Protein AF-A0A817MC10-F1 (afdb_monomer)

Structure (mmCIF, N/CA/C/O backbone):
data_AF-A0A817MC10-F1
#
_entry.id   AF-A0A817MC10-F1
#
loop_
_atom_site.group_PDB
_atom_site.id
_atom_site.type_symbol
_atom_site.label_atom_id
_atom_site.label_alt_id
_atom_site.label_comp_id
_atom_site.label_asym_id
_atom_site.label_entity_id
_atom_site.label_seq_id
_atom_site.pdbx_PDB_ins_code
_atom_site.Cartn_x
_atom_site.Cartn_y
_atom_site.Cartn_z
_atom_site.occupancy
_atom_site.B_iso_or_equiv
_atom_site.auth_seq_id
_atom_site.auth_comp_id
_atom_site.auth_asym_id
_atom_site.auth_atom_id
_atom_site.pdbx_PDB_model_num
ATOM 1 N N . MET A 1 1 ? -5.113 -6.492 -13.839 1.00 95.75 1 MET A N 1
ATOM 2 C CA . MET A 1 1 ? -4.955 -6.954 -12.442 1.00 95.75 1 MET A CA 1
ATOM 3 C C . MET A 1 1 ? -6.123 -6.469 -11.592 1.00 95.75 1 MET A C 1
ATOM 5 O O . MET A 1 1 ? -6.659 -5.414 -11.927 1.00 95.75 1 MET A O 1
ATOM 9 N N . PRO A 1 2 ? -6.514 -7.183 -10.527 1.00 97.50 2 PRO A N 1
ATOM 10 C CA . PRO A 1 2 ? -7.550 -6.754 -9.581 1.00 97.50 2 PRO A CA 1
ATOM 11 C C . PRO A 1 2 ? -7.272 -5.374 -8.957 1.00 97.50 2 PRO A C 1
ATOM 13 O O . PRO A 1 2 ? -6.120 -4.928 -8.883 1.00 97.50 2 PRO A O 1
ATOM 16 N N . ILE A 1 3 ? -8.305 -4.678 -8.470 1.00 96.31 3 ILE A N 1
ATOM 17 C CA . ILE A 1 3 ? -8.136 -3.427 -7.704 1.00 96.31 3 ILE A CA 1
ATOM 18 C C . ILE A 1 3 ? -7.386 -3.625 -6.381 1.00 96.31 3 ILE A C 1
ATOM 20 O O . ILE A 1 3 ? -6.732 -2.697 -5.919 1.00 96.31 3 ILE A O 1
ATOM 24 N N . THR A 1 4 ? -7.394 -4.840 -5.839 1.00 96.19 4 THR A N 1
ATOM 25 C CA . THR A 1 4 ? -6.715 -5.240 -4.597 1.00 96.19 4 THR A CA 1
ATOM 26 C C . THR A 1 4 ? -5.241 -5.598 -4.778 1.00 96.19 4 THR A C 1
ATOM 28 O O . THR A 1 4 ? -4.521 -5.705 -3.787 1.00 96.19 4 THR A O 1
ATOM 31 N N . ALA A 1 5 ? -4.761 -5.746 -6.021 1.00 97.56 5 ALA A N 1
ATOM 32 C CA . ALA A 1 5 ? -3.359 -6.063 -6.294 1.00 97.56 5 ALA A CA 1
ATOM 33 C C . ALA A 1 5 ? -2.416 -4.973 -5.750 1.00 97.56 5 ALA A C 1
ATOM 35 O O . ALA A 1 5 ? -2.721 -3.772 -5.829 1.00 97.56 5 ALA A O 1
ATOM 36 N N . HIS A 1 6 ? -1.254 -5.392 -5.245 1.00 97.62 6 HIS A N 1
ATOM 37 C CA . HIS A 1 6 ? -0.349 -4.545 -4.471 1.00 97.62 6 HIS A CA 1
ATOM 38 C C . HIS A 1 6 ? 0.071 -3.250 -5.213 1.00 97.62 6 HIS A C 1
ATOM 40 O O . HIS A 1 6 ? 0.329 -3.273 -6.423 1.00 97.62 6 HIS A O 1
ATOM 46 N N . PRO A 1 7 ? 0.219 -2.096 -4.528 1.00 93.44 7 PRO A N 1
ATOM 47 C CA . PRO A 1 7 ? 0.655 -0.843 -5.160 1.00 93.44 7 PRO A CA 1
ATOM 48 C C . PRO A 1 7 ? 2.031 -0.902 -5.847 1.00 93.44 7 PRO A C 1
ATOM 50 O O . PRO A 1 7 ? 2.345 -0.041 -6.671 1.00 93.44 7 PRO A O 1
ATOM 53 N N . ALA A 1 8 ? 2.856 -1.917 -5.566 1.00 95.62 8 ALA A N 1
ATOM 54 C CA . ALA A 1 8 ? 4.106 -2.145 -6.298 1.00 95.62 8 ALA A CA 1
ATOM 55 C C . ALA A 1 8 ? 3.883 -2.312 -7.809 1.00 95.62 8 ALA A C 1
ATOM 57 O O . ALA A 1 8 ? 4.718 -1.861 -8.589 1.00 95.62 8 ALA A O 1
ATOM 58 N N . PHE A 1 9 ? 2.738 -2.847 -8.240 1.00 96.81 9 PHE A N 1
ATOM 59 C CA . PHE A 1 9 ? 2.403 -2.909 -9.662 1.00 96.81 9 PHE A CA 1
ATOM 60 C C . PHE A 1 9 ? 2.177 -1.519 -10.273 1.00 96.81 9 PHE A C 1
ATOM 62 O O . PHE A 1 9 ? 2.571 -1.294 -11.415 1.00 96.81 9 PHE A O 1
ATOM 69 N N . ASN A 1 10 ? 1.625 -0.548 -9.528 1.00 92.06 10 ASN A N 1
ATOM 70 C CA . ASN A 1 10 ? 1.575 0.847 -9.988 1.00 92.06 10 ASN A CA 1
ATOM 71 C C . ASN A 1 10 ? 2.986 1.409 -10.164 1.00 92.06 10 ASN A C 1
ATOM 73 O O . ASN A 1 10 ? 3.268 2.046 -11.175 1.00 92.06 10 ASN A O 1
ATOM 77 N N . LYS A 1 11 ? 3.878 1.145 -9.201 1.00 91.50 11 LYS A N 1
ATOM 78 C CA . LYS A 1 11 ? 5.279 1.579 -9.268 1.00 91.50 11 LYS A CA 1
ATOM 79 C C . LYS A 1 11 ? 5.981 0.984 -10.493 1.00 91.50 11 LYS A C 1
ATOM 81 O O . LYS A 1 11 ? 6.587 1.729 -11.257 1.00 91.50 11 LYS A O 1
ATOM 86 N N . ALA A 1 12 ? 5.817 -0.318 -10.729 1.00 94.69 12 ALA A N 1
ATOM 87 C CA . ALA A 1 12 ? 6.343 -1.001 -11.907 1.00 94.69 12 ALA A CA 1
ATOM 88 C C . ALA A 1 12 ? 5.792 -0.398 -13.209 1.00 94.69 12 ALA A C 1
ATOM 90 O O . ALA A 1 12 ? 6.559 -0.093 -14.117 1.00 94.69 12 ALA A O 1
ATOM 91 N N . CYS A 1 13 ? 4.483 -0.134 -13.281 1.00 93.88 13 CYS A N 1
ATOM 92 C CA . CYS A 1 13 ? 3.871 0.524 -14.436 1.00 93.88 13 CYS A CA 1
ATOM 93 C C . CYS A 1 13 ? 4.463 1.918 -14.696 1.00 93.88 13 CYS A C 1
ATOM 95 O O . CYS A 1 13 ? 4.736 2.263 -15.844 1.00 93.88 13 CYS A O 1
ATOM 97 N N . CYS A 1 14 ? 4.724 2.703 -13.645 1.00 93.06 14 CYS A N 1
ATOM 98 C CA . CYS A 1 14 ? 5.364 4.013 -13.768 1.00 93.06 14 CYS A CA 1
ATOM 99 C C . CYS A 1 14 ? 6.827 3.931 -14.234 1.00 93.06 14 CYS A C 1
ATOM 101 O O . CYS A 1 14 ? 7.241 4.743 -15.070 1.00 93.06 14 CYS A O 1
ATOM 103 N N . TYR A 1 15 ? 7.598 2.979 -13.699 1.00 92.81 15 TYR A N 1
ATOM 104 C CA . TYR A 1 15 ? 9.012 2.785 -14.033 1.00 92.81 15 TYR A CA 1
ATOM 105 C C . TYR A 1 15 ? 9.188 2.263 -15.457 1.00 92.81 15 TYR A C 1
ATOM 107 O O . TYR A 1 15 ? 9.918 2.856 -16.244 1.00 92.81 15 TYR A O 1
ATOM 115 N N . PHE A 1 16 ? 8.452 1.214 -15.815 1.00 95.31 16 PHE A N 1
ATOM 116 C CA . PHE A 1 16 ? 8.608 0.504 -17.086 1.00 95.31 16 PHE A CA 1
ATOM 117 C C . PHE A 1 16 ? 7.627 0.967 -18.170 1.00 95.31 16 PHE A C 1
ATOM 119 O O . PHE A 1 16 ? 7.536 0.352 -19.226 1.00 95.31 16 PHE A O 1
ATOM 126 N N . LYS A 1 17 ? 6.876 2.048 -17.910 1.00 96.06 17 LYS A N 1
ATOM 127 C CA . LYS A 1 17 ? 5.894 2.645 -18.836 1.00 96.06 17 LYS A CA 1
ATOM 128 C C . LYS A 1 17 ? 4.847 1.643 -19.340 1.00 96.06 17 LYS A C 1
ATOM 130 O O . LYS A 1 17 ? 4.412 1.694 -20.487 1.00 96.06 17 LYS A O 1
ATOM 135 N N . ILE A 1 18 ? 4.399 0.757 -18.453 1.00 96.69 18 ILE A N 1
ATOM 136 C CA . ILE A 1 18 ? 3.357 -0.232 -18.748 1.00 96.69 18 ILE A CA 1
ATOM 137 C C . ILE A 1 18 ? 1.989 0.386 -18.450 1.00 96.69 18 ILE A C 1
ATOM 139 O O . ILE A 1 18 ? 1.764 0.963 -17.386 1.00 96.69 18 ILE A O 1
ATOM 143 N N . LYS A 1 19 ? 1.042 0.257 -19.385 1.00 97.44 19 LYS A N 1
ATOM 144 C CA . LYS A 1 19 ? -0.329 0.736 -19.178 1.00 97.44 19 LYS A CA 1
ATOM 145 C C . LYS A 1 19 ? -1.058 -0.153 -18.170 1.00 97.44 19 LYS A C 1
ATOM 147 O O . LYS A 1 19 ? -1.314 -1.325 -18.436 1.00 97.44 19 LYS A O 1
ATOM 152 N N . LEU A 1 20 ? -1.470 0.433 -17.049 1.00 94.75 20 LEU A N 1
ATOM 153 C CA . LEU A 1 20 ? -2.199 -0.277 -16.003 1.00 94.75 20 LEU A CA 1
ATOM 154 C C . LEU A 1 20 ? -3.707 -0.369 -16.299 1.00 94.75 20 LEU A C 1
ATOM 156 O O . LEU A 1 20 ? -4.358 0.643 -16.555 1.00 94.75 20 LEU A O 1
ATOM 160 N N . LYS A 1 21 ? -4.284 -1.573 -16.171 1.00 96.94 21 LYS A N 1
ATOM 161 C CA . LYS A 1 21 ? -5.739 -1.792 -16.080 1.00 96.94 21 LYS A CA 1
ATOM 162 C C . LYS A 1 21 ? -6.112 -2.507 -14.779 1.00 96.94 21 LYS A C 1
ATOM 164 O O . LYS A 1 21 ? -5.650 -3.623 -14.511 1.00 96.94 21 LYS A O 1
ATOM 169 N N . ARG A 1 22 ? -6.968 -1.848 -13.998 1.00 95.94 22 ARG A N 1
ATOM 170 C CA . ARG A 1 22 ? -7.513 -2.313 -12.718 1.00 95.94 22 ARG A CA 1
ATOM 171 C C . ARG A 1 22 ? -8.900 -2.922 -12.942 1.00 95.94 22 ARG A C 1
ATOM 173 O O . ARG A 1 22 ? -9.731 -2.300 -13.596 1.00 95.94 22 ARG A O 1
ATOM 180 N N . ILE A 1 23 ? -9.117 -4.130 -12.434 1.00 97.81 23 ILE A N 1
ATOM 181 C CA . ILE A 1 23 ? -10.364 -4.890 -12.586 1.00 97.81 23 ILE A CA 1
ATOM 182 C C . ILE A 1 23 ? -11.129 -4.852 -11.260 1.00 97.81 23 ILE A C 1
ATOM 184 O O . ILE A 1 23 ? -10.503 -5.095 -10.224 1.00 97.81 23 ILE A O 1
ATOM 188 N N . PRO A 1 24 ? -12.432 -4.518 -11.261 1.00 96.00 24 PRO A N 1
ATOM 189 C CA . PRO A 1 24 ? -13.231 -4.489 -10.041 1.00 96.00 24 PRO A CA 1
ATOM 190 C C . PRO A 1 24 ? -13.348 -5.880 -9.406 1.00 96.00 24 PRO A C 1
ATOM 192 O O . PRO A 1 24 ? -13.084 -6.900 -10.046 1.00 96.00 24 PRO A O 1
ATOM 195 N N . LEU A 1 25 ? -13.746 -5.900 -8.137 1.00 94.44 25 LEU A N 1
ATOM 196 C CA . LEU A 1 25 ? -14.072 -7.130 -7.423 1.00 94.44 25 LEU A CA 1
ATOM 197 C C . LEU A 1 25 ? -15.564 -7.428 -7.547 1.00 94.44 25 LEU A C 1
ATOM 199 O O . LEU A 1 25 ? -16.377 -6.509 -7.664 1.00 94.44 25 LEU A O 1
ATOM 203 N N . ASN A 1 26 ? -15.917 -8.699 -7.419 1.00 90.06 26 ASN A N 1
ATOM 204 C CA . ASN A 1 26 ? -17.272 -9.107 -7.106 1.00 90.06 26 ASN A CA 1
ATOM 205 C C . ASN A 1 26 ? -17.643 -8.591 -5.691 1.00 90.06 26 ASN A C 1
ATOM 207 O O . ASN A 1 26 ? -16.895 -8.841 -4.740 1.00 90.06 26 ASN A O 1
ATOM 211 N N . PRO A 1 27 ? -18.760 -7.860 -5.514 1.00 83.75 27 PRO A N 1
ATOM 212 C CA . PRO A 1 27 ? -19.126 -7.284 -4.217 1.00 83.75 27 PRO A CA 1
ATOM 213 C C . PRO A 1 27 ? -19.360 -8.312 -3.104 1.00 83.75 27 PRO A C 1
ATOM 215 O O . PRO A 1 27 ? -19.139 -7.988 -1.940 1.00 83.75 27 PRO A O 1
ATOM 218 N N . GLN A 1 28 ? -19.804 -9.521 -3.456 1.00 83.31 28 GLN A N 1
ATOM 219 C CA . GLN A 1 28 ? -20.137 -10.592 -2.520 1.00 83.31 28 GLN A CA 1
ATOM 220 C C . GLN A 1 28 ? -18.917 -11.450 -2.187 1.00 83.31 28 GLN A C 1
ATOM 222 O O . GLN A 1 28 ? -18.597 -11.632 -1.017 1.00 83.31 28 GLN A O 1
ATOM 227 N N . THR A 1 29 ? -18.221 -11.968 -3.202 1.00 86.50 29 THR A N 1
ATOM 228 C CA . THR A 1 29 ? -17.078 -12.867 -2.972 1.00 86.50 29 THR A CA 1
ATOM 229 C C . THR A 1 29 ? -15.796 -12.111 -2.646 1.00 86.50 29 THR A C 1
ATOM 231 O O . THR A 1 29 ? -14.889 -12.694 -2.070 1.00 86.50 29 THR A O 1
ATOM 234 N N . ARG A 1 30 ? -15.711 -10.817 -2.992 1.00 89.75 30 ARG A N 1
ATOM 235 C CA . ARG A 1 30 ? -14.497 -9.978 -2.916 1.00 89.75 30 ARG A CA 1
ATOM 236 C C . ARG A 1 30 ? -13.324 -10.464 -3.776 1.00 89.75 30 ARG A C 1
ATOM 238 O O . ARG A 1 30 ? -12.265 -9.840 -3.758 1.00 89.75 30 ARG A O 1
ATOM 245 N N . GLU A 1 31 ? -13.531 -11.502 -4.573 1.00 92.94 31 GLU A N 1
ATOM 246 C CA . GLU A 1 31 ? -12.619 -11.958 -5.617 1.00 92.94 31 GLU A CA 1
ATOM 247 C C . GLU A 1 31 ? -12.676 -11.028 -6.835 1.00 92.94 31 GLU A C 1
ATOM 249 O O . GLU A 1 31 ? -13.643 -10.285 -7.032 1.00 92.94 31 GLU A O 1
ATOM 254 N N . VAL A 1 32 ? -11.662 -11.072 -7.699 1.00 96.62 32 VAL A N 1
ATOM 255 C CA . VAL A 1 32 ? -11.699 -10.334 -8.966 1.00 96.62 32 VAL A CA 1
ATOM 256 C C . VAL A 1 32 ? -12.825 -10.799 -9.896 1.00 96.62 32 VAL A C 1
ATOM 258 O O . VAL A 1 32 ? -13.073 -11.989 -10.070 1.00 96.62 32 VAL A O 1
ATOM 261 N N . ASP A 1 33 ? -13.477 -9.847 -10.565 1.00 97.06 33 ASP A N 1
ATOM 262 C CA . ASP A 1 33 ? -14.478 -10.149 -11.587 1.00 97.06 33 ASP A CA 1
ATOM 263 C C . ASP A 1 33 ? -13.808 -10.712 -12.858 1.00 97.06 33 ASP A C 1
ATOM 265 O O . ASP A 1 33 ? -13.151 -9.994 -13.624 1.00 97.06 33 ASP A O 1
ATOM 269 N N . LEU A 1 34 ? -13.982 -12.018 -13.089 1.00 97.19 34 LEU A N 1
ATOM 270 C CA . LEU A 1 34 ? -13.393 -12.742 -14.221 1.00 97.19 34 LEU A CA 1
ATOM 271 C C . LEU A 1 34 ? -13.944 -12.291 -15.579 1.00 97.19 34 LEU A C 1
ATOM 273 O O . LEU A 1 34 ? -13.196 -12.251 -16.561 1.00 97.19 34 LEU A O 1
ATOM 277 N N . TYR A 1 35 ? -15.221 -11.910 -15.653 1.00 96.69 35 TYR A N 1
ATOM 278 C CA . TYR A 1 35 ? -15.822 -11.403 -16.886 1.00 96.69 35 TYR A CA 1
ATOM 279 C C . TYR A 1 35 ? -15.190 -10.064 -17.271 1.00 96.69 35 TYR A C 1
ATOM 281 O O . TYR A 1 35 ? -14.750 -9.865 -18.408 1.00 96.69 35 TYR A O 1
ATOM 289 N N . GLN A 1 36 ? -15.056 -9.162 -16.301 1.00 97.69 36 GLN A N 1
ATOM 290 C CA . GLN A 1 36 ? -14.417 -7.867 -16.507 1.00 97.69 36 GLN A CA 1
ATOM 291 C C . GLN A 1 36 ? -12.913 -8.007 -16.773 1.00 97.69 36 GLN A C 1
ATOM 293 O O . GLN A 1 36 ? -12.376 -7.265 -17.600 1.00 97.69 36 GLN A O 1
ATOM 298 N N . MET A 1 37 ? -12.234 -8.975 -16.145 1.00 98.19 37 MET A N 1
ATOM 299 C CA . MET A 1 37 ? -10.833 -9.283 -16.445 1.00 98.19 37 MET A CA 1
ATOM 300 C C . MET A 1 37 ? -10.664 -9.693 -17.907 1.00 98.19 37 MET A C 1
ATOM 302 O O . MET A 1 37 ? -9.847 -9.100 -18.614 1.00 98.19 37 MET A O 1
ATOM 306 N N . ARG A 1 38 ? -11.472 -10.649 -18.373 1.00 97.88 38 ARG A N 1
ATOM 307 C CA . ARG A 1 38 ? -11.468 -11.132 -19.756 1.00 97.88 38 ARG A CA 1
ATOM 308 C C . ARG A 1 38 ? -11.738 -10.003 -20.751 1.00 97.88 38 ARG A C 1
ATOM 310 O O . ARG A 1 38 ? -10.986 -9.831 -21.705 1.00 97.88 38 ARG A O 1
ATOM 317 N N . ARG A 1 39 ? -12.743 -9.160 -20.492 1.00 98.00 39 ARG A N 1
ATOM 318 C CA . ARG A 1 39 ? -13.069 -7.994 -21.340 1.00 98.00 39 ARG A CA 1
ATOM 319 C C . ARG A 1 39 ? -11.978 -6.932 -21.396 1.00 98.00 39 ARG A C 1
ATOM 321 O O . ARG A 1 39 ? -11.910 -6.168 -22.355 1.00 98.00 39 ARG A O 1
ATOM 328 N N . ALA A 1 40 ? -11.150 -6.829 -20.361 1.00 97.94 40 ALA A N 1
ATOM 329 C CA . ALA A 1 40 ? -10.089 -5.835 -20.317 1.00 97.94 40 ALA A CA 1
ATOM 330 C C . ALA A 1 40 ? -8.872 -6.210 -21.177 1.00 97.94 40 ALA A C 1
ATOM 332 O O . ALA A 1 40 ? -8.066 -5.312 -21.470 1.00 97.94 40 ALA A O 1
ATOM 333 N N . ILE A 1 41 ? -8.745 -7.487 -21.563 1.00 98.56 41 ILE A N 1
ATOM 334 C CA . ILE A 1 41 ? -7.660 -8.007 -22.397 1.00 98.56 41 ILE A CA 1
ATOM 335 C C . ILE A 1 41 ? -7.696 -7.347 -23.776 1.00 98.56 41 ILE A C 1
ATOM 337 O O . ILE A 1 41 ? -8.742 -7.102 -24.369 1.00 98.56 41 ILE A O 1
ATOM 341 N N . THR A 1 42 ? -6.511 -7.017 -24.274 1.00 98.19 42 THR A N 1
ATOM 342 C CA . THR A 1 42 ? -6.293 -6.461 -25.606 1.00 98.19 42 THR A CA 1
ATOM 343 C C . THR A 1 42 ? -5.087 -7.154 -26.221 1.00 98.19 42 THR A C 1
ATOM 345 O O . THR A 1 42 ? -4.304 -7.775 -25.506 1.00 98.19 42 THR A O 1
ATOM 348 N N . LYS A 1 43 ? -4.851 -6.941 -27.517 1.00 97.69 43 LYS A N 1
ATOM 349 C CA . LYS A 1 43 ? -3.622 -7.393 -28.190 1.00 97.69 43 LYS A CA 1
ATOM 350 C C . LYS A 1 43 ? -2.312 -6.881 -27.561 1.00 97.69 43 LYS A C 1
ATOM 352 O O . LYS A 1 43 ? -1.259 -7.428 -27.844 1.00 97.69 43 LYS A O 1
ATOM 357 N N . ASN A 1 44 ? -2.373 -5.834 -26.729 1.00 98.12 44 ASN A N 1
ATOM 358 C CA . ASN A 1 44 ? -1.212 -5.242 -26.054 1.00 98.12 44 ASN A CA 1
ATOM 359 C C . ASN A 1 44 ? -1.051 -5.726 -24.601 1.00 98.12 44 ASN A C 1
ATOM 361 O O . ASN A 1 44 ? -0.207 -5.204 -23.873 1.00 98.12 44 ASN A O 1
ATOM 365 N N . THR A 1 45 ? -1.898 -6.640 -24.123 1.00 98.56 45 THR A N 1
ATOM 366 C CA . THR A 1 45 ? -1.813 -7.121 -22.742 1.00 98.56 45 THR A CA 1
ATOM 367 C C . THR A 1 45 ? -0.595 -8.028 -22.588 1.00 98.56 45 THR A C 1
ATOM 369 O O . THR A 1 45 ? -0.547 -9.095 -23.185 1.00 98.56 45 THR A O 1
ATOM 372 N N . CYS A 1 46 ? 0.375 -7.618 -21.767 1.00 97.19 46 CYS A N 1
ATOM 373 C CA . CYS A 1 46 ? 1.625 -8.357 -21.569 1.00 97.19 46 CYS A CA 1
ATOM 374 C C . CYS A 1 46 ? 1.639 -9.276 -20.340 1.00 97.19 46 CYS A C 1
ATOM 376 O O . CYS A 1 46 ? 2.518 -10.123 -20.245 1.00 97.19 46 CYS A O 1
ATOM 378 N N . MET A 1 47 ? 0.713 -9.107 -19.388 1.00 98.06 47 MET A N 1
ATOM 379 C CA . MET A 1 47 ? 0.675 -9.890 -18.150 1.00 98.06 47 MET A CA 1
ATOM 380 C C . MET A 1 47 ? -0.702 -9.815 -17.476 1.00 98.06 47 MET A C 1
ATOM 382 O O . MET A 1 47 ? -1.330 -8.751 -17.433 1.00 98.06 47 MET A O 1
ATOM 386 N N . LEU A 1 48 ? -1.148 -10.934 -16.906 1.00 98.81 48 LEU A N 1
ATOM 387 C CA . LEU A 1 48 ? -2.223 -10.999 -15.914 1.00 98.81 48 LEU A CA 1
ATOM 388 C C . LEU A 1 48 ? -1.620 -11.120 -14.511 1.00 98.81 48 LEU A C 1
ATOM 390 O O . LEU A 1 48 ? -0.518 -11.631 -14.343 1.00 98.81 48 LEU A O 1
ATOM 394 N N . VAL A 1 49 ? -2.341 -10.647 -13.498 1.00 98.75 49 VAL A N 1
ATOM 395 C CA . VAL A 1 49 ? -1.890 -10.677 -12.099 1.00 98.75 49 VAL A CA 1
ATOM 396 C C . VAL A 1 49 ? -3.046 -11.138 -11.226 1.00 98.75 49 VAL A C 1
ATOM 398 O O . VAL A 1 49 ? -4.163 -10.651 -11.421 1.00 98.75 49 VAL A O 1
ATOM 401 N N . ALA A 1 50 ? -2.746 -12.011 -10.272 1.00 98.44 50 ALA A N 1
ATOM 402 C CA . ALA A 1 50 ? -3.631 -12.479 -9.209 1.00 98.44 50 ALA A CA 1
ATOM 403 C C . ALA A 1 50 ? -2.878 -12.451 -7.869 1.00 98.44 50 ALA A C 1
ATOM 405 O O . ALA A 1 50 ? -1.654 -12.557 -7.871 1.00 98.44 50 ALA A O 1
ATOM 406 N N . SER A 1 51 ? -3.574 -12.314 -6.743 1.00 98.25 51 SER A N 1
ATOM 407 C CA . SER A 1 51 ? -2.975 -12.282 -5.402 1.00 98.25 51 SER A CA 1
ATOM 408 C C . SER A 1 51 ? -3.347 -13.513 -4.564 1.00 98.25 51 SER A C 1
ATOM 410 O O . SER A 1 51 ? -4.481 -13.984 -4.616 1.00 98.25 51 SER A O 1
ATOM 412 N N . ALA A 1 52 ? -2.400 -14.006 -3.757 1.00 97.44 52 ALA A N 1
ATOM 413 C CA . ALA A 1 52 ? -2.545 -15.191 -2.908 1.00 97.44 52 ALA A CA 1
ATOM 414 C C . ALA A 1 52 ? -1.975 -14.973 -1.481 1.00 97.44 52 ALA A C 1
ATOM 416 O O . ALA A 1 52 ? -0.831 -15.347 -1.201 1.00 97.44 52 ALA A O 1
ATOM 417 N N . PRO A 1 53 ? -2.744 -14.382 -0.547 1.00 97.00 53 PRO A N 1
ATOM 418 C CA . PRO A 1 53 ? -3.950 -13.588 -0.764 1.00 97.00 53 PRO A CA 1
ATOM 419 C C . PRO A 1 53 ? -3.609 -12.122 -1.081 1.00 97.00 53 PRO A C 1
ATOM 421 O O . PRO A 1 53 ? -2.453 -11.695 -1.020 1.00 97.00 53 PRO A O 1
ATOM 424 N N . ASN A 1 54 ? -4.628 -11.316 -1.378 1.00 95.75 54 ASN A N 1
ATOM 425 C CA . ASN A 1 54 ? -4.468 -9.867 -1.433 1.00 95.75 54 ASN A CA 1
ATOM 426 C C . ASN A 1 54 ? -4.297 -9.252 -0.034 1.00 95.75 54 ASN A C 1
ATOM 428 O O . ASN A 1 54 ? -4.886 -9.709 0.943 1.00 95.75 54 ASN A O 1
ATOM 432 N N . PHE A 1 55 ? -3.504 -8.180 0.044 1.00 96.06 55 PHE A N 1
ATOM 433 C CA . PHE A 1 55 ? -3.242 -7.470 1.296 1.00 96.06 55 PHE A CA 1
ATOM 434 C C . PHE A 1 55 ? -4.499 -6.845 1.926 1.00 96.06 55 PHE A C 1
ATOM 436 O O . PHE A 1 55 ? -4.680 -7.040 3.121 1.00 96.06 55 PHE A O 1
ATOM 443 N N . PRO A 1 56 ? -5.378 -6.124 1.194 1.00 94.31 56 PRO A N 1
ATOM 444 C CA . PRO A 1 56 ? -6.480 -5.400 1.830 1.00 94.31 56 PRO A CA 1
ATOM 445 C C . PRO A 1 56 ? -7.467 -6.293 2.585 1.00 94.31 56 PRO A C 1
ATOM 447 O O . PRO A 1 56 ? -7.786 -6.003 3.731 1.00 94.31 56 PRO A O 1
ATOM 450 N N . HIS A 1 57 ? -7.955 -7.362 1.957 1.00 93.75 57 HIS A N 1
ATOM 451 C CA . HIS A 1 57 ? -9.088 -8.139 2.471 1.00 93.75 57 HIS A CA 1
ATOM 452 C C . HIS A 1 57 ? -8.725 -9.584 2.831 1.00 93.75 57 HIS A C 1
ATOM 454 O O . HIS A 1 57 ? -9.586 -10.306 3.319 1.00 93.75 57 HIS A O 1
ATOM 460 N N . GLY A 1 58 ? -7.494 -10.031 2.559 1.00 93.94 58 GLY A N 1
ATOM 461 C CA . GLY A 1 58 ? -7.073 -11.399 2.868 1.00 93.94 58 GLY A CA 1
ATOM 462 C C . GLY A 1 58 ? -7.648 -12.483 1.959 1.00 93.94 58 GLY A C 1
ATOM 463 O O . GLY A 1 58 ? -7.539 -13.655 2.302 1.00 93.94 58 GLY A O 1
ATOM 464 N N . VAL A 1 59 ? -8.214 -12.106 0.807 1.00 94.69 59 VAL A N 1
ATOM 465 C CA . VAL A 1 59 ? -8.852 -13.037 -0.144 1.00 94.69 59 VAL A CA 1
ATOM 466 C C . VAL A 1 59 ? -7.851 -13.537 -1.182 1.00 94.69 59 VAL A C 1
ATOM 468 O O . VAL A 1 59 ? -7.082 -12.742 -1.740 1.00 94.69 59 VAL A O 1
ATOM 471 N N . ILE A 1 60 ? -7.860 -14.835 -1.463 1.00 96.88 60 ILE A N 1
ATOM 472 C CA . ILE A 1 60 ? -7.138 -15.438 -2.585 1.00 96.88 60 ILE A CA 1
ATOM 473 C C . ILE A 1 60 ? -7.971 -15.241 -3.854 1.00 96.88 60 ILE A C 1
ATOM 475 O O . ILE A 1 60 ? -9.135 -15.619 -3.916 1.00 96.88 60 ILE A O 1
ATOM 479 N N . ASP A 1 61 ? -7.381 -14.644 -4.891 1.00 97.44 61 ASP A N 1
ATOM 480 C CA . ASP A 1 61 ? -8.059 -14.556 -6.187 1.00 97.44 61 ASP A CA 1
ATOM 481 C C . ASP A 1 61 ? -8.318 -15.964 -6.776 1.00 97.44 61 ASP A C 1
ATOM 483 O O . ASP A 1 61 ? -7.577 -16.904 -6.483 1.00 97.44 61 ASP A O 1
ATOM 487 N N . PRO A 1 62 ? -9.302 -16.139 -7.676 1.00 97.06 62 PRO A N 1
ATOM 488 C CA . PRO A 1 62 ? -9.585 -17.407 -8.355 1.00 97.06 62 PRO A CA 1
ATOM 489 C C . PRO A 1 62 ? -8.490 -17.762 -9.382 1.00 97.06 62 PRO A C 1
ATOM 491 O O . PRO A 1 62 ? -8.686 -17.703 -10.597 1.00 97.06 62 PRO A O 1
ATOM 494 N N . ILE A 1 63 ? -7.295 -18.116 -8.899 1.00 98.44 63 ILE A N 1
ATOM 495 C CA . ILE A 1 63 ? -6.072 -18.280 -9.702 1.00 98.44 63 ILE A CA 1
ATOM 496 C C . ILE A 1 63 ? -6.218 -19.395 -10.736 1.00 98.44 63 ILE A C 1
ATOM 498 O O . ILE A 1 63 ? -5.714 -19.252 -11.848 1.00 98.44 63 ILE A O 1
ATOM 502 N N . GLU A 1 64 ? -6.932 -20.476 -10.418 1.00 98.50 64 GLU A N 1
ATOM 503 C CA . GLU A 1 64 ? -7.219 -21.541 -11.381 1.00 98.50 64 GLU A CA 1
ATOM 504 C C . GLU A 1 64 ? -7.972 -21.009 -12.611 1.00 98.50 64 GLU A C 1
ATOM 506 O O . GLU A 1 64 ? -7.595 -21.298 -13.748 1.00 98.50 64 GLU A O 1
ATOM 511 N N . ASP A 1 65 ? -8.989 -20.175 -12.412 1.00 98.38 65 ASP A N 1
ATOM 512 C CA . ASP A 1 65 ? -9.787 -19.636 -13.513 1.00 98.38 65 ASP A CA 1
ATOM 513 C C . ASP A 1 65 ? -9.053 -18.523 -14.264 1.00 98.38 65 ASP A C 1
ATOM 515 O O . ASP A 1 65 ? -9.111 -18.453 -15.494 1.00 98.38 65 ASP A O 1
ATOM 519 N N . ILE A 1 66 ? -8.263 -17.708 -13.560 1.00 98.62 66 ILE A N 1
ATOM 520 C CA . ILE A 1 66 ? -7.367 -16.735 -14.197 1.00 98.62 66 ILE A CA 1
ATOM 521 C C . ILE A 1 66 ? -6.291 -17.459 -15.019 1.00 98.62 66 ILE A C 1
ATOM 523 O O . ILE A 1 66 ? -5.926 -16.993 -16.095 1.00 98.62 66 ILE A O 1
ATOM 527 N N . SER A 1 67 ? -5.815 -18.620 -14.564 1.00 98.75 67 SER A N 1
ATOM 528 C CA . SER A 1 67 ? -4.870 -19.468 -15.296 1.00 98.75 67 SER A CA 1
ATOM 529 C C . SER A 1 67 ? -5.482 -20.012 -16.589 1.00 98.75 67 SER A C 1
ATOM 531 O O . SER A 1 67 ? -4.825 -19.995 -17.629 1.00 98.75 67 SER A O 1
ATOM 533 N N . LYS A 1 68 ? -6.766 -20.401 -16.579 1.00 98.69 68 LYS A N 1
ATOM 534 C CA . LYS A 1 68 ? -7.498 -20.780 -17.804 1.00 98.69 68 LYS A CA 1
ATOM 535 C C . LYS A 1 68 ? -7.569 -19.610 -18.794 1.00 98.69 68 LYS A C 1
ATOM 537 O O . LYS A 1 68 ? -7.269 -19.797 -19.969 1.00 98.69 68 LYS A O 1
ATOM 542 N N . ILE A 1 69 ? -7.878 -18.397 -18.320 1.00 98.62 69 ILE A N 1
ATOM 543 C CA . ILE A 1 69 ? -7.869 -17.175 -19.150 1.00 98.62 69 ILE A CA 1
ATOM 544 C C . ILE A 1 69 ? -6.461 -16.907 -19.708 1.00 98.62 69 ILE A C 1
ATOM 546 O O . ILE A 1 69 ? -6.305 -16.625 -20.893 1.00 98.62 69 ILE A O 1
ATOM 550 N N . ALA A 1 70 ? -5.428 -17.011 -18.871 1.00 98.62 70 ALA A N 1
ATOM 551 C CA . ALA A 1 70 ? -4.035 -16.815 -19.263 1.00 98.62 70 ALA A CA 1
ATOM 552 C C . ALA A 1 70 ? -3.630 -17.752 -20.412 1.00 98.62 70 ALA A C 1
ATOM 554 O O . ALA A 1 70 ? -3.044 -17.303 -21.396 1.00 98.62 70 ALA A O 1
ATOM 555 N N . MET A 1 71 ? -4.010 -19.029 -20.317 1.00 98.50 71 MET A N 1
ATOM 556 C CA . MET A 1 71 ? -3.765 -20.028 -21.359 1.00 98.50 71 MET A CA 1
ATOM 557 C C . MET A 1 71 ? -4.543 -19.737 -22.643 1.00 98.50 71 MET A C 1
ATOM 559 O O . MET A 1 71 ? -3.974 -19.811 -23.727 1.00 98.50 71 MET A O 1
ATOM 563 N N . GLU A 1 72 ? -5.820 -19.371 -22.533 1.00 98.38 72 GLU A N 1
ATOM 564 C CA . GLU A 1 72 ? -6.679 -19.086 -23.687 1.00 98.38 72 GLU A CA 1
ATOM 565 C C . GLU A 1 72 ? -6.155 -17.927 -24.544 1.00 98.38 72 GLU A C 1
ATOM 567 O O . GLU A 1 72 ? -6.171 -18.002 -25.771 1.00 98.38 72 GLU A O 1
ATOM 572 N N . TYR A 1 73 ? -5.661 -16.864 -23.905 1.00 98.25 73 TYR A N 1
ATOM 573 C CA . TYR A 1 73 ? -5.132 -15.689 -24.603 1.00 98.25 73 TYR A CA 1
ATOM 574 C C . TYR A 1 73 ? -3.613 -15.723 -24.802 1.00 98.25 73 TYR A C 1
ATOM 576 O O . TYR A 1 73 ? -3.067 -14.783 -25.379 1.00 98.25 73 TYR A O 1
ATOM 584 N N . ASN A 1 74 ? -2.933 -16.776 -24.338 1.00 97.75 74 ASN A N 1
ATOM 585 C CA . ASN A 1 74 ? -1.474 -16.897 -24.337 1.00 97.75 74 ASN A CA 1
ATOM 586 C C . ASN A 1 74 ? -0.769 -15.681 -23.691 1.00 97.75 74 ASN A C 1
ATOM 588 O O . ASN A 1 74 ? 0.129 -15.070 -24.271 1.00 97.75 74 ASN A O 1
ATOM 592 N N . ILE A 1 75 ? -1.211 -15.299 -22.489 1.00 98.19 75 ILE A N 1
ATOM 593 C CA . ILE A 1 75 ? -0.673 -14.173 -21.707 1.00 98.19 75 ILE A CA 1
ATOM 594 C C . ILE A 1 75 ? -0.128 -14.720 -20.384 1.00 98.19 75 ILE A C 1
ATOM 596 O O . ILE A 1 75 ? -0.851 -15.444 -19.702 1.00 98.19 75 ILE A O 1
ATOM 600 N N . PRO A 1 76 ? 1.094 -14.360 -19.952 1.00 98.00 76 PRO A N 1
ATOM 601 C CA . PRO A 1 76 ? 1.644 -14.873 -18.703 1.00 98.00 76 PRO A CA 1
ATOM 602 C C . PRO A 1 76 ? 0.842 -14.388 -17.487 1.00 98.00 76 PRO A C 1
ATOM 604 O O . PRO A 1 76 ? 0.564 -13.194 -17.350 1.00 98.00 76 PRO A O 1
ATOM 607 N N . LEU A 1 77 ? 0.519 -15.306 -16.571 1.00 98.81 77 LEU A N 1
ATOM 608 C CA . LEU A 1 77 ? -0.036 -14.979 -15.256 1.00 98.81 77 LEU A CA 1
ATOM 609 C C . LEU A 1 77 ? 1.075 -14.904 -14.206 1.00 98.81 77 LEU A C 1
ATOM 611 O O . LEU A 1 77 ? 1.836 -15.853 -14.016 1.00 98.81 77 LEU A O 1
ATOM 615 N N . HIS A 1 78 ? 1.140 -13.783 -13.501 1.00 98.88 78 HIS A N 1
ATOM 616 C CA . HIS A 1 78 ? 1.921 -13.628 -12.284 1.00 98.88 78 HIS A CA 1
ATOM 617 C C . HIS A 1 78 ? 1.025 -13.808 -11.053 1.00 98.88 78 HIS A C 1
ATOM 619 O O . HIS A 1 78 ? -0.018 -13.159 -10.946 1.00 98.88 78 HIS A O 1
ATOM 625 N N . VAL A 1 79 ? 1.439 -14.662 -10.118 1.00 98.81 79 VAL A N 1
ATOM 626 C CA . VAL A 1 79 ? 0.773 -14.822 -8.819 1.00 98.81 79 VAL A CA 1
ATOM 627 C C . VAL A 1 79 ? 1.585 -14.096 -7.753 1.00 98.81 79 VAL A C 1
ATOM 629 O O . VAL A 1 79 ? 2.701 -14.491 -7.417 1.00 98.81 79 VAL A O 1
ATOM 632 N N . ASP A 1 80 ? 1.009 -13.030 -7.214 1.00 98.75 80 ASP A N 1
ATOM 633 C CA . ASP A 1 80 ? 1.551 -12.297 -6.080 1.00 98.75 80 ASP A CA 1
ATOM 634 C C . ASP A 1 80 ? 1.230 -13.053 -4.786 1.00 98.75 80 ASP A C 1
ATOM 636 O O . ASP A 1 80 ? 0.172 -12.867 -4.180 1.00 98.75 80 ASP A O 1
ATOM 640 N N . ALA A 1 81 ? 2.152 -13.921 -4.375 1.00 98.19 81 ALA A N 1
ATOM 641 C CA . ALA A 1 81 ? 2.129 -14.606 -3.088 1.00 98.19 81 ALA A CA 1
ATOM 642 C C . ALA A 1 81 ? 3.106 -13.950 -2.095 1.00 98.19 81 ALA A C 1
ATOM 644 O O . ALA A 1 81 ? 3.580 -14.599 -1.163 1.00 98.19 81 ALA A O 1
ATOM 645 N N . CYS A 1 82 ? 3.427 -12.658 -2.264 1.00 97.75 82 CYS A N 1
ATOM 646 C CA . CYS A 1 82 ? 4.355 -11.961 -1.377 1.00 97.75 82 CYS A CA 1
ATOM 647 C C . CYS A 1 82 ? 3.882 -12.035 0.072 1.00 97.75 82 CYS A C 1
ATOM 649 O O . CYS A 1 82 ? 4.672 -12.353 0.950 1.00 97.75 82 CYS A O 1
ATOM 651 N N . LEU A 1 83 ? 2.597 -11.755 0.327 1.00 91.69 83 LEU A N 1
ATOM 652 C CA . LEU A 1 83 ? 2.026 -11.865 1.665 1.00 91.69 83 LEU A CA 1
ATOM 653 C C . LEU A 1 83 ? 1.893 -13.320 2.108 1.00 91.69 83 LEU A C 1
ATOM 655 O O . LEU A 1 83 ? 2.461 -13.657 3.130 1.00 91.69 83 LEU A O 1
ATOM 659 N N . GLY A 1 84 ? 1.160 -14.160 1.376 1.00 83.81 84 GLY A N 1
ATOM 660 C CA . GLY A 1 84 ? 0.755 -15.484 1.856 1.00 83.81 84 GLY A CA 1
ATOM 661 C C . GLY A 1 84 ? 1.713 -16.629 1.558 1.00 83.81 84 GLY A C 1
ATOM 662 O O . GLY A 1 84 ? 1.477 -17.715 2.065 1.00 83.81 84 GLY A O 1
ATOM 663 N N . GLY A 1 85 ? 2.765 -16.439 0.759 1.00 87.62 85 GLY A N 1
ATOM 664 C CA . GLY A 1 85 ? 3.528 -17.528 0.137 1.00 87.62 85 GLY A CA 1
ATOM 665 C C . GLY A 1 85 ? 4.050 -18.594 1.105 1.00 87.62 85 GLY A C 1
ATOM 666 O O . GLY A 1 85 ? 3.847 -19.782 0.870 1.00 87.62 85 GLY A O 1
ATOM 667 N N . PHE A 1 86 ? 4.636 -18.175 2.229 1.00 96.69 86 PHE A N 1
ATOM 668 C CA . PHE A 1 86 ? 5.122 -19.071 3.290 1.00 96.69 86 PHE A CA 1
ATOM 669 C C . PHE A 1 86 ? 4.031 -19.603 4.235 1.00 96.69 86 PHE A C 1
ATOM 671 O O . PHE A 1 86 ? 4.352 -20.344 5.151 1.00 96.69 86 PHE A O 1
ATOM 678 N N . LEU A 1 87 ? 2.761 -19.251 4.027 1.00 97.94 87 LEU A N 1
ATOM 679 C CA . LEU A 1 87 ? 1.614 -19.887 4.683 1.00 97.94 87 LEU A CA 1
ATOM 680 C C . LEU A 1 87 ? 0.916 -20.834 3.709 1.00 97.94 87 LEU A C 1
ATOM 682 O O . LEU A 1 87 ? 0.808 -22.027 3.970 1.00 97.94 87 LEU A O 1
ATOM 686 N N . ILE A 1 88 ? 0.501 -20.325 2.544 1.00 97.06 88 ILE A N 1
ATOM 687 C CA . ILE A 1 88 ? -0.280 -21.075 1.549 1.00 97.06 88 ILE A CA 1
ATOM 688 C C . ILE A 1 88 ? 0.432 -22.348 1.079 1.00 97.06 88 ILE A C 1
ATOM 690 O O . ILE A 1 88 ? -0.234 -23.337 0.789 1.00 97.06 88 ILE A O 1
ATOM 694 N N . ALA A 1 89 ? 1.771 -22.361 1.076 1.00 96.62 89 ALA A N 1
ATOM 695 C CA . ALA A 1 89 ? 2.574 -23.540 0.755 1.00 96.62 89 ALA A CA 1
ATOM 696 C C . ALA A 1 89 ? 2.391 -24.711 1.744 1.00 96.62 89 ALA A C 1
ATOM 698 O O . ALA A 1 89 ? 2.575 -25.864 1.356 1.00 96.62 89 ALA A O 1
ATOM 699 N N . PHE A 1 90 ? 2.014 -24.433 2.995 1.00 98.00 90 PHE A N 1
ATOM 700 C CA . PHE A 1 90 ? 1.885 -25.429 4.067 1.00 98.00 90 PHE A CA 1
ATOM 701 C C . PHE A 1 90 ? 0.447 -25.601 4.569 1.00 98.00 90 PHE A C 1
ATOM 703 O O . PHE A 1 90 ? 0.190 -26.493 5.370 1.00 98.00 90 PHE A O 1
ATOM 710 N N . MET A 1 91 ? -0.495 -24.792 4.076 1.00 97.56 91 MET A N 1
ATOM 711 C CA . MET A 1 91 ? -1.910 -24.793 4.469 1.00 97.56 91 MET A CA 1
ATOM 712 C C . MET A 1 91 ? -2.566 -26.182 4.424 1.00 97.56 91 MET A C 1
ATOM 714 O O . MET A 1 91 ? -3.227 -26.570 5.384 1.00 97.56 91 MET A O 1
ATOM 718 N N . ASP A 1 92 ? -2.337 -26.962 3.363 1.00 96.88 92 ASP A N 1
ATOM 719 C CA . ASP A 1 92 ? -2.892 -28.319 3.223 1.00 96.88 92 ASP A CA 1
ATOM 720 C C . ASP A 1 92 ? -2.407 -29.253 4.349 1.00 96.88 92 ASP A C 1
ATOM 722 O O . ASP A 1 92 ? -3.201 -29.830 5.089 1.00 96.88 92 ASP A O 1
ATOM 726 N N . GLN A 1 93 ? -1.091 -29.283 4.586 1.00 98.00 93 GLN A N 1
ATOM 727 C CA . GLN A 1 93 ? -0.464 -30.061 5.666 1.00 98.00 93 GLN A CA 1
ATOM 728 C C . GLN A 1 93 ? -0.823 -29.531 7.068 1.00 98.00 93 GLN A C 1
ATOM 730 O O . GLN A 1 93 ? -0.852 -30.282 8.044 1.00 98.00 93 GLN A O 1
ATOM 735 N N . ALA A 1 94 ? -1.137 -28.239 7.182 1.00 98.00 94 ALA A N 1
ATOM 736 C CA . ALA A 1 94 ? -1.613 -27.619 8.414 1.00 98.00 94 ALA A CA 1
ATOM 737 C C . ALA A 1 94 ? -3.084 -27.961 8.739 1.00 98.00 94 ALA A C 1
ATOM 739 O O . ALA A 1 94 ? -3.521 -27.693 9.860 1.00 98.00 94 ALA A O 1
ATOM 740 N N . GLY A 1 95 ? -3.823 -28.594 7.814 1.00 97.81 95 GLY A N 1
ATOM 741 C CA . GLY A 1 95 ? -5.233 -28.977 7.974 1.00 97.81 95 GLY A CA 1
ATOM 742 C C . GLY A 1 95 ? -6.233 -27.979 7.378 1.00 97.81 95 GLY A C 1
ATOM 743 O O . GLY A 1 95 ? -7.418 -28.014 7.708 1.00 97.81 95 GLY A O 1
ATOM 744 N N . PHE A 1 96 ? -5.770 -27.078 6.511 1.00 97.12 96 PHE A N 1
ATOM 745 C CA . PHE A 1 96 ? -6.550 -25.994 5.916 1.00 97.12 96 PHE A CA 1
ATOM 746 C C . PHE A 1 96 ? -6.414 -25.999 4.382 1.00 97.12 96 PHE A C 1
ATOM 748 O O . PHE A 1 96 ? -5.805 -25.091 3.822 1.00 97.12 96 PHE A O 1
ATOM 755 N N . PRO A 1 97 ? -6.944 -27.012 3.674 1.00 96.62 97 PRO A N 1
ATOM 756 C CA . PRO A 1 97 ? -6.723 -27.171 2.238 1.00 96.62 97 PRO A CA 1
ATOM 757 C C . PRO A 1 97 ? -7.214 -25.960 1.431 1.00 96.62 97 PRO A C 1
ATOM 759 O O . PRO A 1 97 ? -8.282 -25.406 1.696 1.00 96.62 97 PRO A O 1
ATOM 762 N N . LEU A 1 98 ? -6.438 -25.582 0.411 1.00 95.81 98 LEU A N 1
ATOM 763 C CA . LEU A 1 98 ? -6.730 -24.484 -0.513 1.00 95.81 98 LEU A CA 1
ATOM 764 C C . LEU A 1 98 ? -6.861 -24.998 -1.951 1.00 95.81 98 LEU A C 1
ATOM 766 O O . LEU A 1 98 ? -6.278 -26.020 -2.321 1.00 95.81 98 LEU A O 1
ATOM 770 N N . LYS A 1 99 ? -7.579 -24.244 -2.792 1.00 95.50 99 LYS A N 1
ATOM 771 C CA . LYS A 1 99 ? -7.556 -24.456 -4.248 1.00 95.50 99 LYS A CA 1
ATOM 772 C C . LYS A 1 99 ? -6.132 -24.251 -4.796 1.00 95.50 99 LYS A C 1
ATOM 774 O O . LYS A 1 99 ? -5.362 -23.497 -4.200 1.00 95.50 99 LYS A O 1
ATOM 779 N N . PRO A 1 100 ? -5.766 -24.867 -5.935 1.00 97.00 100 PRO A N 1
ATOM 780 C CA . PRO A 1 100 ? -4.454 -24.655 -6.539 1.00 97.00 100 PRO A CA 1
ATOM 781 C C . PRO A 1 100 ? -4.185 -23.172 -6.840 1.00 97.00 100 PRO A C 1
ATOM 783 O O . PRO A 1 100 ? -5.054 -22.462 -7.341 1.00 97.00 100 PRO A O 1
ATOM 786 N N . PHE A 1 101 ? -2.959 -22.721 -6.572 1.00 96.50 101 PHE A N 1
ATOM 787 C CA . PHE A 1 101 ? -2.547 -21.318 -6.732 1.00 96.50 101 PHE A CA 1
ATOM 788 C C . PHE A 1 101 ? -1.144 -21.149 -7.345 1.00 96.50 101 PHE A C 1
ATOM 790 O O . PHE A 1 101 ? -0.702 -20.026 -7.570 1.00 96.50 101 PHE A O 1
ATOM 797 N N . ASP A 1 102 ? -0.417 -22.241 -7.598 1.00 97.75 102 ASP A N 1
ATOM 798 C CA . ASP A 1 102 ? 1.011 -22.227 -7.947 1.00 97.75 102 ASP A CA 1
ATOM 799 C C . ASP A 1 102 ? 1.296 -22.798 -9.351 1.00 97.75 102 ASP A C 1
ATOM 801 O O . ASP A 1 102 ? 0.411 -22.902 -10.202 1.00 97.75 102 ASP A O 1
ATOM 805 N N . PHE A 1 103 ? 2.552 -23.181 -9.613 1.00 98.56 103 PHE A N 1
ATOM 806 C CA . PHE A 1 103 ? 3.002 -23.708 -10.903 1.00 98.56 103 PHE A CA 1
ATOM 807 C C . PHE A 1 103 ? 2.311 -25.004 -11.361 1.00 98.56 103 PHE A C 1
ATOM 809 O O . PHE A 1 103 ? 2.426 -25.333 -12.548 1.00 98.56 103 PHE A O 1
ATOM 816 N N . ARG A 1 104 ? 1.561 -25.702 -10.491 1.00 98.12 104 ARG A N 1
ATOM 817 C CA . ARG A 1 104 ? 0.651 -26.792 -10.896 1.00 98.12 104 ARG A CA 1
ATOM 818 C C . ARG A 1 104 ? -0.376 -26.320 -11.929 1.00 98.12 104 ARG A C 1
ATOM 820 O O . ARG A 1 104 ? -0.816 -27.105 -12.761 1.00 98.12 104 ARG A O 1
ATOM 827 N N . LEU A 1 105 ? -0.723 -25.033 -11.914 1.00 98.62 105 LEU A N 1
ATOM 828 C CA . LEU A 1 105 ? -1.617 -24.414 -12.882 1.00 98.62 105 LEU A CA 1
ATOM 829 C C . LEU A 1 105 ? -0.837 -23.919 -14.108 1.00 98.62 105 LEU A C 1
ATOM 831 O O . LEU A 1 105 ? 0.009 -23.041 -13.952 1.00 98.62 105 LEU A O 1
ATOM 835 N N . PRO A 1 106 ? -1.129 -24.389 -15.334 1.00 98.19 106 PRO A N 1
ATOM 836 C CA . PRO A 1 106 ? -0.261 -24.182 -16.498 1.00 98.19 106 PRO A CA 1
ATOM 837 C C . PRO A 1 106 ? -0.087 -22.714 -16.908 1.00 98.19 106 PRO A C 1
ATOM 839 O O . PRO A 1 106 ? 0.998 -22.346 -17.345 1.00 98.19 106 PRO A O 1
ATOM 842 N N . GLY A 1 107 ? -1.096 -21.862 -16.708 1.00 98.12 107 GLY A N 1
ATOM 843 C CA . GLY A 1 107 ? -1.029 -20.433 -17.024 1.00 98.12 107 GLY A CA 1
ATOM 844 C C . GLY A 1 107 ? -0.143 -19.611 -16.083 1.00 98.12 107 GLY A C 1
ATOM 845 O O . GLY A 1 107 ? 0.280 -18.519 -16.459 1.00 98.12 107 GLY A O 1
ATOM 846 N N . VAL A 1 108 ? 0.181 -20.114 -14.882 1.00 98.75 108 VAL A N 1
ATOM 847 C CA . VAL A 1 108 ? 1.033 -19.409 -13.905 1.00 98.75 108 VAL A CA 1
ATOM 848 C C . VAL A 1 108 ? 2.478 -19.406 -14.395 1.00 98.75 108 VAL A C 1
ATOM 850 O O . VAL A 1 108 ? 3.126 -20.445 -14.428 1.00 98.75 108 VAL A O 1
ATOM 853 N N . MET A 1 109 ? 3.009 -18.250 -14.774 1.00 98.62 109 MET A N 1
ATOM 854 C CA . MET A 1 109 ? 4.354 -18.115 -15.346 1.00 98.62 109 MET A CA 1
ATOM 855 C C . MET A 1 109 ? 5.380 -17.575 -14.353 1.00 98.62 109 MET A C 1
ATOM 857 O O . MET A 1 109 ? 6.579 -17.791 -14.533 1.00 98.62 109 MET A O 1
ATOM 861 N N . SER A 1 110 ? 4.931 -16.907 -13.291 1.00 98.81 110 SER A N 1
ATOM 862 C CA . SER A 1 110 ? 5.804 -16.447 -12.210 1.00 98.81 110 SER A CA 1
ATOM 863 C C . SER A 1 110 ? 5.060 -16.319 -10.883 1.00 98.81 110 SER A C 1
ATOM 865 O O . SER A 1 110 ? 3.843 -16.131 -10.874 1.00 98.81 110 SER A O 1
ATOM 867 N N . ILE A 1 111 ? 5.799 -16.424 -9.777 1.00 98.81 111 ILE A N 1
ATOM 868 C CA . ILE A 1 111 ? 5.285 -16.289 -8.407 1.00 98.81 111 ILE A CA 1
ATOM 869 C C . ILE A 1 111 ? 6.271 -15.450 -7.594 1.00 98.81 111 ILE A C 1
ATOM 871 O O . ILE A 1 111 ? 7.462 -15.766 -7.577 1.00 98.81 111 ILE A O 1
ATOM 875 N N . SER A 1 112 ? 5.802 -14.405 -6.916 1.00 98.69 112 SER A N 1
ATOM 876 C CA . SER A 1 112 ? 6.587 -13.698 -5.894 1.00 98.69 112 SER A CA 1
ATOM 877 C C . SER A 1 112 ? 6.246 -14.210 -4.495 1.00 98.69 112 SER A C 1
ATOM 879 O O . SER A 1 112 ? 5.091 -14.514 -4.218 1.00 98.69 112 SER A O 1
ATOM 881 N N . CYS A 1 113 ? 7.236 -14.326 -3.609 1.00 97.44 113 CYS A N 1
ATOM 882 C CA . CYS A 1 113 ? 7.065 -14.848 -2.252 1.00 97.44 113 CYS A CA 1
ATOM 883 C C . CYS A 1 113 ? 8.067 -14.190 -1.293 1.00 97.44 113 CYS A C 1
ATOM 885 O O . CYS A 1 113 ? 9.280 -14.297 -1.495 1.00 97.44 113 CYS A O 1
ATOM 887 N N . ASP A 1 114 ? 7.584 -13.514 -0.244 1.00 98.31 114 ASP A N 1
ATOM 888 C CA . ASP A 1 114 ? 8.464 -12.792 0.678 1.00 98.31 114 ASP A CA 1
ATOM 889 C C . ASP A 1 114 ? 8.925 -13.689 1.828 1.00 98.31 114 ASP A C 1
ATOM 891 O O . ASP A 1 114 ? 8.167 -14.022 2.742 1.00 98.31 114 ASP A O 1
ATOM 895 N N . THR A 1 115 ? 10.220 -13.992 1.846 1.00 97.62 115 THR A N 1
ATOM 896 C CA . THR A 1 115 ? 10.879 -14.673 2.967 1.00 97.62 115 THR A CA 1
ATOM 897 C C . THR A 1 115 ? 10.840 -13.827 4.243 1.00 97.62 115 THR A C 1
ATOM 899 O O . THR A 1 115 ? 10.634 -14.355 5.330 1.00 97.62 115 THR A O 1
ATOM 902 N N . HIS A 1 116 ? 10.918 -12.496 4.133 1.00 97.00 116 HIS A N 1
ATOM 903 C CA . HIS A 1 116 ? 10.914 -11.598 5.296 1.00 97.00 116 HIS A CA 1
ATOM 904 C C . HIS A 1 116 ? 9.528 -11.325 5.924 1.00 97.00 116 HIS A C 1
ATOM 906 O O . HIS A 1 116 ? 9.365 -10.385 6.720 1.00 97.00 116 HIS A O 1
ATOM 912 N N . LYS A 1 117 ? 8.496 -12.049 5.467 1.00 96.94 117 LYS A N 1
ATOM 913 C CA . LYS A 1 117 ? 7.146 -12.070 6.052 1.00 96.94 117 LYS A CA 1
ATOM 914 C C . LYS A 1 117 ? 6.971 -13.370 6.835 1.00 96.94 117 LYS A C 1
ATOM 916 O O . LYS A 1 117 ? 7.619 -13.531 7.862 1.00 96.94 117 LYS A O 1
ATOM 921 N N . TYR A 1 118 ? 6.166 -14.310 6.342 1.00 97.94 118 TYR A N 1
ATOM 922 C CA . TYR A 1 118 ? 5.946 -15.601 7.008 1.00 97.94 118 TYR A CA 1
ATOM 923 C C . TYR A 1 118 ? 7.064 -16.620 6.775 1.00 97.94 118 TYR A C 1
ATOM 925 O O . TYR A 1 118 ? 7.016 -17.706 7.329 1.00 97.94 118 TYR A O 1
ATOM 933 N N . GLY A 1 119 ? 8.102 -16.276 6.003 1.00 97.12 119 GLY A N 1
ATOM 934 C CA . GLY A 1 119 ? 9.369 -17.008 6.070 1.00 97.12 119 GLY A CA 1
ATOM 935 C C . GLY A 1 119 ? 10.164 -16.690 7.344 1.00 97.12 119 GLY A C 1
ATOM 936 O O . GLY A 1 119 ? 11.167 -17.348 7.605 1.00 97.12 119 GLY A O 1
ATOM 937 N N . PHE A 1 120 ? 9.715 -15.702 8.133 1.00 96.69 120 PHE A N 1
ATOM 938 C CA . PHE A 1 120 ? 10.279 -15.265 9.415 1.00 96.69 120 PHE A CA 1
ATOM 939 C C . PHE A 1 120 ? 11.728 -14.770 9.346 1.00 96.69 120 PHE A C 1
ATOM 941 O O . PHE A 1 120 ? 12.400 -14.641 10.367 1.00 96.69 120 PHE A O 1
ATOM 948 N N . THR A 1 121 ? 12.222 -14.466 8.145 1.00 95.75 121 THR A N 1
ATOM 949 C CA . THR A 1 121 ? 13.597 -14.000 7.957 1.00 95.75 121 THR A CA 1
ATOM 950 C C . THR A 1 121 ? 13.725 -12.511 8.293 1.00 95.75 121 THR A C 1
ATOM 952 O O . THR A 1 121 ? 12.735 -11.774 8.216 1.00 95.75 121 THR A O 1
ATOM 955 N N . PRO A 1 122 ? 14.943 -12.006 8.572 1.00 94.69 122 PRO A N 1
ATOM 956 C CA . PRO A 1 122 ? 15.173 -10.569 8.694 1.00 94.69 122 PRO A CA 1
ATOM 957 C C . PRO A 1 122 ? 14.692 -9.789 7.463 1.00 94.69 122 PRO A C 1
ATOM 959 O O . PRO A 1 122 ? 14.638 -10.319 6.346 1.00 94.69 122 PRO A O 1
ATOM 962 N N . LYS A 1 123 ? 14.348 -8.511 7.660 1.00 93.50 123 LYS A N 1
ATOM 963 C CA . LYS A 1 123 ? 13.897 -7.628 6.574 1.00 93.50 123 LYS A CA 1
ATOM 964 C C . LYS A 1 123 ? 14.963 -7.495 5.485 1.00 93.50 123 LYS A C 1
ATOM 966 O O . LYS A 1 123 ? 16.154 -7.439 5.765 1.00 93.50 123 LYS A O 1
ATOM 971 N N . GLY A 1 124 ? 14.503 -7.415 4.234 1.00 91.06 124 GLY A N 1
ATOM 972 C CA . GLY A 1 124 ? 15.359 -7.187 3.063 1.00 91.06 124 GLY A CA 1
ATOM 973 C C . GLY A 1 124 ? 15.519 -8.366 2.095 1.00 91.06 124 GLY A C 1
ATOM 974 O O . GLY A 1 124 ? 16.236 -8.221 1.109 1.00 91.06 124 GLY A O 1
ATOM 975 N N . THR A 1 125 ? 14.832 -9.496 2.306 1.00 96.69 125 THR A N 1
ATOM 976 C CA . THR A 1 125 ? 14.836 -10.633 1.360 1.00 96.69 125 THR A CA 1
ATOM 977 C C . THR A 1 125 ? 13.438 -11.016 0.865 1.00 96.69 125 THR A C 1
ATOM 979 O O . THR A 1 125 ? 12.454 -10.926 1.595 1.00 96.69 125 THR A O 1
ATOM 982 N N . SER A 1 126 ? 13.356 -11.420 -0.402 1.00 98.12 126 SER A N 1
ATOM 983 C CA . SER A 1 126 ? 12.169 -11.965 -1.070 1.00 98.12 126 SER A CA 1
ATOM 984 C C . SER A 1 126 ? 12.631 -12.820 -2.256 1.00 98.12 126 SER A C 1
ATOM 986 O O . SER A 1 126 ? 13.811 -12.788 -2.626 1.00 98.12 126 SER A O 1
ATOM 988 N N . VAL A 1 127 ? 11.723 -13.590 -2.849 1.00 97.81 127 VAL A N 1
ATOM 989 C CA . VAL A 1 127 ? 11.997 -14.480 -3.975 1.00 97.81 127 VAL A CA 1
ATOM 990 C C . VAL A 1 127 ? 11.012 -14.209 -5.108 1.00 97.81 127 VAL A C 1
ATOM 992 O O . VAL A 1 127 ? 9.804 -14.136 -4.901 1.00 97.81 127 VAL A O 1
ATOM 995 N N . ILE A 1 128 ? 11.541 -14.110 -6.328 1.00 98.44 128 ILE A N 1
ATOM 996 C CA . ILE A 1 128 ? 10.768 -14.194 -7.568 1.00 98.44 128 ILE A CA 1
ATOM 997 C C . ILE A 1 128 ? 11.103 -15.517 -8.259 1.00 98.44 128 ILE A C 1
ATOM 999 O O . ILE A 1 128 ? 12.269 -15.830 -8.510 1.00 98.44 128 ILE A O 1
ATOM 1003 N N . LEU A 1 129 ? 10.074 -16.306 -8.543 1.00 98.44 129 LEU A N 1
ATOM 1004 C CA . LEU A 1 129 ? 10.166 -17.591 -9.222 1.00 98.44 129 LEU A CA 1
ATOM 1005 C C . LEU A 1 129 ? 9.550 -17.469 -10.612 1.00 98.44 129 LEU A C 1
ATOM 1007 O O . LEU A 1 129 ? 8.526 -16.810 -10.786 1.00 98.44 129 LEU A O 1
ATOM 1011 N N . TYR A 1 130 ? 10.140 -18.156 -11.584 1.00 98.69 130 TYR A N 1
ATOM 1012 C CA . TYR A 1 130 ? 9.634 -18.249 -12.952 1.00 98.69 130 TYR A CA 1
ATOM 1013 C C . TYR A 1 130 ? 9.424 -19.711 -13.313 1.00 98.69 130 TYR A C 1
ATOM 1015 O O . TYR A 1 130 ? 10.190 -20.568 -12.875 1.00 98.69 130 TYR A O 1
ATOM 1023 N N . ARG A 1 131 ? 8.425 -19.984 -14.158 1.00 97.94 131 ARG A N 1
ATOM 1024 C CA . ARG A 1 131 ? 8.133 -21.342 -14.635 1.00 97.94 131 ARG A CA 1
ATOM 1025 C C . ARG A 1 131 ? 9.328 -21.981 -15.345 1.00 97.94 131 ARG A C 1
ATOM 1027 O O . ARG A 1 131 ? 9.519 -23.188 -15.241 1.00 97.94 131 ARG A O 1
ATOM 1034 N N . ASN A 1 132 ? 10.112 -21.197 -16.085 1.00 97.38 132 ASN A N 1
ATOM 1035 C CA . ASN A 1 132 ? 11.271 -21.685 -16.825 1.00 97.38 132 ASN A CA 1
ATOM 1036 C C . ASN A 1 132 ? 12.389 -20.628 -16.912 1.00 97.38 132 ASN A C 1
ATOM 1038 O O . ASN A 1 132 ? 12.209 -19.455 -16.571 1.00 97.38 132 ASN A O 1
ATOM 1042 N N . ALA A 1 133 ? 13.571 -21.071 -17.348 1.00 97.38 133 ALA A N 1
ATOM 1043 C CA . ALA A 1 133 ? 14.752 -20.221 -17.477 1.00 97.38 133 ALA A CA 1
ATOM 1044 C C . ALA A 1 133 ? 14.622 -19.178 -18.599 1.00 97.38 133 ALA A C 1
ATOM 1046 O O . ALA A 1 133 ? 15.179 -18.091 -18.463 1.00 97.38 133 ALA A O 1
ATOM 1047 N N . GLU A 1 134 ? 13.865 -19.487 -19.655 1.00 96.12 134 GLU A N 1
ATOM 1048 C CA . GLU A 1 134 ? 13.616 -18.585 -20.784 1.00 96.12 134 GLU A CA 1
ATOM 1049 C C . GLU A 1 134 ? 12.901 -17.311 -20.324 1.00 96.12 134 GLU A C 1
ATOM 1051 O O . GLU A 1 134 ? 13.356 -16.212 -20.605 1.00 96.12 134 GLU A O 1
ATOM 1056 N N . LEU A 1 135 ? 11.853 -17.425 -19.506 1.00 95.25 135 LEU A N 1
ATOM 1057 C CA . LEU A 1 135 ? 11.198 -16.257 -18.912 1.00 95.25 135 LEU A CA 1
ATOM 1058 C C . LEU A 1 135 ? 12.150 -15.474 -18.002 1.00 95.25 135 LEU A C 1
ATOM 1060 O O . LEU A 1 135 ? 12.199 -14.245 -18.052 1.00 95.25 135 LEU A O 1
ATOM 1064 N N . ARG A 1 136 ? 12.935 -16.187 -17.185 1.00 97.38 136 ARG A N 1
ATOM 1065 C CA . ARG A 1 136 ? 13.866 -15.572 -16.231 1.00 97.38 136 ARG A CA 1
ATOM 1066 C C . ARG A 1 136 ? 14.978 -14.781 -16.924 1.00 97.38 136 ARG A C 1
ATOM 1068 O O . ARG A 1 136 ? 15.433 -13.790 -16.362 1.00 97.38 136 ARG A O 1
ATOM 1075 N N . GLN A 1 137 ? 15.408 -15.179 -18.122 1.00 96.81 137 GLN A N 1
ATOM 1076 C CA . GLN A 1 137 ? 16.497 -14.501 -18.835 1.00 96.81 137 GLN A CA 1
ATOM 1077 C C . GLN A 1 137 ? 16.163 -13.035 -19.152 1.00 96.81 137 GLN A C 1
ATOM 1079 O O . GLN A 1 137 ? 17.051 -12.190 -19.142 1.00 96.81 137 GLN A O 1
ATOM 1084 N N . HIS A 1 138 ? 14.878 -12.716 -19.349 1.00 96.00 138 HIS A N 1
ATOM 1085 C CA . HIS A 1 138 ? 14.412 -11.357 -19.631 1.00 96.00 138 HIS A CA 1
ATOM 1086 C C . HIS A 1 138 ? 14.523 -10.411 -18.426 1.00 96.00 138 HIS A C 1
ATOM 1088 O O . HIS A 1 138 ? 14.408 -9.200 -18.594 1.00 96.00 138 HIS A O 1
ATOM 1094 N N . GLN A 1 139 ? 14.737 -10.938 -17.215 1.00 97.19 139 GLN A N 1
ATOM 1095 C CA . GLN A 1 139 ? 14.990 -10.131 -16.020 1.00 97.19 139 GLN A CA 1
ATOM 1096 C C . GLN A 1 139 ? 16.445 -9.648 -15.940 1.00 97.19 139 GLN A C 1
ATOM 1098 O O . GLN A 1 139 ? 16.722 -8.655 -15.267 1.00 97.19 139 GLN A O 1
ATOM 1103 N N . PHE A 1 140 ? 17.382 -10.372 -16.552 1.00 97.69 140 PHE A N 1
ATOM 1104 C CA . PHE A 1 140 ? 18.801 -10.079 -16.404 1.00 97.69 140 PHE A CA 1
ATOM 1105 C C . PHE A 1 140 ? 19.177 -8.790 -17.131 1.00 97.69 140 PHE A C 1
ATOM 1107 O O . PHE A 1 140 ? 18.703 -8.508 -18.229 1.00 97.69 140 PHE A O 1
ATOM 1114 N N . PHE A 1 141 ? 20.076 -8.031 -16.518 1.00 97.31 141 PHE A N 1
ATOM 1115 C CA . PHE A 1 141 ? 20.753 -6.912 -17.154 1.00 97.31 141 PHE A CA 1
ATOM 1116 C C . PHE A 1 141 ? 22.187 -7.328 -17.477 1.00 97.31 141 PHE A C 1
ATOM 1118 O O . PHE A 1 141 ? 22.846 -7.941 -16.635 1.00 97.31 141 PHE A O 1
ATOM 1125 N N . ALA A 1 142 ? 22.669 -7.004 -18.676 1.00 96.31 142 ALA A N 1
ATOM 1126 C CA . ALA A 1 142 ? 24.039 -7.279 -19.092 1.00 96.31 142 ALA A CA 1
ATOM 1127 C C . ALA A 1 142 ? 24.569 -6.175 -20.016 1.00 96.31 142 ALA A C 1
ATOM 1129 O O . ALA A 1 142 ? 23.845 -5.691 -20.885 1.00 96.31 142 ALA A O 1
ATOM 1130 N N . VAL A 1 143 ? 25.838 -5.806 -19.836 1.00 96.69 143 VAL A N 1
ATOM 1131 C CA . VAL A 1 143 ? 26.586 -4.856 -20.672 1.00 96.69 143 VAL A CA 1
ATOM 1132 C C . VAL A 1 143 ? 27.963 -5.455 -20.942 1.00 96.69 143 VAL A C 1
ATOM 1134 O O . VAL A 1 143 ? 28.685 -5.800 -20.007 1.00 96.69 143 VAL A O 1
ATOM 1137 N N . ALA A 1 144 ? 28.315 -5.615 -22.217 1.00 97.31 144 ALA A N 1
ATOM 1138 C CA . ALA A 1 144 ? 29.547 -6.293 -22.630 1.00 97.31 144 ALA A CA 1
ATOM 1139 C C . ALA A 1 144 ? 30.698 -5.329 -22.961 1.00 97.31 144 ALA A C 1
ATOM 1141 O O . ALA A 1 144 ? 31.858 -5.727 -22.928 1.00 97.31 144 ALA A O 1
ATOM 1142 N N . ASP A 1 145 ? 30.380 -4.077 -23.276 1.00 96.00 145 ASP A N 1
ATOM 1143 C CA . ASP A 1 145 ? 31.287 -3.042 -23.779 1.00 96.00 145 ASP A CA 1
ATOM 1144 C C . ASP A 1 145 ? 31.656 -1.988 -22.720 1.00 96.00 145 ASP A C 1
ATOM 1146 O O . ASP A 1 145 ? 32.287 -0.975 -23.025 1.00 96.00 145 ASP A O 1
ATOM 1150 N N . TRP A 1 146 ? 31.299 -2.223 -21.455 1.00 97.00 146 TRP A N 1
ATOM 1151 C CA . TRP A 1 146 ? 31.684 -1.338 -20.363 1.00 97.00 146 TRP A CA 1
ATOM 1152 C C . TRP A 1 146 ? 33.201 -1.430 -20.098 1.00 97.00 146 TRP A C 1
ATOM 1154 O O . TRP A 1 146 ? 33.717 -2.536 -19.922 1.00 97.00 146 TRP A O 1
ATOM 1164 N N . PRO A 1 147 ? 33.941 -0.304 -19.993 1.00 95.12 147 PRO A N 1
ATOM 1165 C CA . PRO A 1 147 ? 35.391 -0.327 -19.759 1.00 95.12 147 PRO A CA 1
ATOM 1166 C C . PRO A 1 147 ? 35.841 -1.043 -18.474 1.00 95.12 147 PRO A C 1
ATOM 1168 O O . PRO A 1 147 ? 36.999 -1.436 -18.374 1.00 95.12 147 PRO A O 1
ATOM 1171 N N . GLY A 1 148 ? 34.944 -1.228 -17.497 1.00 93.88 148 GLY A N 1
ATOM 1172 C CA . GLY A 1 148 ? 35.200 -2.002 -16.274 1.00 93.88 148 GLY A CA 1
ATOM 1173 C C . GLY A 1 148 ? 35.120 -3.526 -16.450 1.00 93.88 148 GLY A C 1
ATOM 1174 O O . GLY A 1 148 ? 35.271 -4.255 -15.472 1.00 93.88 148 GLY A O 1
ATOM 1175 N N . GLY A 1 149 ? 34.887 -4.006 -17.675 1.00 95.00 149 GLY A N 1
ATOM 1176 C CA . GLY A 1 149 ? 34.701 -5.415 -18.015 1.00 95.00 149 GLY A CA 1
ATOM 1177 C C . GLY A 1 149 ? 33.235 -5.778 -18.249 1.00 95.00 149 GLY A C 1
ATOM 1178 O O . GLY A 1 149 ? 32.328 -4.972 -18.046 1.00 95.00 149 GLY A O 1
ATOM 1179 N N . ILE A 1 150 ? 32.996 -7.020 -18.677 1.00 96.69 150 ILE A N 1
ATOM 1180 C CA . ILE A 1 150 ? 31.637 -7.539 -18.877 1.00 96.69 150 ILE A CA 1
ATOM 1181 C C . ILE A 1 150 ? 30.895 -7.501 -17.539 1.00 96.69 150 ILE A C 1
ATOM 1183 O O . ILE A 1 150 ? 31.318 -8.125 -16.564 1.00 96.69 150 ILE A O 1
ATOM 1187 N N . TYR A 1 151 ? 29.770 -6.792 -17.507 1.00 97.44 151 TYR A N 1
ATOM 1188 C CA . TYR A 1 151 ? 28.940 -6.639 -16.321 1.00 97.44 151 TYR A CA 1
ATOM 1189 C C . TYR A 1 151 ? 27.585 -7.309 -16.520 1.00 97.44 151 TYR A C 1
ATOM 1191 O O . TYR A 1 151 ? 26.957 -7.157 -17.567 1.00 97.44 151 TYR A O 1
ATOM 1199 N N . GLY A 1 152 ? 27.097 -8.001 -15.491 1.00 96.62 152 GLY A N 1
ATOM 1200 C CA . GLY A 1 152 ? 25.743 -8.538 -15.474 1.00 96.62 152 GLY A CA 1
ATOM 1201 C C . GLY A 1 152 ? 25.153 -8.578 -14.071 1.00 96.62 152 GLY A C 1
ATOM 1202 O O . GLY A 1 152 ? 25.853 -8.884 -13.104 1.00 96.62 152 GLY A O 1
ATOM 1203 N N . SER A 1 153 ? 23.857 -8.293 -13.955 1.00 97.38 153 SER A N 1
ATOM 1204 C CA . SER A 1 153 ? 23.117 -8.388 -12.696 1.00 97.38 153 SER A CA 1
ATOM 1205 C C . SER A 1 153 ? 21.828 -9.202 -12.869 1.00 97.38 153 SER A C 1
ATOM 1207 O O . SER A 1 153 ? 21.071 -8.996 -13.822 1.00 97.38 153 SER A O 1
ATOM 1209 N N . PRO A 1 154 ? 21.536 -10.144 -11.947 1.00 96.06 154 PRO A N 1
ATOM 1210 C CA . PRO A 1 154 ? 20.323 -10.949 -12.026 1.00 96.06 154 PRO A CA 1
ATOM 1211 C C . PRO A 1 154 ? 19.084 -10.210 -11.502 1.00 96.06 154 PRO A C 1
ATOM 1213 O O . PRO A 1 154 ? 17.970 -10.682 -11.696 1.00 96.06 154 PRO A O 1
ATOM 1216 N N . THR A 1 155 ? 19.261 -9.095 -10.788 1.00 96.69 155 THR A N 1
ATOM 1217 C CA . THR A 1 155 ? 18.197 -8.235 -10.252 1.00 96.69 155 THR A CA 1
ATOM 1218 C C . THR A 1 155 ? 18.589 -6.761 -10.424 1.00 96.69 155 THR A C 1
ATOM 1220 O O . THR A 1 155 ? 19.619 -6.453 -11.024 1.00 96.69 155 THR A O 1
ATOM 1223 N N . VAL A 1 156 ? 17.773 -5.844 -9.888 1.00 95.75 156 VAL A N 1
ATOM 1224 C CA . VAL A 1 156 ? 17.994 -4.388 -9.975 1.00 95.75 156 VAL A CA 1
ATOM 1225 C C . VAL A 1 156 ? 19.319 -3.943 -9.339 1.00 95.75 156 VAL A C 1
ATOM 1227 O O . VAL A 1 156 ? 19.937 -3.000 -9.818 1.00 95.75 156 VAL A O 1
ATOM 1230 N N . ALA A 1 157 ? 19.757 -4.588 -8.256 1.00 94.94 157 ALA A N 1
ATOM 1231 C CA . ALA A 1 157 ? 20.951 -4.176 -7.521 1.00 94.94 157 ALA A CA 1
ATOM 1232 C C . ALA A 1 157 ? 22.232 -4.818 -8.079 1.00 94.94 157 ALA A C 1
ATOM 1234 O O . ALA A 1 157 ? 22.234 -5.995 -8.441 1.00 94.94 157 ALA A O 1
ATOM 1235 N N . GLY A 1 158 ? 23.333 -4.059 -8.044 1.00 95.38 158 GLY A N 1
ATOM 1236 C CA . GLY A 1 158 ? 24.692 -4.583 -8.189 1.00 95.38 158 GLY A CA 1
ATOM 1237 C C . GLY A 1 158 ? 25.190 -5.190 -6.875 1.00 95.38 158 GLY A C 1
ATOM 1238 O O . GLY A 1 158 ? 24.947 -6.366 -6.587 1.00 95.38 158 GLY A O 1
ATOM 1239 N N . SER A 1 159 ? 25.852 -4.374 -6.048 1.00 95.56 159 SER A N 1
ATOM 1240 C CA . SER A 1 159 ? 26.243 -4.750 -4.682 1.00 95.56 159 SER A CA 1
ATOM 1241 C C . SER A 1 159 ? 25.015 -5.055 -3.821 1.00 95.56 159 SER A C 1
ATOM 1243 O O . SER A 1 159 ? 24.024 -4.325 -3.846 1.00 95.56 159 SER A O 1
ATOM 1245 N N . ARG A 1 160 ? 25.070 -6.152 -3.060 1.00 95.12 160 ARG A N 1
ATOM 1246 C CA . ARG A 1 160 ? 23.959 -6.659 -2.239 1.00 95.12 160 ARG A CA 1
ATOM 1247 C C . ARG A 1 160 ? 24.478 -7.161 -0.895 1.00 95.12 160 ARG A C 1
ATOM 1249 O O . ARG A 1 160 ? 25.599 -7.655 -0.812 1.00 95.12 160 ARG A O 1
ATOM 1256 N N . SER A 1 161 ? 23.644 -7.083 0.141 1.00 95.06 161 SER A N 1
ATOM 1257 C CA . SER A 1 161 ? 23.984 -7.614 1.465 1.00 95.06 161 SER A CA 1
ATOM 1258 C C . SER A 1 161 ? 23.938 -9.145 1.467 1.00 95.06 161 SER A C 1
ATOM 1260 O O . SER A 1 161 ? 22.867 -9.746 1.559 1.00 95.06 161 SER A O 1
ATOM 1262 N N . GLY A 1 162 ? 25.108 -9.785 1.373 1.00 95.62 162 GLY A N 1
ATOM 1263 C CA . GLY A 1 162 ? 25.240 -11.242 1.500 1.00 95.62 162 GLY A CA 1
ATOM 1264 C C . GLY A 1 162 ? 24.839 -11.763 2.885 1.00 95.62 162 GLY A C 1
ATOM 1265 O O . GLY A 1 162 ? 24.332 -12.875 3.000 1.00 95.62 162 GLY A O 1
ATOM 1266 N N . TYR A 1 163 ? 24.974 -10.927 3.920 1.00 96.75 163 TYR A N 1
ATOM 1267 C CA . TYR A 1 163 ? 24.540 -11.231 5.284 1.00 96.75 163 TYR A CA 1
ATOM 1268 C C . TYR A 1 163 ? 23.043 -11.562 5.354 1.00 96.75 163 TYR A C 1
ATOM 1270 O O . TYR A 1 163 ? 22.664 -12.594 5.900 1.00 96.75 163 TYR A O 1
ATOM 1278 N N . LEU A 1 164 ? 22.189 -10.748 4.722 1.00 96.88 164 LEU A N 1
ATOM 1279 C CA . LEU A 1 164 ? 20.741 -10.988 4.722 1.00 96.88 164 LEU A CA 1
ATOM 1280 C C . LEU A 1 164 ? 20.369 -12.298 4.014 1.00 96.88 164 LEU A C 1
ATOM 1282 O O . LEU A 1 164 ? 19.434 -12.980 4.430 1.00 96.88 164 LEU A O 1
ATOM 1286 N N . ILE A 1 165 ? 21.122 -12.680 2.977 1.00 96.31 165 ILE A N 1
ATOM 1287 C CA . ILE A 1 165 ? 20.940 -13.959 2.277 1.00 96.31 165 ILE A CA 1
ATOM 1288 C C . ILE A 1 165 ? 21.315 -15.126 3.200 1.00 96.31 165 ILE A C 1
ATOM 1290 O O . ILE A 1 165 ? 20.564 -16.096 3.287 1.00 96.31 165 ILE A O 1
ATOM 1294 N N . ALA A 1 166 ? 22.429 -15.017 3.930 1.00 97.81 166 ALA A N 1
ATOM 1295 C CA . ALA A 1 166 ? 22.847 -16.030 4.896 1.00 97.81 166 ALA A CA 1
ATOM 1296 C C . ALA A 1 166 ? 21.828 -16.188 6.039 1.00 97.81 166 ALA A C 1
ATOM 1298 O O . ALA A 1 166 ? 21.445 -17.310 6.361 1.00 97.81 166 ALA A O 1
ATOM 1299 N N . CYS A 1 167 ? 21.318 -15.085 6.599 1.00 98.06 167 CYS A N 1
ATOM 1300 C CA . CYS A 1 167 ? 20.274 -15.129 7.627 1.00 98.06 167 CYS A CA 1
ATOM 1301 C C . CYS A 1 167 ? 18.962 -15.719 7.103 1.00 98.06 167 CYS A C 1
ATOM 1303 O O . CYS A 1 167 ? 18.309 -16.489 7.807 1.00 98.06 167 CYS A O 1
ATOM 1305 N N . CYS A 1 168 ? 18.579 -15.383 5.868 1.00 98.06 168 CYS A N 1
ATOM 1306 C CA . CYS A 1 168 ? 17.424 -15.978 5.207 1.00 98.06 168 CYS A CA 1
ATOM 1307 C C . CYS A 1 168 ? 17.574 -17.499 5.122 1.00 98.06 168 CYS A C 1
ATOM 1309 O O . CYS A 1 168 ? 16.677 -18.225 5.539 1.00 98.06 168 CYS A O 1
ATOM 1311 N N . TRP A 1 169 ? 18.721 -17.981 4.640 1.00 98.31 169 TRP A N 1
ATOM 1312 C CA . TRP A 1 169 ? 19.003 -19.411 4.557 1.00 98.31 169 TRP A CA 1
ATOM 1313 C C . TRP A 1 169 ? 18.993 -20.081 5.936 1.00 98.31 169 TRP A C 1
ATOM 1315 O O . TRP A 1 169 ? 18.312 -21.086 6.118 1.00 98.31 169 TRP A O 1
ATOM 1325 N N . ALA A 1 170 ? 19.668 -19.493 6.927 1.00 98.50 170 ALA A N 1
ATOM 1326 C CA . ALA A 1 170 ? 19.721 -20.032 8.284 1.00 98.50 170 ALA A CA 1
ATOM 1327 C C . ALA A 1 170 ? 18.327 -20.143 8.920 1.00 98.50 170 ALA A C 1
ATOM 1329 O O . ALA A 1 170 ? 18.016 -21.154 9.540 1.00 98.50 170 ALA A O 1
ATOM 1330 N N . THR A 1 171 ? 17.465 -19.143 8.712 1.00 98.19 171 THR A N 1
ATOM 1331 C CA . THR A 1 171 ? 16.082 -19.151 9.214 1.00 98.19 171 THR A CA 1
ATOM 1332 C C . THR A 1 171 ? 15.259 -20.265 8.566 1.00 98.19 171 THR A C 1
ATOM 1334 O O . THR A 1 171 ? 14.583 -21.012 9.268 1.00 98.19 171 THR A O 1
ATOM 1337 N N . LEU A 1 172 ? 15.356 -20.422 7.239 1.00 98.00 172 LEU A N 1
ATOM 1338 C CA . LEU A 1 172 ? 14.657 -21.485 6.509 1.00 98.00 172 LEU A CA 1
ATOM 1339 C C . LEU A 1 172 ? 15.070 -22.876 7.007 1.00 98.00 172 LEU A C 1
ATOM 1341 O O . LEU A 1 172 ? 14.220 -23.748 7.172 1.00 98.00 172 LEU A O 1
ATOM 1345 N N . MET A 1 173 ? 16.367 -23.077 7.260 1.00 98.25 173 MET A N 1
ATOM 1346 C CA . MET A 1 173 ? 16.892 -24.338 7.793 1.00 98.25 173 MET A CA 1
ATOM 1347 C C . MET A 1 173 ? 16.503 -24.567 9.254 1.00 98.25 173 MET A C 1
ATOM 1349 O O . MET A 1 173 ? 16.272 -25.708 9.637 1.00 98.25 173 MET A O 1
ATOM 1353 N N . TYR A 1 174 ? 16.417 -23.502 10.056 1.00 98.25 174 TYR A N 1
ATOM 1354 C CA . TYR A 1 174 ? 16.017 -23.577 11.460 1.00 98.25 174 TYR A CA 1
ATOM 1355 C C . TYR A 1 174 ? 14.561 -24.022 11.624 1.00 98.25 174 TYR A C 1
ATOM 1357 O O . TYR A 1 174 ? 14.293 -24.942 12.391 1.00 98.25 174 TYR A O 1
ATOM 1365 N N . TYR A 1 175 ? 13.628 -23.395 10.897 1.00 98.00 175 TYR A N 1
ATOM 1366 C CA . TYR A 1 175 ? 12.217 -23.787 10.949 1.00 98.00 175 TYR A CA 1
ATOM 1367 C C . TYR A 1 175 ? 11.993 -25.153 10.295 1.00 98.00 175 TYR A C 1
ATOM 1369 O O . TYR A 1 175 ? 11.278 -25.995 10.840 1.00 98.00 175 TYR A O 1
ATOM 1377 N N . GLY A 1 176 ? 12.605 -25.384 9.128 1.00 98.06 176 GLY A N 1
ATOM 1378 C CA . GLY A 1 176 ? 12.362 -26.589 8.344 1.00 98.06 176 GLY A CA 1
ATOM 1379 C C . GLY A 1 176 ? 10.886 -26.760 7.962 1.00 98.06 176 GLY A C 1
ATOM 1380 O O . GLY A 1 176 ? 10.051 -25.882 8.177 1.00 98.06 176 GLY A O 1
ATOM 1381 N N . LEU A 1 177 ? 10.552 -27.906 7.368 1.00 98.00 177 LEU A N 1
ATOM 1382 C CA . LEU A 1 177 ? 9.184 -28.185 6.918 1.00 98.00 177 LEU A CA 1
ATOM 1383 C C . LEU A 1 177 ? 8.185 -28.194 8.089 1.00 98.00 177 LEU A C 1
ATOM 1385 O O . LEU A 1 177 ? 7.188 -27.478 8.048 1.00 98.00 177 LEU A O 1
ATOM 1389 N N . GLU A 1 178 ? 8.484 -28.958 9.141 1.00 98.38 178 GLU A N 1
ATOM 1390 C CA . GLU A 1 178 ? 7.593 -29.123 10.298 1.00 98.38 178 GLU A CA 1
ATOM 1391 C C . GLU A 1 178 ? 7.342 -27.808 11.040 1.00 98.38 178 GLU A C 1
ATOM 1393 O O . GLU A 1 178 ? 6.204 -27.514 11.404 1.00 98.38 178 GLU A O 1
ATOM 1398 N N . GLY A 1 179 ? 8.376 -26.976 11.211 1.00 98.38 179 GLY A N 1
ATOM 1399 C CA . GLY A 1 179 ? 8.225 -25.672 11.849 1.00 98.38 179 GLY A CA 1
ATOM 1400 C C . GLY A 1 179 ? 7.292 -24.759 11.059 1.00 98.38 179 GLY A C 1
ATOM 1401 O O . GLY A 1 179 ? 6.405 -24.144 11.643 1.00 98.38 179 GLY A O 1
ATOM 1402 N N . TYR A 1 180 ? 7.415 -24.713 9.729 1.00 98.56 180 TYR A N 1
ATOM 1403 C CA . TYR A 1 180 ? 6.499 -23.911 8.916 1.00 98.56 180 TYR A CA 1
ATOM 1404 C C . TYR A 1 180 ? 5.063 -24.451 8.907 1.00 98.56 180 TYR A C 1
ATOM 1406 O O . TYR A 1 180 ? 4.124 -23.651 8.909 1.00 98.56 180 TYR A O 1
ATOM 1414 N N . ILE A 1 181 ? 4.865 -25.773 8.939 1.00 98.69 181 ILE A N 1
ATOM 1415 C CA . ILE A 1 181 ? 3.527 -26.376 9.063 1.00 98.69 181 ILE A CA 1
ATOM 1416 C C . ILE A 1 181 ? 2.884 -25.974 10.395 1.00 98.69 181 ILE A C 1
ATOM 1418 O O . ILE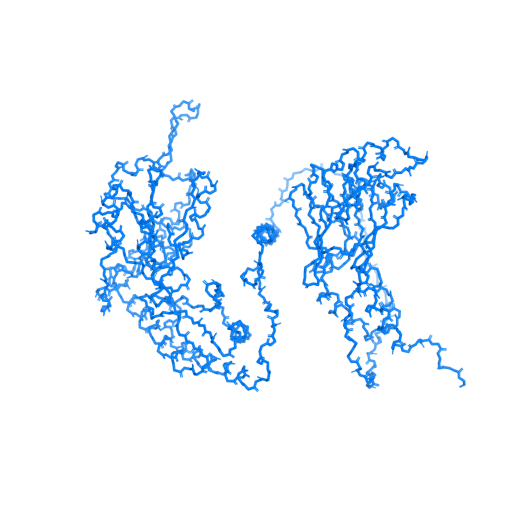 A 1 181 ? 1.729 -25.545 10.416 1.00 98.69 181 ILE A O 1
ATOM 1422 N N . GLU A 1 182 ? 3.625 -26.083 11.497 1.00 98.44 182 GLU A N 1
ATOM 1423 C CA . GLU A 1 182 ? 3.119 -25.765 12.832 1.00 98.44 182 GLU A CA 1
ATOM 1424 C C . GLU A 1 182 ? 2.825 -24.270 13.003 1.00 98.44 182 GLU A C 1
ATOM 1426 O O . GLU A 1 182 ? 1.755 -23.899 13.486 1.00 98.44 182 GLU A O 1
ATOM 1431 N N . GLU A 1 183 ? 3.712 -23.390 12.539 1.00 98.12 183 GLU A N 1
ATOM 1432 C CA . GLU A 1 183 ? 3.466 -21.946 12.593 1.00 98.12 183 GLU A CA 1
ATOM 1433 C C . GLU A 1 183 ? 2.298 -21.529 11.695 1.00 98.12 183 GLU A C 1
ATOM 1435 O O . GLU A 1 183 ? 1.472 -20.705 12.095 1.00 98.12 183 GLU A O 1
ATOM 1440 N N . THR A 1 184 ? 2.159 -22.150 10.519 1.00 98.62 184 THR A N 1
ATOM 1441 C CA . THR A 1 184 ? 0.976 -21.960 9.671 1.00 98.62 184 THR A CA 1
ATOM 1442 C C . THR A 1 184 ? -0.285 -22.371 10.422 1.00 98.62 184 THR A C 1
ATOM 1444 O O . THR A 1 184 ? -1.251 -21.610 10.453 1.00 98.62 184 THR A O 1
ATOM 1447 N N . ARG A 1 185 ? -0.281 -23.529 11.091 1.00 98.44 185 ARG A N 1
ATOM 1448 C CA . ARG A 1 185 ? -1.436 -24.007 11.856 1.00 98.44 185 ARG A CA 1
ATOM 1449 C C . ARG A 1 185 ? -1.871 -23.000 12.918 1.00 98.44 185 ARG A C 1
ATOM 1451 O O . ARG A 1 185 ? -3.040 -22.616 12.932 1.00 98.44 185 ARG A O 1
ATOM 1458 N N . LYS A 1 186 ? -0.935 -22.530 13.748 1.00 98.31 186 LYS A N 1
ATOM 1459 C CA . LYS A 1 186 ? -1.212 -21.549 14.810 1.00 98.31 186 LYS A CA 1
ATOM 1460 C C . LYS A 1 186 ? -1.757 -20.239 14.248 1.00 98.31 186 LYS A C 1
ATOM 1462 O O . LYS A 1 186 ? -2.795 -19.762 14.698 1.00 98.31 186 LYS A O 1
ATOM 1467 N N . ILE A 1 187 ? -1.091 -19.668 13.242 1.00 98.50 187 ILE A N 1
ATOM 1468 C CA . ILE A 1 187 ? -1.484 -18.379 12.649 1.00 98.50 187 ILE A CA 1
ATOM 1469 C C . ILE A 1 187 ? -2.901 -18.454 12.073 1.00 98.50 187 ILE A C 1
ATOM 1471 O O . ILE A 1 187 ? -3.695 -17.536 12.267 1.00 98.50 187 ILE A O 1
ATOM 1475 N N . ILE A 1 188 ? -3.239 -19.549 11.395 1.00 98.25 188 ILE A N 1
ATOM 1476 C CA . ILE A 1 188 ? -4.543 -19.707 10.743 1.00 98.25 188 ILE A CA 1
ATOM 1477 C C . ILE A 1 188 ? -5.650 -19.986 11.759 1.00 98.25 188 ILE A C 1
ATOM 1479 O O . ILE A 1 188 ? -6.748 -19.449 11.621 1.00 98.25 188 ILE A O 1
ATOM 1483 N N . GLN A 1 189 ? -5.372 -20.766 12.807 1.00 98.00 189 GLN A N 1
ATOM 1484 C CA . GLN A 1 189 ? -6.307 -20.942 13.922 1.00 98.00 189 GLN A CA 1
ATOM 1485 C C . GLN A 1 189 ? -6.633 -19.603 14.585 1.00 98.00 189 GLN A C 1
ATOM 1487 O O . GLN A 1 189 ? -7.806 -19.298 14.783 1.00 98.00 189 GLN A O 1
ATOM 1492 N N . ILE A 1 190 ? -5.619 -18.775 14.845 1.00 98.31 190 ILE A N 1
ATOM 1493 C CA . ILE A 1 190 ? -5.815 -17.444 15.423 1.00 98.31 190 ILE A CA 1
ATOM 1494 C C . ILE A 1 190 ? -6.570 -16.511 14.473 1.00 98.31 190 ILE A C 1
ATOM 1496 O O . ILE A 1 190 ? -7.497 -15.835 14.907 1.00 98.31 190 ILE A O 1
ATOM 1500 N N . ALA A 1 191 ? -6.245 -16.494 13.177 1.00 98.25 191 ALA A N 1
ATOM 1501 C CA . ALA A 1 191 ? -6.984 -15.685 12.205 1.00 98.25 191 ALA A CA 1
ATOM 1502 C C . ALA A 1 191 ? -8.474 -16.057 12.162 1.00 98.25 191 ALA A C 1
ATOM 1504 O O . ALA A 1 191 ? -9.339 -15.182 12.171 1.00 98.25 191 ALA A O 1
ATOM 1505 N N . ARG A 1 192 ? -8.790 -17.355 12.194 1.00 97.81 192 ARG A N 1
ATOM 1506 C CA . ARG A 1 192 ? -10.177 -17.838 12.252 1.00 97.81 192 ARG A CA 1
ATOM 1507 C C . ARG A 1 192 ? -10.851 -17.528 13.586 1.00 97.81 192 ARG A C 1
ATOM 1509 O O . ARG A 1 192 ? -12.028 -17.191 13.585 1.00 97.81 192 ARG A O 1
ATOM 1516 N N . TYR A 1 193 ? -10.119 -17.598 14.696 1.00 98.19 193 TYR A N 1
ATOM 1517 C CA . TYR A 1 193 ? -10.631 -17.244 16.020 1.00 98.19 193 TYR A CA 1
ATOM 1518 C C . TYR A 1 193 ? -10.969 -15.749 16.122 1.00 98.19 193 TYR A C 1
ATOM 1520 O O . TYR A 1 193 ? -12.048 -15.399 16.591 1.00 98.19 193 TYR A O 1
ATOM 1528 N N . ILE A 1 194 ? -10.109 -14.869 15.592 1.00 98.50 194 ILE A N 1
ATOM 1529 C CA . ILE A 1 194 ? -10.393 -13.429 15.476 1.00 98.50 194 ILE A CA 1
ATOM 1530 C C . ILE A 1 194 ? -11.628 -13.198 14.607 1.00 98.50 194 ILE A C 1
ATOM 1532 O O . ILE A 1 194 ? -12.513 -12.439 14.992 1.00 98.50 194 ILE A O 1
ATOM 1536 N N . ALA A 1 195 ? -11.706 -13.853 13.445 1.00 98.25 195 ALA A N 1
ATOM 1537 C CA . ALA A 1 195 ? -12.843 -13.700 12.545 1.00 98.25 195 ALA A CA 1
ATOM 1538 C C . ALA A 1 195 ? -14.162 -14.134 13.202 1.00 98.25 195 ALA A C 1
ATOM 1540 O O . ALA A 1 195 ? -15.142 -13.395 13.142 1.00 98.25 195 ALA A O 1
ATOM 1541 N N . ASP A 1 196 ? -14.180 -15.288 13.871 1.00 98.25 196 ASP A N 1
ATOM 1542 C CA . ASP A 1 196 ? -15.341 -15.770 14.621 1.00 98.25 196 ASP A CA 1
ATOM 1543 C C . ASP A 1 196 ? -15.725 -14.800 15.750 1.00 98.25 196 ASP A C 1
ATOM 1545 O O . ASP A 1 196 ? -16.887 -14.405 15.847 1.00 98.25 196 ASP A O 1
ATOM 1549 N N . GLY A 1 197 ? -14.751 -14.337 16.540 1.00 98.25 197 GLY A N 1
ATOM 1550 C CA . GLY A 1 197 ? -14.959 -13.353 17.602 1.00 98.25 197 GLY A CA 1
ATOM 1551 C C . GLY A 1 197 ? -15.565 -12.047 17.088 1.00 98.25 197 GLY A C 1
ATOM 1552 O O . GLY A 1 197 ? -16.631 -11.642 17.544 1.00 98.25 197 GLY A O 1
ATOM 1553 N N . TRP A 1 198 ? -14.951 -11.423 16.081 1.00 98.31 198 TRP A N 1
ATOM 1554 C CA . TRP A 1 198 ? -15.465 -10.190 15.477 1.00 98.31 198 TRP A CA 1
ATOM 1555 C C . TRP A 1 198 ? -16.812 -10.369 14.776 1.00 98.31 198 TRP A C 1
ATOM 1557 O O . TRP A 1 198 ? -17.615 -9.441 14.777 1.00 98.31 198 TRP A O 1
ATOM 1567 N N . SER A 1 199 ? -17.107 -11.546 14.214 1.00 97.50 199 SER A N 1
ATOM 1568 C CA . SER A 1 199 ? -18.408 -11.810 13.582 1.00 97.50 199 SER A CA 1
ATOM 1569 C C . SER A 1 199 ? -19.584 -11.809 14.566 1.00 97.50 199 SER A C 1
ATOM 1571 O O . SER A 1 199 ? -20.729 -11.645 14.147 1.00 97.50 199 SER A O 1
ATOM 1573 N N . LYS A 1 200 ? -19.306 -11.980 15.865 1.00 97.81 200 LYS A N 1
ATOM 1574 C CA . LYS A 1 200 ? -20.300 -11.998 16.947 1.00 97.81 200 LYS A CA 1
ATOM 1575 C C . LYS A 1 200 ? -20.564 -10.615 17.549 1.00 97.81 200 LYS A C 1
ATOM 1577 O O . LYS A 1 200 ? -21.528 -10.469 18.296 1.00 97.81 200 LYS A O 1
ATOM 1582 N N . ILE A 1 201 ? -19.735 -9.617 17.236 1.00 98.06 201 ILE A N 1
ATOM 1583 C CA . ILE A 1 201 ? -19.860 -8.254 17.763 1.00 98.06 201 ILE A CA 1
ATOM 1584 C C . ILE A 1 201 ? -20.900 -7.487 16.939 1.00 98.06 201 ILE A C 1
ATOM 1586 O O . ILE A 1 201 ? -20.687 -7.190 15.760 1.00 98.06 201 ILE A O 1
ATOM 1590 N N . ASP A 1 202 ? -22.028 -7.133 17.559 1.00 95.94 202 ASP A N 1
ATOM 1591 C CA . ASP A 1 202 ? -23.057 -6.335 16.891 1.00 95.94 202 ASP A CA 1
ATOM 1592 C C . ASP A 1 202 ? -22.542 -4.921 16.584 1.00 95.94 202 ASP A C 1
ATOM 1594 O O . ASP A 1 202 ? -22.100 -4.195 17.466 1.00 95.94 202 ASP A O 1
ATOM 1598 N N . GLY A 1 203 ? -22.622 -4.512 15.317 1.00 94.00 203 GLY A N 1
ATOM 1599 C CA . GLY A 1 203 ? -22.145 -3.206 14.852 1.00 94.00 203 GLY A CA 1
ATOM 1600 C C . GLY A 1 203 ? -20.979 -3.270 13.875 1.00 94.00 203 GLY A C 1
ATOM 1601 O O . GLY A 1 203 ? -20.774 -2.302 13.145 1.00 94.00 203 GLY A O 1
ATOM 1602 N N . ILE A 1 204 ? -20.291 -4.404 13.767 1.00 97.88 204 ILE A N 1
ATOM 1603 C CA . ILE A 1 204 ? -19.270 -4.655 12.743 1.00 97.88 204 ILE A CA 1
ATOM 1604 C C . ILE A 1 204 ? -19.607 -5.906 11.928 1.00 97.88 204 ILE A C 1
ATOM 1606 O O . ILE A 1 204 ? -20.475 -6.695 12.290 1.00 97.88 204 ILE A O 1
ATOM 1610 N N . TYR A 1 205 ? -18.953 -6.068 10.782 1.00 96.88 205 TYR A N 1
ATOM 1611 C CA . TYR A 1 205 ? -19.059 -7.260 9.948 1.00 96.88 205 TYR A CA 1
ATOM 1612 C C . TYR A 1 205 ? -17.730 -7.552 9.249 1.00 96.88 205 TYR A C 1
ATOM 1614 O O . TYR A 1 205 ? -16.963 -6.640 8.937 1.00 96.88 205 TYR A O 1
ATOM 1622 N N . LEU A 1 206 ? -17.469 -8.829 8.966 1.00 96.69 206 LEU A N 1
ATOM 1623 C CA . LEU A 1 206 ? -16.311 -9.252 8.177 1.00 96.69 206 LEU A CA 1
ATOM 1624 C C . LEU A 1 206 ? -16.485 -8.855 6.709 1.00 96.69 206 LEU A C 1
ATOM 1626 O O . LEU A 1 206 ? -17.517 -9.138 6.101 1.00 96.69 206 LEU A O 1
ATOM 1630 N N . LEU A 1 207 ? -15.454 -8.259 6.105 1.00 93.31 207 LEU A N 1
ATOM 1631 C CA . LEU A 1 207 ? -15.447 -7.978 4.665 1.00 93.31 207 LEU A CA 1
ATOM 1632 C C . LEU A 1 207 ? -15.422 -9.265 3.830 1.00 93.31 207 LEU A C 1
ATOM 1634 O O . LEU A 1 207 ? -15.986 -9.282 2.733 1.00 93.31 207 LEU A O 1
ATOM 1638 N N . HIS A 1 208 ? -14.758 -10.302 4.344 1.00 91.38 208 HIS A N 1
ATOM 1639 C CA . HIS A 1 208 ? -14.690 -11.656 3.802 1.00 91.38 208 HIS A CA 1
ATOM 1640 C C . HIS A 1 208 ? -14.269 -12.636 4.914 1.00 91.38 208 HIS A C 1
ATOM 1642 O O . HIS A 1 208 ? -13.654 -12.222 5.897 1.00 91.38 208 HIS A O 1
ATOM 1648 N N . GLN A 1 209 ? -14.585 -13.925 4.762 1.00 90.75 209 GLN A N 1
ATOM 1649 C CA . GLN A 1 209 ? -14.051 -14.967 5.646 1.00 90.75 209 GLN A CA 1
ATOM 1650 C C . GLN A 1 209 ? -12.572 -15.197 5.317 1.00 90.75 209 GLN A C 1
ATOM 1652 O O . GLN A 1 209 ? -12.269 -15.462 4.163 1.00 90.75 209 GLN A O 1
ATOM 1657 N N . PRO A 1 210 ? -11.631 -15.085 6.265 1.00 87.00 210 PRO A N 1
ATOM 1658 C CA . PRO A 1 210 ? -10.211 -15.086 5.928 1.00 87.00 210 PRO A CA 1
ATOM 1659 C C . PRO A 1 210 ? -9.769 -16.426 5.321 1.00 87.00 210 PRO A C 1
ATOM 1661 O O . PRO A 1 210 ? -9.841 -17.467 5.977 1.00 87.00 210 PRO A O 1
ATOM 1664 N N . ASP A 1 211 ? -9.243 -16.391 4.093 1.00 90.00 211 ASP A N 1
ATOM 1665 C CA . ASP A 1 211 ? -8.634 -17.572 3.465 1.00 90.00 211 ASP A CA 1
ATOM 1666 C C . ASP A 1 211 ? -7.316 -17.951 4.154 1.00 90.00 211 ASP A C 1
ATOM 1668 O O . ASP A 1 211 ? -6.947 -19.125 4.225 1.00 90.00 211 ASP A O 1
ATOM 1672 N N . VAL A 1 212 ? -6.585 -16.937 4.635 1.00 95.19 212 VAL A N 1
ATOM 1673 C CA . VAL A 1 212 ? -5.238 -17.072 5.202 1.00 95.19 212 VAL A CA 1
ATOM 1674 C C . VAL A 1 212 ? -5.124 -16.255 6.503 1.00 95.19 212 VAL A C 1
ATOM 1676 O O . VAL A 1 212 ? -5.895 -16.467 7.431 1.00 95.19 212 VAL A O 1
ATOM 1679 N N . SER A 1 213 ? -4.163 -15.334 6.615 1.00 97.06 213 SER A N 1
ATOM 1680 C CA . SER A 1 213 ? -3.795 -14.670 7.872 1.00 97.06 213 SER A CA 1
ATOM 1681 C C . SER A 1 213 ? -4.380 -13.272 8.065 1.00 97.06 213 SER A C 1
ATOM 1683 O O . SER A 1 213 ? -4.224 -12.702 9.141 1.00 97.06 213 SER A O 1
ATOM 1685 N N . VAL A 1 214 ? -4.999 -12.681 7.042 1.00 97.94 214 VAL A N 1
ATOM 1686 C CA . VAL A 1 214 ? -5.554 -11.322 7.130 1.00 97.94 214 VAL A CA 1
ATOM 1687 C C . VAL A 1 214 ? -7.045 -11.389 7.395 1.00 97.94 214 VAL A C 1
ATOM 1689 O O . VAL A 1 214 ? -7.774 -12.007 6.625 1.00 97.94 214 VAL A O 1
ATOM 1692 N N . VAL A 1 215 ? -7.486 -10.702 8.447 1.00 98.19 215 VAL A N 1
ATOM 1693 C CA . VAL A 1 215 ? -8.897 -10.571 8.820 1.00 98.19 215 VAL A CA 1
ATOM 1694 C C . VAL A 1 215 ? -9.284 -9.106 8.714 1.00 98.19 215 VAL A C 1
ATOM 1696 O O . VAL A 1 215 ? -8.670 -8.260 9.363 1.00 98.19 215 VAL A O 1
ATOM 1699 N N . ALA A 1 216 ? -10.288 -8.804 7.894 1.00 97.31 216 ALA A N 1
ATOM 1700 C CA . ALA A 1 216 ? -10.730 -7.440 7.637 1.00 97.31 216 ALA A CA 1
ATOM 1701 C C . ALA A 1 216 ? -12.206 -7.257 8.003 1.00 97.31 216 ALA A C 1
ATOM 1703 O O . ALA A 1 216 ? -13.048 -8.077 7.633 1.00 97.31 216 ALA A O 1
ATOM 1704 N N . ILE A 1 217 ? -12.517 -6.159 8.690 1.00 97.75 217 ILE A N 1
ATOM 1705 C CA . ILE A 1 217 ? -13.866 -5.802 9.141 1.00 97.75 217 ILE A CA 1
ATOM 1706 C C . ILE A 1 217 ? -14.261 -4.400 8.675 1.00 97.75 217 ILE A C 1
ATOM 1708 O O . ILE A 1 217 ? -13.423 -3.559 8.344 1.00 97.75 217 ILE A O 1
ATOM 1712 N N . SER A 1 218 ? -15.566 -4.158 8.646 1.00 96.12 218 SER A N 1
ATOM 1713 C CA . SER A 1 218 ? -16.180 -2.859 8.383 1.00 96.12 218 SER A CA 1
ATOM 1714 C C . SER A 1 218 ? -17.451 -2.695 9.227 1.00 96.12 218 SER A C 1
ATOM 1716 O O . SER A 1 218 ? -17.824 -3.595 9.978 1.00 96.12 218 SER A O 1
ATOM 1718 N N . SER A 1 219 ? -18.109 -1.541 9.136 1.00 94.81 219 SER A N 1
ATOM 1719 C CA . SER A 1 219 ? -19.361 -1.250 9.837 1.00 94.81 219 SER A CA 1
ATOM 1720 C C . SER A 1 219 ? -20.349 -0.553 8.909 1.00 94.81 219 SER A C 1
ATOM 1722 O O . SER A 1 219 ? -19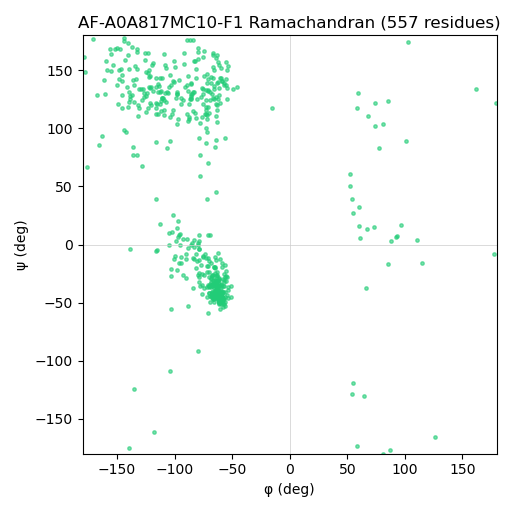.971 0.290 8.099 1.00 94.81 219 SER A O 1
ATOM 1724 N N . ASN A 1 220 ? -21.628 -0.911 9.049 1.00 91.75 220 ASN A N 1
ATOM 1725 C CA . ASN A 1 220 ? -22.751 -0.186 8.448 1.00 91.75 220 ASN A CA 1
ATOM 1726 C C . ASN A 1 220 ? -23.522 0.645 9.493 1.00 91.75 220 ASN A C 1
ATOM 1728 O O . ASN A 1 220 ? -24.520 1.270 9.146 1.00 91.75 220 ASN A O 1
ATOM 1732 N N . LYS A 1 221 ? -23.112 0.609 10.771 1.00 90.75 221 LYS A N 1
ATOM 1733 C CA . LYS A 1 221 ? -23.788 1.309 11.878 1.00 90.75 221 LYS A CA 1
ATOM 1734 C C . LYS A 1 221 ? -23.063 2.587 12.301 1.00 90.75 221 LYS A C 1
ATOM 1736 O O . LYS A 1 221 ? -23.709 3.501 12.800 1.00 90.75 221 LYS A O 1
ATOM 1741 N N . PHE A 1 222 ? -21.750 2.652 12.099 1.00 87.62 222 PHE A N 1
ATOM 1742 C CA . PHE A 1 222 ? -20.913 3.802 12.430 1.00 87.62 222 PHE A CA 1
ATOM 1743 C C . PHE A 1 222 ? -19.721 3.897 11.465 1.00 87.62 222 PHE A C 1
ATOM 1745 O O . PHE A 1 222 ? -19.450 2.972 10.697 1.00 87.62 222 PHE A O 1
ATOM 1752 N N . ASN A 1 223 ? -18.995 5.018 11.491 1.00 86.25 223 ASN A N 1
ATOM 1753 C CA . ASN A 1 223 ? -17.753 5.153 10.733 1.00 86.25 223 ASN A CA 1
ATOM 1754 C C . ASN A 1 223 ? -16.665 4.259 11.352 1.00 86.25 223 ASN A C 1
ATOM 1756 O O . ASN A 1 223 ? -16.216 4.516 12.465 1.00 86.25 223 ASN A O 1
ATOM 1760 N N . ILE A 1 224 ? -16.228 3.221 10.633 1.00 93.38 224 ILE A N 1
ATOM 1761 C CA . ILE A 1 224 ? -15.284 2.207 11.137 1.00 93.38 224 ILE A CA 1
ATOM 1762 C C . ILE A 1 224 ? -13.968 2.791 11.674 1.00 93.38 224 ILE A C 1
ATOM 1764 O O . ILE A 1 224 ? -13.318 2.162 12.504 1.00 93.38 224 ILE A O 1
ATOM 1768 N N . TYR A 1 225 ? -13.582 3.996 11.254 1.00 90.12 225 TYR A N 1
ATOM 1769 C CA . TYR A 1 225 ? -12.376 4.642 11.764 1.00 90.12 225 TYR A CA 1
ATOM 1770 C C . TYR A 1 225 ? -12.496 5.117 13.219 1.00 90.12 225 TYR A C 1
ATOM 1772 O O . TYR A 1 225 ? -11.485 5.227 13.892 1.00 90.12 225 TYR A O 1
ATOM 1780 N N . TYR A 1 226 ? -13.706 5.265 13.764 1.00 88.44 226 TYR A N 1
ATOM 1781 C CA . TYR A 1 226 ? -13.876 5.417 15.212 1.00 88.44 226 TYR A CA 1
ATOM 1782 C C . TYR A 1 226 ? -13.351 4.213 15.985 1.00 88.44 226 TYR A C 1
ATOM 1784 O O . TYR A 1 226 ? -12.706 4.354 17.019 1.00 88.44 226 TYR A O 1
ATOM 1792 N N . LEU A 1 227 ? -13.614 3.013 15.463 1.00 94.19 227 LEU A N 1
ATOM 1793 C CA . LEU A 1 227 ? -13.089 1.787 16.047 1.00 94.19 227 LEU A CA 1
ATOM 1794 C C . LEU A 1 227 ? -11.575 1.688 15.838 1.00 94.19 227 LEU A C 1
ATOM 1796 O O . LEU A 1 227 ? -10.879 1.207 16.725 1.00 94.19 227 LEU A O 1
ATOM 1800 N N . PHE A 1 228 ? -11.067 2.155 14.691 1.00 92.44 228 PHE A N 1
ATOM 1801 C CA . PHE A 1 228 ? -9.628 2.262 14.442 1.00 92.44 228 PHE A CA 1
ATOM 1802 C C . PHE A 1 228 ? -8.934 3.119 15.510 1.00 92.44 228 PHE A C 1
ATOM 1804 O O . PHE A 1 228 ? -7.997 2.638 16.142 1.00 92.44 228 PHE A O 1
ATOM 1811 N N . ASP A 1 229 ? -9.434 4.334 15.746 1.00 85.94 229 ASP A N 1
ATOM 1812 C CA . ASP A 1 229 ? -8.869 5.283 16.709 1.00 85.94 229 ASP A CA 1
ATOM 1813 C C . ASP A 1 229 ? -9.005 4.765 18.149 1.00 85.94 229 ASP A C 1
ATOM 1815 O O . ASP A 1 229 ? -8.023 4.726 18.886 1.00 85.94 229 ASP A O 1
ATOM 1819 N N . GLY A 1 230 ? -10.179 4.252 18.536 1.00 91.50 230 GLY A N 1
ATOM 1820 C CA . GLY A 1 230 ? -10.388 3.706 19.882 1.00 91.50 230 GLY A CA 1
ATOM 1821 C C . GLY A 1 230 ? -9.506 2.488 20.188 1.00 91.50 230 GLY A C 1
ATOM 1822 O O . GLY A 1 230 ? -9.003 2.334 21.301 1.00 91.50 230 GLY A O 1
ATOM 1823 N N . LEU A 1 231 ? -9.259 1.622 19.199 1.00 94.81 231 LEU A N 1
ATOM 1824 C CA . LEU A 1 231 ? -8.292 0.529 19.344 1.00 94.81 231 LEU A CA 1
ATOM 1825 C C . LEU A 1 231 ? -6.849 1.054 19.387 1.00 94.81 231 LEU A C 1
ATOM 1827 O O . LEU A 1 231 ? -6.039 0.526 20.151 1.00 94.81 231 LEU A O 1
ATOM 1831 N N . HIS A 1 232 ? -6.533 2.106 18.628 1.00 91.50 232 HIS A N 1
ATOM 1832 C CA . HIS A 1 232 ? -5.224 2.755 18.661 1.00 91.50 232 HIS A CA 1
ATOM 1833 C C . HIS A 1 232 ? -4.897 3.359 20.029 1.00 91.50 232 HIS A C 1
ATOM 1835 O O . HIS A 1 232 ? -3.807 3.127 20.550 1.00 91.50 232 HIS A O 1
ATOM 1841 N N . GLU A 1 233 ? -5.852 4.040 20.660 1.00 91.50 233 GLU A N 1
ATOM 1842 C CA . GLU A 1 233 ? -5.716 4.573 22.022 1.00 91.50 233 GLU A CA 1
ATOM 1843 C C . GLU A 1 233 ? -5.485 3.471 23.068 1.00 91.50 233 GLU A C 1
ATOM 1845 O O . GLU A 1 233 ? -4.802 3.686 24.070 1.00 91.50 233 GLU A O 1
ATOM 1850 N N . LYS A 1 234 ? -5.989 2.259 22.810 1.00 93.69 234 LYS A N 1
ATOM 1851 C CA . LYS A 1 234 ? -5.732 1.058 23.623 1.00 93.69 234 LYS A CA 1
ATOM 1852 C C . LYS A 1 234 ? -4.410 0.353 23.278 1.00 93.69 234 LYS A C 1
ATOM 1854 O O . LYS A 1 234 ? -4.105 -0.686 23.860 1.00 93.69 234 LYS A O 1
ATOM 1859 N N . GLY A 1 235 ? -3.607 0.911 22.369 1.00 93.81 235 GLY A N 1
ATOM 1860 C CA . GLY A 1 235 ? -2.279 0.415 21.993 1.00 93.81 235 GLY A CA 1
ATOM 1861 C C . GLY A 1 235 ? -2.256 -0.538 20.794 1.00 93.81 235 GLY A C 1
ATOM 1862 O O . GLY A 1 235 ? -1.208 -1.108 20.485 1.00 93.81 235 GLY A O 1
ATOM 1863 N N . TRP A 1 236 ? -3.379 -0.727 20.097 1.00 95.94 236 TRP A N 1
ATOM 1864 C CA . TRP A 1 236 ? -3.437 -1.585 18.916 1.00 95.94 236 TRP A CA 1
ATOM 1865 C C . TRP A 1 236 ? -3.030 -0.828 17.650 1.00 95.94 236 TRP A C 1
ATOM 1867 O O . TRP A 1 236 ? -3.566 0.224 17.315 1.00 95.94 236 TRP A O 1
ATOM 1877 N N . HIS A 1 237 ? -2.113 -1.403 16.876 1.00 91.94 237 HIS A N 1
ATOM 1878 C CA . HIS A 1 237 ? -1.699 -0.851 15.585 1.00 91.94 237 HIS A CA 1
ATOM 1879 C C . HIS A 1 237 ? -2.277 -1.687 14.443 1.00 91.94 237 HIS A C 1
ATOM 1881 O O . HIS A 1 237 ? -1.628 -2.591 13.913 1.00 91.94 237 HIS A O 1
ATOM 1887 N N . LEU A 1 238 ? -3.527 -1.394 14.090 1.00 94.06 238 LEU A N 1
ATOM 1888 C CA . LEU A 1 238 ? -4.214 -2.005 12.952 1.00 94.06 238 LEU A CA 1
ATOM 1889 C C . LEU A 1 238 ? -3.930 -1.235 11.656 1.00 94.06 238 LEU A C 1
ATOM 1891 O O . LEU A 1 238 ? -3.268 -0.198 11.659 1.00 94.06 238 LEU A O 1
ATOM 1895 N N . ILE A 1 239 ? -4.438 -1.735 10.529 1.00 92.94 239 ILE A N 1
ATOM 1896 C CA . ILE A 1 239 ? -4.326 -1.049 9.236 1.00 92.94 239 ILE A CA 1
ATOM 1897 C C . ILE A 1 239 ? -5.696 -0.532 8.807 1.00 92.94 239 ILE A C 1
ATOM 1899 O O . ILE A 1 239 ? -6.641 -1.312 8.685 1.00 92.94 239 ILE A O 1
ATOM 1903 N N . GLY A 1 240 ? -5.777 0.767 8.518 1.00 89.31 240 GLY A N 1
ATOM 1904 C CA . GLY A 1 240 ? -6.936 1.391 7.884 1.00 89.31 240 GLY A CA 1
ATOM 1905 C C . GLY A 1 240 ? -7.042 1.028 6.400 1.00 89.31 240 GLY A C 1
ATOM 1906 O O . GLY A 1 240 ? -6.072 1.098 5.644 1.00 89.31 240 GLY A O 1
ATOM 1907 N N . LEU A 1 241 ? -8.239 0.640 5.972 1.00 90.12 241 LEU A N 1
ATOM 1908 C CA . LEU A 1 241 ? -8.585 0.283 4.596 1.00 90.12 241 LEU A CA 1
ATOM 1909 C C . LEU A 1 241 ? -9.480 1.334 3.958 1.00 90.12 241 LEU A C 1
ATOM 1911 O O . LEU A 1 241 ? -10.083 2.155 4.643 1.00 90.12 241 LEU A O 1
ATOM 1915 N N . GLN A 1 242 ? -9.589 1.285 2.630 1.00 83.62 242 GLN A N 1
ATOM 1916 C CA . GLN A 1 242 ? -10.391 2.225 1.856 1.00 83.62 242 GLN A CA 1
ATOM 1917 C C . GLN A 1 242 ? -10.978 1.585 0.608 1.00 83.62 242 GLN A C 1
ATOM 1919 O O . GLN A 1 242 ? -10.342 0.731 -0.010 1.00 83.62 242 GLN A O 1
ATOM 1924 N N . ASN A 1 243 ? -12.144 2.078 0.186 1.00 79.88 243 ASN A N 1
ATOM 1925 C CA . ASN A 1 243 ? -12.886 1.572 -0.970 1.00 79.88 243 ASN A CA 1
ATOM 1926 C C . ASN A 1 243 ? -13.127 0.044 -0.912 1.00 79.88 243 ASN A C 1
ATOM 1928 O O . ASN A 1 243 ? -12.701 -0.674 -1.823 1.00 79.88 243 ASN A O 1
ATOM 1932 N N . PRO A 1 244 ? -13.832 -0.464 0.120 1.00 87.31 244 PRO A N 1
ATOM 1933 C CA . PRO A 1 244 ? -14.641 0.271 1.108 1.00 87.31 244 PRO A CA 1
ATOM 1934 C C . PRO A 1 24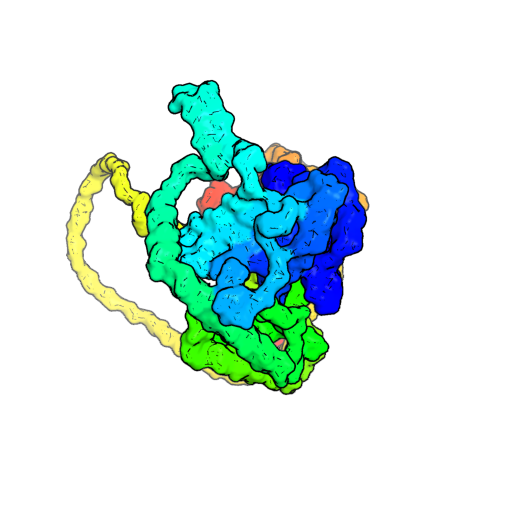4 ? -13.867 0.672 2.383 1.00 87.31 244 PRO A C 1
ATOM 1936 O O . PRO A 1 244 ? -12.783 0.139 2.620 1.00 87.31 244 PRO A O 1
ATOM 1939 N N . PRO A 1 245 ? -14.397 1.596 3.212 1.00 88.06 245 PRO A N 1
ATOM 1940 C CA . PRO A 1 245 ? -13.864 1.836 4.550 1.00 88.06 245 PRO A CA 1
ATOM 1941 C C . PRO A 1 245 ? -13.809 0.537 5.352 1.00 88.06 245 PRO A C 1
ATOM 1943 O O . PRO A 1 245 ? -14.766 -0.242 5.358 1.00 88.06 245 PRO A O 1
ATOM 1946 N N . GLY A 1 246 ? -12.697 0.299 6.032 1.00 93.00 246 GLY A N 1
ATOM 1947 C CA . GLY A 1 246 ? -12.516 -0.885 6.858 1.00 93.00 246 GLY A CA 1
ATOM 1948 C C . GLY A 1 246 ? -11.246 -0.793 7.679 1.00 93.00 246 GLY A C 1
ATOM 1949 O O . GLY A 1 246 ? -10.464 0.144 7.521 1.00 93.00 246 GLY A O 1
ATOM 1950 N N . ILE A 1 247 ? -11.027 -1.795 8.514 1.00 97.19 247 ILE A N 1
ATOM 1951 C CA . ILE A 1 247 ? -9.751 -2.030 9.184 1.00 97.19 247 ILE A CA 1
ATOM 1952 C C . ILE A 1 247 ? -9.388 -3.502 9.043 1.00 97.19 247 ILE A C 1
ATOM 1954 O O . ILE A 1 247 ? -10.276 -4.351 8.939 1.00 97.19 247 ILE A O 1
ATOM 1958 N N . HIS A 1 248 ? -8.098 -3.821 9.028 1.00 97.56 248 HIS A N 1
ATOM 1959 C CA . HIS A 1 248 ? -7.661 -5.209 9.117 1.00 97.56 248 HIS A CA 1
ATOM 1960 C C . HIS A 1 248 ? -6.555 -5.423 10.135 1.00 97.56 248 HIS A C 1
ATOM 1962 O O . HIS A 1 248 ? -5.851 -4.494 10.542 1.00 97.56 248 HIS A O 1
ATOM 1968 N N . ILE A 1 249 ? -6.361 -6.698 10.449 1.00 97.81 249 ILE A N 1
ATOM 1969 C CA . ILE A 1 249 ? -5.181 -7.231 11.110 1.00 97.81 249 ILE A CA 1
ATOM 1970 C C . ILE A 1 249 ? -4.563 -8.317 10.229 1.00 97.81 249 ILE A C 1
ATOM 1972 O O . ILE A 1 249 ? -5.266 -9.173 9.691 1.00 97.81 249 ILE A O 1
ATOM 1976 N N . ALA A 1 250 ? -3.239 -8.284 10.082 1.00 97.38 250 ALA A N 1
ATOM 1977 C CA . ALA A 1 250 ? -2.475 -9.398 9.538 1.00 97.38 250 ALA A CA 1
ATOM 1978 C C . ALA A 1 250 ? -1.917 -10.210 10.708 1.00 97.38 250 ALA A C 1
ATOM 1980 O O . ALA A 1 250 ? -1.008 -9.762 11.406 1.00 97.38 250 ALA A O 1
ATOM 1981 N N . VAL A 1 251 ? -2.465 -11.402 10.927 1.00 97.94 251 VAL A N 1
ATOM 1982 C CA . VAL A 1 251 ? -2.048 -12.290 12.012 1.00 97.94 251 VAL A CA 1
ATOM 1983 C C . VAL A 1 251 ? -0.643 -12.811 11.730 1.00 97.94 251 VAL A C 1
ATOM 1985 O O . VAL A 1 251 ? -0.291 -13.145 10.599 1.00 97.94 251 VAL A O 1
ATOM 1988 N N . THR A 1 252 ? 0.179 -12.863 12.770 1.00 97.38 252 THR A N 1
ATOM 1989 C CA . THR A 1 252 ? 1.591 -13.280 12.750 1.00 97.38 252 THR A CA 1
ATOM 1990 C C . THR A 1 252 ? 1.872 -14.117 13.995 1.00 97.38 252 THR A C 1
ATOM 1992 O O . THR A 1 252 ? 1.031 -14.175 14.889 1.00 97.38 252 THR A O 1
ATOM 1995 N N . GLN A 1 253 ? 3.067 -14.701 14.095 1.00 95.12 253 GLN A N 1
ATOM 1996 C CA . GLN A 1 253 ? 3.507 -15.465 15.270 1.00 95.12 253 GLN A CA 1
ATOM 1997 C C . GLN A 1 253 ? 3.411 -14.678 16.594 1.00 95.12 253 GLN A C 1
ATOM 1999 O O . GLN A 1 253 ? 3.201 -15.260 17.652 1.00 95.12 253 GLN A O 1
ATOM 2004 N N . VAL A 1 254 ? 3.515 -13.344 16.560 1.00 94.81 254 VAL A N 1
ATOM 2005 C CA . VAL A 1 254 ? 3.352 -12.519 17.771 1.00 94.81 254 VAL A CA 1
ATOM 2006 C C . VAL A 1 254 ? 1.935 -12.646 18.327 1.00 94.81 254 VAL A C 1
ATOM 2008 O O . VAL A 1 254 ? 1.753 -12.759 19.529 1.00 94.81 254 VAL A O 1
ATOM 2011 N N . HIS A 1 255 ? 0.934 -12.706 17.454 1.00 97.31 255 HIS A N 1
ATOM 2012 C CA . HIS A 1 255 ? -0.472 -12.788 17.840 1.00 97.31 255 HIS A CA 1
ATOM 2013 C C . HIS A 1 255 ? -0.877 -14.178 18.345 1.00 97.31 255 HIS A C 1
ATOM 2015 O O . HIS A 1 255 ? -1.970 -14.333 18.871 1.00 97.31 255 HIS A O 1
ATOM 2021 N N . THR A 1 256 ? -0.026 -15.198 18.192 1.00 96.25 256 THR A N 1
ATOM 2022 C CA . THR A 1 256 ? -0.317 -16.552 18.688 1.00 96.25 256 THR A CA 1
ATOM 2023 C C . THR A 1 256 ? 0.066 -16.739 20.155 1.00 96.25 256 THR A C 1
ATOM 2025 O O . THR A 1 256 ? -0.048 -17.849 20.670 1.00 96.25 256 THR A O 1
ATOM 2028 N N . GLN A 1 257 ? 0.572 -15.696 20.822 1.00 96.19 257 GLN A N 1
ATOM 2029 C CA . GLN A 1 257 ? 0.880 -15.754 22.248 1.00 96.19 257 GLN A CA 1
ATOM 2030 C C . GLN A 1 257 ? -0.410 -15.706 23.088 1.00 96.19 257 GLN A C 1
ATOM 2032 O O . GLN A 1 257 ? -1.349 -14.997 22.714 1.00 96.19 257 GLN A O 1
ATOM 2037 N N . PRO A 1 258 ? -0.467 -16.421 24.228 1.00 95.50 258 PRO A N 1
ATOM 2038 C CA . PRO A 1 258 ? -1.664 -16.472 25.067 1.00 95.50 258 PRO A CA 1
ATOM 2039 C C . PRO A 1 258 ? -2.134 -15.088 25.536 1.00 95.50 258 PRO A C 1
ATOM 2041 O O . PRO A 1 258 ? -1.321 -14.272 25.971 1.00 95.50 258 PRO A O 1
ATOM 2044 N N . GLY A 1 259 ? -3.445 -14.839 25.494 1.00 95.25 259 GLY A N 1
ATOM 2045 C CA . GLY A 1 259 ? -4.080 -13.642 26.053 1.00 95.25 259 GLY A CA 1
ATOM 2046 C C . GLY A 1 259 ? -4.106 -12.425 25.126 1.00 95.25 259 GLY A C 1
ATOM 2047 O O . GLY A 1 259 ? -4.885 -11.505 25.366 1.00 95.25 259 GLY A O 1
ATOM 2048 N N . ILE A 1 260 ? -3.294 -12.394 24.062 1.00 96.50 260 ILE A N 1
ATOM 2049 C CA . ILE A 1 260 ? -3.259 -11.249 23.136 1.00 96.50 260 ILE A CA 1
ATOM 2050 C C . ILE A 1 260 ? -4.578 -11.137 22.373 1.00 96.50 260 ILE A C 1
ATOM 2052 O O . ILE A 1 260 ? -5.146 -10.055 22.251 1.00 96.50 260 ILE A O 1
ATOM 2056 N N . VAL A 1 261 ? -5.076 -12.250 21.843 1.00 96.94 261 VAL A N 1
ATOM 2057 C CA . VAL A 1 261 ? -6.237 -12.228 20.947 1.00 96.94 261 VAL A CA 1
ATOM 2058 C C . VAL A 1 261 ? -7.533 -12.078 21.728 1.00 96.94 261 VAL A C 1
ATOM 2060 O O . VAL A 1 261 ? -8.430 -11.366 21.290 1.00 96.94 261 VAL A O 1
ATOM 2063 N N . GLU A 1 262 ? -7.615 -12.682 22.909 1.00 97.88 262 GLU A N 1
ATOM 2064 C CA . GLU A 1 262 ? -8.715 -12.467 23.844 1.00 97.88 262 GLU A CA 1
ATOM 2065 C C . GLU A 1 262 ? -8.813 -10.984 24.206 1.00 97.88 262 GLU A C 1
ATOM 2067 O O . GLU A 1 262 ? -9.885 -10.393 24.082 1.00 97.88 262 GLU A O 1
ATOM 2072 N N . LYS A 1 263 ? -7.675 -10.352 24.523 1.00 98.19 263 LYS A N 1
ATOM 2073 C CA . LYS A 1 263 ? -7.622 -8.920 24.817 1.00 98.19 263 LYS A CA 1
ATOM 2074 C C . LYS A 1 263 ? -8.044 -8.059 23.624 1.00 98.19 263 LYS A C 1
ATOM 2076 O O . LYS A 1 263 ? -8.792 -7.103 23.808 1.00 98.19 263 LYS A O 1
ATOM 2081 N N . LEU A 1 264 ? -7.627 -8.413 22.404 1.00 98.38 264 LEU A N 1
ATOM 2082 C CA . LEU A 1 264 ? -8.064 -7.727 21.181 1.00 98.38 264 LEU A CA 1
ATOM 2083 C C . LEU A 1 264 ? -9.587 -7.777 21.021 1.00 98.38 264 LEU A C 1
ATOM 2085 O O . LEU A 1 264 ? -10.205 -6.766 20.688 1.00 98.38 264 LEU A O 1
ATOM 2089 N N . LEU A 1 265 ? -10.195 -8.946 21.233 1.00 98.56 265 LEU A N 1
ATOM 2090 C CA . LEU A 1 265 ? -11.640 -9.126 21.100 1.00 98.56 265 LEU A CA 1
ATOM 2091 C C . LEU A 1 265 ? -12.407 -8.350 22.179 1.00 98.56 265 LEU A C 1
ATOM 2093 O O . LEU A 1 265 ? -13.384 -7.676 21.852 1.00 98.56 265 LEU A O 1
ATOM 2097 N N . GLU A 1 266 ? -11.938 -8.385 23.429 1.00 98.50 266 GLU A N 1
ATOM 2098 C CA . GLU A 1 266 ? -12.499 -7.603 24.538 1.00 98.50 266 GLU A CA 1
ATOM 2099 C C . GLU A 1 266 ? -12.437 -6.095 24.266 1.00 98.50 266 GLU A C 1
ATOM 2101 O O . GLU A 1 266 ? -13.451 -5.404 24.367 1.00 98.50 266 GLU A O 1
ATOM 2106 N N . ASP A 1 267 ? -11.268 -5.587 23.866 1.00 98.50 267 ASP A N 1
ATOM 2107 C CA . ASP A 1 267 ? -11.079 -4.169 23.555 1.00 98.50 267 ASP A CA 1
ATOM 2108 C C . ASP A 1 267 ? -11.921 -3.743 22.349 1.00 98.50 267 ASP A C 1
ATOM 2110 O O . ASP A 1 267 ? -12.499 -2.656 22.355 1.00 98.50 267 ASP A O 1
ATOM 2114 N N . THR A 1 268 ? -12.052 -4.613 21.340 1.00 98.56 268 THR A N 1
ATOM 2115 C CA . THR A 1 268 ? -12.931 -4.359 20.189 1.00 98.56 268 THR A CA 1
ATOM 2116 C C . THR A 1 268 ? -14.379 -4.219 20.642 1.00 98.56 268 THR A C 1
ATOM 2118 O O . THR A 1 268 ? -15.037 -3.251 20.265 1.00 98.56 268 THR A O 1
ATOM 2121 N N . GLN A 1 269 ? -14.880 -5.155 21.454 1.00 98.44 269 GLN A N 1
ATOM 2122 C CA . GLN A 1 269 ? -16.255 -5.113 21.954 1.00 98.44 269 GLN A CA 1
ATOM 2123 C C . GLN A 1 269 ? -16.503 -3.846 22.775 1.00 98.44 269 GLN A C 1
ATOM 2125 O O . GLN A 1 269 ? -17.494 -3.158 22.543 1.00 98.44 269 GLN A O 1
ATOM 2130 N N . GLN A 1 270 ? -15.581 -3.500 23.679 1.00 97.94 270 GLN A N 1
ATOM 2131 C CA . GLN A 1 270 ? -15.689 -2.293 24.490 1.00 97.94 270 GLN A CA 1
ATOM 2132 C C . GLN A 1 270 ? -15.773 -1.031 23.617 1.00 97.94 270 GLN A C 1
ATOM 2134 O O . GLN A 1 270 ? -16.674 -0.216 23.813 1.00 97.94 270 GLN A O 1
ATOM 2139 N N . CYS A 1 271 ? -14.876 -0.885 22.636 1.00 97.12 271 CYS A N 1
ATOM 2140 C CA . CYS A 1 271 ? -14.892 0.261 21.726 1.00 97.12 271 CYS A CA 1
ATOM 2141 C C . CYS A 1 271 ? -16.203 0.334 20.933 1.00 97.12 271 CYS A C 1
ATOM 2143 O O . CYS A 1 271 ? -16.787 1.406 20.803 1.00 97.12 271 CYS A O 1
ATOM 2145 N N . VAL A 1 272 ? -16.696 -0.796 20.414 1.00 96.62 272 VAL A N 1
ATOM 2146 C CA . VAL A 1 272 ? -17.966 -0.826 19.671 1.00 96.62 272 VAL A CA 1
ATOM 2147 C C . VAL A 1 272 ? -19.141 -0.419 20.563 1.00 96.62 272 VAL A C 1
ATOM 2149 O O . VAL A 1 272 ? -19.961 0.398 20.144 1.00 96.62 272 VAL A O 1
ATOM 2152 N N . ASP A 1 273 ? -19.204 -0.917 21.798 1.00 95.81 273 ASP A N 1
ATOM 2153 C CA . ASP A 1 273 ? -20.259 -0.565 22.752 1.00 95.81 273 ASP A CA 1
ATOM 2154 C C . ASP A 1 273 ? -20.245 0.929 23.106 1.00 95.81 273 ASP A C 1
ATOM 2156 O O . ASP A 1 273 ? -21.302 1.549 23.233 1.00 95.81 273 ASP A O 1
ATOM 2160 N N . GLU A 1 274 ? -19.059 1.518 23.275 1.00 94.38 274 GLU A N 1
ATOM 2161 C CA . GLU A 1 274 ? -18.880 2.950 23.537 1.00 94.38 274 GLU A CA 1
ATOM 2162 C C . GLU A 1 274 ? -19.330 3.798 22.338 1.00 94.38 274 GLU A C 1
ATOM 2164 O O . GLU A 1 274 ? -20.114 4.737 22.503 1.00 94.38 274 GLU A O 1
ATOM 2169 N N . ILE A 1 275 ? -18.929 3.413 21.122 1.00 92.00 275 ILE A N 1
ATOM 2170 C CA . ILE A 1 275 ? -19.323 4.097 19.883 1.00 92.00 275 ILE A CA 1
ATOM 2171 C C . ILE A 1 275 ? -20.844 4.052 19.699 1.00 92.00 275 ILE A C 1
ATOM 2173 O O . ILE A 1 275 ? -21.458 5.077 19.407 1.00 92.00 275 ILE A O 1
ATOM 2177 N N . LEU A 1 276 ? -21.474 2.892 19.910 1.00 89.50 276 LEU A N 1
ATOM 2178 C CA . LEU A 1 276 ? -22.920 2.725 19.733 1.00 89.50 276 LEU A CA 1
ATOM 2179 C C . LEU A 1 276 ? -23.762 3.453 20.795 1.00 89.50 276 LEU A C 1
ATOM 2181 O O . LEU A 1 276 ? -24.929 3.752 20.528 1.00 89.50 276 LEU A O 1
ATOM 2185 N N . LYS A 1 277 ? -23.200 3.734 21.980 1.00 87.94 277 LYS A N 1
ATOM 2186 C CA . LYS A 1 277 ? -23.844 4.540 23.035 1.00 87.94 277 LYS A CA 1
ATOM 2187 C C . LYS A 1 277 ? -23.761 6.041 22.772 1.00 87.94 277 LYS A C 1
ATOM 2189 O O . LYS A 1 277 ? -24.621 6.774 23.252 1.00 87.94 277 LYS A O 1
ATOM 2194 N N . SER A 1 278 ? -22.735 6.500 22.060 1.00 75.88 278 SER A N 1
ATOM 2195 C CA . SER A 1 278 ? -22.600 7.911 21.703 1.00 75.88 278 SER A CA 1
ATOM 2196 C C . SER A 1 278 ? -23.629 8.309 20.632 1.00 75.88 278 SER A C 1
ATOM 2198 O O . SER A 1 278 ? -23.854 7.572 19.672 1.00 75.88 278 SER A O 1
ATOM 2200 N N . ASP A 1 279 ? -24.241 9.492 20.762 1.00 56.84 279 ASP A N 1
ATOM 2201 C CA . ASP A 1 279 ? -25.169 10.053 19.759 1.00 56.84 279 ASP A CA 1
ATOM 2202 C C . ASP A 1 279 ? -24.460 10.505 18.463 1.00 56.84 279 ASP A C 1
ATOM 2204 O O . ASP A 1 279 ? -25.101 11.052 17.568 1.00 56.84 279 ASP A O 1
ATOM 2208 N N . ASN A 1 280 ? -23.165 10.194 18.304 1.00 53.12 280 ASN A N 1
ATOM 2209 C CA . ASN A 1 280 ? -22.330 10.470 17.127 1.00 53.12 280 ASN A CA 1
ATOM 2210 C C . ASN A 1 280 ? -22.697 9.577 15.922 1.00 53.12 280 ASN A C 1
ATOM 2212 O O . ASN A 1 280 ? -21.847 9.085 15.171 1.00 53.12 280 ASN A O 1
ATOM 2216 N N . LYS A 1 281 ? -23.994 9.339 15.718 1.00 48.81 281 LYS A N 1
ATOM 2217 C CA . LYS A 1 281 ? -24.536 8.716 14.519 1.00 48.81 281 LYS A CA 1
ATOM 2218 C C . LYS A 1 281 ? -24.418 9.736 13.399 1.00 48.81 281 LYS A C 1
ATOM 2220 O O . LYS A 1 281 ? -25.302 10.562 13.228 1.00 48.81 281 LYS A O 1
ATOM 2225 N N . THR A 1 282 ? -23.353 9.612 12.612 1.00 42.41 282 THR A N 1
ATOM 2226 C CA . THR A 1 282 ? -23.088 10.300 11.329 1.00 42.41 282 THR A CA 1
ATOM 2227 C C . THR A 1 282 ? -22.313 11.615 11.340 1.00 42.41 282 THR A C 1
ATOM 2229 O O . THR A 1 282 ? -22.088 12.154 10.257 1.00 42.41 282 THR A O 1
ATOM 2232 N N . ASP A 1 283 ? -21.770 12.064 12.473 1.00 37.12 283 ASP A N 1
ATOM 2233 C CA . ASP A 1 283 ? -20.791 13.152 12.417 1.00 37.12 283 ASP A CA 1
ATOM 2234 C C . ASP A 1 283 ? -19.524 12.665 11.706 1.00 37.12 283 ASP A C 1
ATOM 2236 O O . ASP A 1 283 ? -18.961 11.606 12.007 1.00 37.12 283 ASP A O 1
ATOM 2240 N N . THR A 1 284 ? -19.113 13.406 10.681 1.00 34.00 284 THR A N 1
ATOM 2241 C CA . THR A 1 284 ? -17.839 13.230 9.987 1.00 34.00 284 THR A CA 1
ATOM 2242 C C . THR A 1 284 ? -16.717 13.526 10.965 1.00 34.00 284 THR A C 1
ATOM 2244 O O . THR A 1 284 ? -16.272 14.667 11.068 1.00 34.00 284 THR A O 1
ATOM 2247 N N . VAL A 1 285 ? -16.240 12.512 11.683 1.00 31.11 285 VAL A N 1
ATOM 2248 C CA . VAL A 1 285 ? -14.959 12.650 12.361 1.00 31.11 285 VAL A CA 1
ATOM 2249 C C . VAL A 1 285 ? -13.846 12.601 11.345 1.00 31.11 285 VAL A C 1
ATOM 2251 O O . VAL A 1 285 ? -13.654 11.632 10.604 1.00 31.11 285 VAL A O 1
ATOM 2254 N N . THR A 1 286 ? -13.138 13.722 11.327 1.00 31.14 286 THR A N 1
ATOM 2255 C CA . THR A 1 286 ? -11.763 13.855 10.890 1.00 31.14 286 THR A CA 1
ATOM 2256 C C . THR A 1 286 ? -10.940 12.891 11.722 1.00 31.14 286 THR A C 1
ATOM 2258 O O . THR A 1 286 ? -10.515 13.193 12.833 1.00 31.14 286 THR A O 1
ATOM 2261 N N . VAL A 1 287 ? -10.792 11.689 11.191 1.00 29.62 287 VAL A N 1
ATOM 2262 C CA . VAL A 1 287 ? -9.888 10.684 11.720 1.00 29.62 287 VAL A CA 1
ATOM 2263 C C . VAL A 1 287 ? -8.497 11.325 11.800 1.00 29.62 287 VAL A C 1
ATOM 2265 O O . VAL A 1 287 ? -8.002 11.851 10.796 1.00 29.62 287 VAL A O 1
ATOM 2268 N N . ILE A 1 288 ? -7.863 11.315 12.976 1.00 30.25 288 ILE A N 1
ATOM 2269 C CA . ILE A 1 288 ? -6.443 11.669 13.102 1.00 30.25 288 ILE A CA 1
ATOM 2270 C C . ILE A 1 288 ? -5.659 10.443 12.639 1.00 30.25 288 ILE A C 1
ATOM 2272 O O . ILE A 1 288 ? -5.154 9.644 13.419 1.00 30.25 288 ILE A O 1
ATOM 2276 N N . ILE A 1 289 ? -5.602 10.272 11.323 1.00 31.84 289 ILE A N 1
ATOM 2277 C CA . ILE A 1 289 ? -4.789 9.24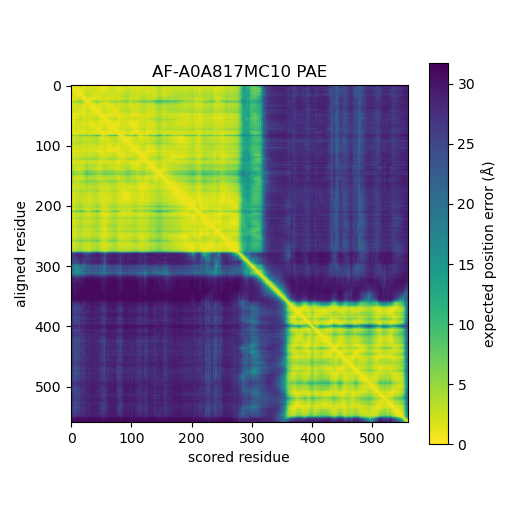2 10.683 1.00 31.84 289 ILE A CA 1
ATOM 2278 C C . ILE A 1 289 ? -3.394 9.844 10.534 1.00 31.84 289 ILE A C 1
ATOM 2280 O O . ILE A 1 289 ? -3.270 10.909 9.917 1.00 31.84 289 ILE A O 1
ATOM 2284 N N . PRO A 1 290 ? -2.325 9.192 11.026 1.00 30.09 290 PRO A N 1
ATOM 2285 C CA . PRO A 1 290 ? -0.978 9.450 10.513 1.00 30.09 290 PRO A CA 1
ATOM 2286 C C . PRO A 1 290 ? -1.067 9.467 8.977 1.00 30.09 290 PRO A C 1
ATOM 2288 O O . PRO A 1 290 ? -1.745 8.587 8.471 1.00 30.09 290 PRO A O 1
ATOM 2291 N N . PRO A 1 291 ? -0.453 10.409 8.234 1.00 29.50 291 PRO A N 1
ATOM 2292 C CA . PRO A 1 291 ? -0.909 10.978 6.941 1.00 29.50 291 PRO A CA 1
ATOM 2293 C C . PRO A 1 291 ? -0.997 10.028 5.720 1.00 29.50 291 PRO A C 1
ATOM 2295 O O . PRO A 1 291 ? -0.609 10.345 4.594 1.00 29.50 291 PRO A O 1
ATOM 2298 N N . VAL A 1 292 ? -1.555 8.844 5.900 1.00 36.16 292 VAL A N 1
ATOM 2299 C CA . VAL A 1 292 ? -1.726 7.790 4.929 1.00 36.16 292 VAL A CA 1
ATOM 2300 C C . VAL A 1 292 ? -3.050 7.122 5.283 1.00 36.16 292 VAL A C 1
ATOM 2302 O O . VAL A 1 292 ? -3.166 6.523 6.340 1.00 36.16 292 VAL A O 1
ATOM 2305 N N . TYR A 1 293 ? -4.007 7.186 4.358 1.00 34.53 293 TYR A N 1
ATOM 2306 C CA . TYR A 1 293 ? -5.266 6.425 4.313 1.00 34.53 293 TYR A CA 1
ATOM 2307 C C . TYR A 1 293 ? -6.546 7.150 4.764 1.00 34.53 293 TYR A C 1
ATOM 2309 O O . TYR A 1 293 ? -7.031 6.906 5.844 1.00 34.53 293 TYR A O 1
ATOM 2317 N N . VAL A 1 294 ? -7.194 7.814 3.788 1.00 29.34 294 VAL A N 1
ATOM 2318 C CA . VAL A 1 294 ? -8.648 8.122 3.641 1.00 29.34 294 VAL A CA 1
ATOM 2319 C C . VAL A 1 294 ? -9.147 9.388 4.352 1.00 29.34 294 VAL A C 1
ATOM 2321 O O . VAL A 1 294 ? -9.013 9.520 5.549 1.00 29.34 294 VAL A O 1
ATOM 2324 N N . SER A 1 295 ? -9.768 10.384 3.718 1.00 30.44 295 SER A N 1
ATOM 2325 C CA . SER A 1 295 ? -10.475 10.486 2.441 1.00 30.44 295 SER A CA 1
ATOM 2326 C C . SER A 1 295 ? -9.958 11.701 1.666 1.00 30.44 295 SER A C 1
ATOM 2328 O O . SER A 1 295 ? -10.079 12.838 2.102 1.00 30.44 295 SER A O 1
ATOM 2330 N N . VAL A 1 296 ? -9.362 11.474 0.496 1.00 32.53 296 VAL A N 1
ATOM 2331 C CA . VAL A 1 296 ? -8.990 12.568 -0.403 1.00 32.53 296 VAL A CA 1
ATOM 2332 C C . VAL A 1 296 ? -9.484 12.201 -1.787 1.00 32.53 296 VAL A C 1
ATOM 2334 O O . VAL A 1 296 ? -9.000 11.258 -2.413 1.00 32.53 296 VAL A O 1
ATOM 2337 N N . LEU A 1 297 ? -10.493 12.935 -2.247 1.00 28.84 297 LEU A N 1
ATOM 2338 C CA . LEU A 1 297 ? -11.104 12.789 -3.567 1.00 28.84 297 LEU A CA 1
ATOM 2339 C C . LEU A 1 297 ? -10.181 13.232 -4.715 1.00 28.84 297 LEU A C 1
ATOM 2341 O O . LEU A 1 297 ? -10.616 13.239 -5.863 1.00 28.84 297 LEU A O 1
ATOM 2345 N N . ASP A 1 298 ? -8.905 13.525 -4.449 1.00 31.98 298 ASP A N 1
ATOM 2346 C CA . ASP A 1 298 ? -7.967 13.954 -5.477 1.00 31.98 298 ASP A CA 1
ATOM 2347 C C . ASP A 1 298 ? -6.622 13.207 -5.432 1.00 31.98 298 ASP A C 1
ATOM 2349 O O . ASP A 1 298 ? -5.869 13.239 -4.456 1.00 31.98 298 ASP A O 1
ATOM 2353 N N . ARG A 1 299 ? -6.298 12.515 -6.534 1.00 36.28 299 ARG A N 1
ATOM 2354 C CA . ARG A 1 299 ? -5.067 11.710 -6.689 1.00 36.28 299 ARG A CA 1
ATOM 2355 C C . ARG A 1 299 ? -3.797 12.565 -6.682 1.00 36.28 299 ARG A C 1
ATOM 2357 O O . ARG A 1 299 ? -2.713 12.017 -6.481 1.00 36.28 299 ARG A O 1
ATOM 2364 N N . ALA A 1 300 ? -3.918 13.868 -6.930 1.00 29.58 300 ALA A N 1
ATOM 2365 C CA . ALA A 1 300 ? -2.802 14.807 -6.898 1.00 29.58 300 ALA A CA 1
ATOM 2366 C C . ALA A 1 300 ? -2.286 15.039 -5.465 1.00 29.58 300 ALA A C 1
ATOM 2368 O O . ALA A 1 300 ? -1.079 14.985 -5.240 1.00 29.58 300 ALA A O 1
ATOM 2369 N N . VAL A 1 301 ? -3.194 15.172 -4.492 1.00 33.28 301 VAL A N 1
ATOM 2370 C CA . VAL A 1 301 ? -2.886 15.465 -3.079 1.00 33.28 301 VAL A CA 1
ATOM 2371 C C . VAL A 1 301 ? -2.208 14.279 -2.374 1.00 33.28 301 VAL A C 1
ATOM 2373 O O . VAL A 1 301 ? -1.273 14.463 -1.604 1.00 33.28 301 VAL A O 1
ATOM 2376 N N . PHE A 1 302 ? -2.591 13.035 -2.691 1.00 35.41 302 PHE A N 1
ATOM 2377 C CA . PHE A 1 302 ? -1.919 11.842 -2.140 1.00 35.41 302 PHE A CA 1
ATOM 2378 C C . PHE A 1 302 ? -0.455 11.707 -2.598 1.00 35.41 302 PHE A C 1
ATOM 2380 O O . PHE A 1 302 ? 0.385 11.151 -1.892 1.00 35.41 302 PHE A O 1
ATOM 2387 N N . ASN A 1 303 ? -0.130 12.182 -3.804 1.00 32.75 303 ASN A N 1
ATOM 2388 C CA . ASN A 1 303 ? 1.242 12.109 -4.300 1.00 32.75 303 ASN A CA 1
ATOM 2389 C C . ASN A 1 303 ? 2.150 13.169 -3.657 1.00 32.75 303 ASN A C 1
ATOM 2391 O O . ASN A 1 303 ? 3.351 12.918 -3.578 1.00 32.75 303 ASN A O 1
ATOM 2395 N N . SER A 1 304 ? 1.607 14.295 -3.174 1.00 32.44 304 SER A N 1
ATOM 2396 C CA . SER A 1 304 ? 2.387 15.336 -2.493 1.00 32.44 304 SER A CA 1
ATOM 2397 C C . SER A 1 304 ? 2.619 15.063 -1.007 1.00 32.44 304 SER A C 1
ATOM 2399 O O . SER A 1 304 ? 3.743 15.239 -0.540 1.00 32.44 304 SER A O 1
ATOM 2401 N N . THR A 1 305 ? 1.643 14.501 -0.285 1.00 33.03 305 THR A N 1
ATOM 2402 C CA . THR A 1 305 ? 1.863 14.041 1.105 1.00 33.03 305 THR A CA 1
ATOM 2403 C C . THR A 1 305 ? 2.892 12.910 1.181 1.00 33.03 305 THR A C 1
ATOM 2405 O O . THR A 1 305 ? 3.671 12.810 2.128 1.00 33.03 305 THR A O 1
ATOM 2408 N N . LYS A 1 306 ? 2.973 12.077 0.135 1.00 31.98 306 LYS A N 1
ATOM 2409 C CA . LYS A 1 306 ? 3.980 11.016 0.026 1.00 31.98 306 LYS A CA 1
ATOM 2410 C C . LYS A 1 306 ? 5.413 11.548 -0.092 1.00 31.98 306 LYS A C 1
ATOM 2412 O O . LYS A 1 306 ? 6.329 10.898 0.408 1.00 31.98 306 LYS A O 1
ATOM 2417 N N . SER A 1 307 ? 5.629 12.681 -0.767 1.00 33.12 307 SER A N 1
ATOM 2418 C CA . SER A 1 307 ? 6.959 13.305 -0.833 1.00 33.12 307 SER A CA 1
ATOM 2419 C C . SER A 1 307 ? 7.372 13.938 0.494 1.00 33.12 307 SER A C 1
ATOM 2421 O O . SER A 1 307 ? 8.534 13.813 0.861 1.00 33.12 307 SER A O 1
ATOM 2423 N N . GLU A 1 308 ? 6.433 14.538 1.231 1.00 32.94 308 GLU A N 1
ATOM 2424 C CA . GLU A 1 308 ? 6.688 15.135 2.552 1.00 32.94 308 GLU A CA 1
ATOM 2425 C C . GLU A 1 308 ? 7.045 14.062 3.598 1.00 32.94 308 GLU A C 1
ATOM 2427 O O . GLU A 1 308 ? 8.070 14.176 4.262 1.00 32.94 308 GLU A O 1
ATOM 2432 N N . TYR A 1 309 ? 6.302 12.948 3.656 1.00 31.06 309 TYR A N 1
ATOM 2433 C CA . TYR A 1 309 ? 6.596 11.833 4.573 1.00 31.06 309 TYR A CA 1
ATOM 2434 C C . TYR A 1 309 ? 7.962 11.174 4.319 1.00 31.06 309 TYR A C 1
ATOM 2436 O O . TYR A 1 309 ? 8.678 10.796 5.248 1.00 31.06 309 TYR A O 1
ATOM 2444 N N . HIS A 1 310 ? 8.346 11.014 3.047 1.00 33.25 310 HIS A N 1
ATOM 2445 C CA . HIS A 1 310 ? 9.671 10.490 2.715 1.00 33.25 310 HIS A CA 1
ATOM 2446 C C . HIS A 1 310 ? 10.790 11.456 3.118 1.00 33.25 310 HIS A C 1
ATOM 2448 O O . HIS A 1 310 ? 11.868 10.983 3.462 1.00 33.25 310 HIS A O 1
ATOM 2454 N N . GLN A 1 311 ? 10.539 12.767 3.104 1.00 32.66 311 GLN A N 1
ATOM 2455 C CA . GLN A 1 311 ? 11.499 13.770 3.555 1.00 32.66 311 GLN A CA 1
ATOM 2456 C C . GLN A 1 311 ? 11.651 13.748 5.086 1.00 32.66 311 GLN A C 1
ATOM 2458 O O . GLN A 1 311 ? 12.775 13.656 5.568 1.00 32.66 311 GLN A O 1
ATOM 2463 N N . GLU A 1 312 ? 10.549 13.676 5.843 1.00 32.84 312 GLU A N 1
ATOM 2464 C CA . GLU A 1 312 ? 10.585 13.535 7.312 1.00 32.84 312 GLU A CA 1
ATOM 2465 C C . GLU A 1 312 ? 11.343 12.274 7.771 1.00 32.84 312 GLU A C 1
ATOM 2467 O O . GLU A 1 312 ? 12.142 12.340 8.704 1.00 32.84 312 GLU A O 1
ATOM 2472 N N . GLN A 1 313 ? 11.164 11.131 7.091 1.00 30.80 313 GLN A N 1
ATOM 2473 C CA . GLN A 1 313 ? 11.915 9.900 7.394 1.00 30.80 313 GLN A CA 1
ATOM 2474 C C . GLN A 1 313 ? 13.415 9.983 7.070 1.00 30.80 313 GLN A C 1
ATOM 2476 O O . GLN A 1 313 ? 14.206 9.222 7.637 1.00 30.80 313 GLN A O 1
ATOM 2481 N N . ILE A 1 314 ? 13.809 10.829 6.116 1.00 39.62 314 ILE A N 1
ATOM 2482 C CA . ILE A 1 314 ? 15.219 11.060 5.777 1.00 39.62 314 ILE A CA 1
ATOM 2483 C C . ILE A 1 314 ? 15.854 11.960 6.840 1.00 39.62 314 ILE A C 1
ATOM 2485 O O . ILE A 1 314 ? 16.943 11.647 7.323 1.00 39.62 314 ILE A O 1
ATOM 2489 N N . ASP A 1 315 ? 15.146 13.005 7.264 1.00 38.09 315 ASP A N 1
ATOM 2490 C CA . ASP A 1 315 ? 15.632 13.968 8.253 1.00 38.09 315 ASP A CA 1
ATOM 2491 C C . ASP A 1 315 ? 15.717 13.351 9.668 1.00 38.09 315 ASP A C 1
ATOM 2493 O O . ASP A 1 315 ? 16.597 13.710 10.450 1.00 38.09 315 ASP A O 1
ATOM 2497 N N . SER A 1 316 ? 14.888 12.344 9.980 1.00 36.19 316 SER A N 1
ATOM 2498 C CA . SER A 1 316 ? 14.918 11.619 11.261 1.00 36.19 316 SER A CA 1
ATOM 2499 C C . SER A 1 316 ? 15.989 10.518 11.370 1.00 36.19 316 SER A C 1
ATOM 2501 O O . SER A 1 316 ? 16.148 9.939 12.442 1.00 36.19 316 SER A O 1
ATOM 2503 N N . ASN A 1 317 ? 16.693 10.173 10.281 1.00 31.81 317 ASN A N 1
ATOM 2504 C CA . ASN A 1 317 ? 17.629 9.034 10.216 1.00 31.81 317 ASN A CA 1
ATOM 2505 C C . ASN A 1 317 ? 19.106 9.433 10.049 1.00 31.81 317 ASN A C 1
ATOM 2507 O O . ASN A 1 317 ? 19.917 8.587 9.676 1.00 31.81 317 ASN A O 1
ATOM 2511 N N . ILE A 1 318 ? 19.484 10.684 10.326 1.00 30.55 318 ILE A N 1
ATOM 2512 C CA . ILE A 1 318 ? 20.896 11.095 10.374 1.00 30.55 318 ILE A CA 1
ATOM 2513 C C . ILE A 1 318 ? 21.429 10.835 11.794 1.00 30.55 318 ILE A C 1
ATOM 2515 O O . ILE A 1 318 ? 21.050 11.557 12.718 1.00 30.55 318 ILE A O 1
ATOM 2519 N N . PRO A 1 319 ? 22.319 9.847 12.019 1.00 27.08 319 PRO A N 1
ATOM 2520 C CA . PRO A 1 319 ? 23.030 9.738 13.283 1.00 27.08 319 PRO A CA 1
ATOM 2521 C C . PRO A 1 319 ? 24.011 10.908 13.373 1.00 27.08 319 PRO A C 1
ATOM 2523 O O . PRO A 1 319 ? 24.845 11.108 12.488 1.00 27.08 319 PRO A O 1
ATOM 2526 N N . MET A 1 320 ? 23.902 11.681 14.448 1.00 33.31 320 MET A N 1
ATOM 2527 C CA . MET A 1 320 ? 24.748 12.834 14.749 1.00 33.31 320 MET A CA 1
ATOM 2528 C C . MET A 1 320 ? 26.105 12.360 15.292 1.00 33.31 320 MET A C 1
ATOM 2530 O O . MET A 1 320 ? 26.434 12.638 16.428 1.00 33.31 320 MET A O 1
ATOM 2534 N N . ASP A 1 321 ? 26.845 11.569 14.508 1.00 31.56 321 ASP A N 1
ATOM 2535 C CA . ASP A 1 321 ? 28.222 11.147 14.803 1.00 31.56 321 ASP A CA 1
ATOM 2536 C C . ASP A 1 321 ? 28.871 10.550 13.546 1.00 31.56 321 ASP A C 1
ATOM 2538 O O . ASP A 1 321 ? 28.816 9.346 13.315 1.00 31.56 321 ASP A O 1
ATOM 2542 N N . CYS A 1 322 ? 29.453 11.407 12.700 1.00 26.09 322 CYS A N 1
ATOM 2543 C CA . CYS A 1 322 ? 30.524 11.080 11.742 1.00 26.09 322 CYS A CA 1
ATOM 2544 C C . CYS A 1 322 ? 30.984 12.361 11.023 1.00 26.09 322 CYS A C 1
ATOM 2546 O O . CYS A 1 322 ? 30.800 12.524 9.820 1.00 26.09 322 CYS A O 1
ATOM 2548 N N . LEU A 1 323 ? 31.604 13.282 11.761 1.00 27.36 323 LEU A N 1
ATOM 2549 C CA . LEU A 1 323 ? 32.492 14.295 11.183 1.00 27.36 323 LEU A CA 1
ATOM 2550 C C . LEU A 1 323 ? 33.738 14.401 12.065 1.00 27.36 323 LEU A C 1
ATOM 2552 O O . LEU A 1 323 ? 33.883 15.314 12.872 1.00 27.36 323 LEU 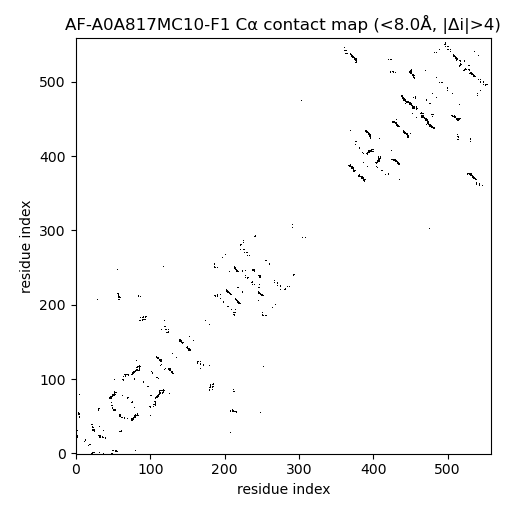A O 1
ATOM 2556 N N . SER A 1 324 ? 34.643 13.433 11.923 1.00 26.33 324 SER A N 1
ATOM 2557 C CA . SER A 1 324 ? 36.019 13.584 12.382 1.00 26.33 324 SER A CA 1
ATOM 2558 C C . SER A 1 324 ? 36.923 13.988 11.221 1.00 26.33 324 SER A C 1
ATOM 2560 O O . SER A 1 324 ? 36.955 13.321 10.188 1.00 26.33 324 SER A O 1
ATOM 2562 N N . SER A 1 325 ? 37.709 15.026 11.512 1.00 24.64 325 SER A N 1
ATOM 2563 C CA . SER A 1 325 ? 39.046 15.358 11.004 1.00 24.64 325 SER A CA 1
ATOM 2564 C C . SER A 1 325 ? 39.211 15.752 9.534 1.00 24.64 325 SER A C 1
ATOM 2566 O O . SER A 1 325 ? 39.268 14.892 8.663 1.00 24.64 325 SER A O 1
ATOM 2568 N N . SER A 1 326 ? 39.527 17.035 9.323 1.00 24.42 326 SER A N 1
ATOM 2569 C CA . SER A 1 326 ? 40.884 17.431 8.900 1.00 24.42 326 SER A CA 1
ATOM 2570 C C . SER A 1 326 ? 41.112 18.949 9.023 1.00 24.42 326 SER A C 1
ATOM 2572 O O . SER A 1 326 ? 40.343 19.735 8.480 1.00 24.42 326 SER A O 1
ATOM 2574 N N . ASP A 1 327 ? 42.218 19.276 9.701 1.00 24.34 327 ASP A N 1
ATOM 2575 C CA . ASP A 1 327 ? 43.123 20.431 9.549 1.00 24.34 327 ASP A CA 1
ATOM 2576 C C . ASP A 1 327 ? 42.683 21.833 10.029 1.00 24.34 327 ASP A C 1
ATOM 2578 O O . ASP A 1 327 ? 41.804 22.472 9.468 1.00 24.34 327 ASP A O 1
ATOM 2582 N N . GLN A 1 328 ? 43.167 22.300 11.195 1.00 24.08 328 GLN A N 1
ATOM 2583 C CA . GLN A 1 328 ? 44.501 22.879 11.505 1.00 24.08 328 GLN A CA 1
ATOM 2584 C C . GLN A 1 328 ? 44.639 24.369 11.112 1.00 24.08 328 GLN A C 1
ATOM 2586 O O . GLN A 1 328 ? 44.873 24.674 9.952 1.00 24.08 328 GLN A O 1
ATOM 2591 N N . GLN A 1 329 ? 44.583 25.297 12.087 1.00 22.94 329 GLN A N 1
ATOM 2592 C CA . GLN A 1 329 ? 45.763 25.938 12.718 1.00 22.94 329 GLN A CA 1
ATOM 2593 C C . GLN A 1 329 ? 45.451 27.260 13.463 1.00 22.94 329 GLN A C 1
ATOM 2595 O O . GLN A 1 329 ? 44.849 28.160 12.895 1.00 22.94 329 GLN A O 1
ATOM 2600 N N . HIS A 1 330 ? 46.004 27.345 14.690 1.00 23.33 330 HIS A N 1
ATOM 2601 C CA . HIS A 1 330 ? 46.515 28.517 15.441 1.00 23.33 330 HIS A CA 1
ATOM 2602 C C . HIS A 1 330 ? 45.546 29.687 15.751 1.00 23.33 330 HIS A C 1
ATOM 2604 O O . HIS A 1 330 ? 44.866 30.196 14.882 1.00 23.33 330 HIS A O 1
ATOM 2610 N N . THR A 1 331 ? 45.416 30.215 16.975 1.00 23.47 331 THR A N 1
ATOM 2611 C CA . THR A 1 331 ? 46.403 30.504 18.033 1.00 23.47 331 THR A CA 1
ATOM 2612 C C . THR A 1 331 ? 45.760 30.523 19.431 1.00 23.47 331 THR A C 1
ATOM 2614 O O . THR A 1 331 ? 44.610 30.921 19.592 1.00 23.47 331 THR A O 1
ATOM 2617 N N . ALA A 1 332 ? 46.547 30.144 20.441 1.00 20.42 332 ALA A N 1
ATOM 2618 C CA . ALA A 1 332 ? 46.242 30.196 21.872 1.00 20.42 332 ALA A CA 1
ATOM 2619 C C . ALA A 1 332 ? 46.033 31.623 22.420 1.00 20.42 332 ALA A C 1
ATOM 2621 O O . ALA A 1 332 ? 46.545 32.566 21.823 1.00 20.42 332 ALA A O 1
ATOM 2622 N N . VAL A 1 333 ? 45.375 31.743 23.589 1.00 22.50 333 VAL A N 1
ATOM 2623 C CA . VAL A 1 333 ? 45.868 32.430 24.813 1.00 22.50 333 VAL A CA 1
ATOM 2624 C C . VAL A 1 333 ? 44.810 32.363 25.946 1.00 22.50 333 VAL A C 1
ATOM 2626 O O . VAL A 1 333 ? 43.697 32.848 25.800 1.00 22.50 333 VAL A O 1
ATOM 2629 N N . ASN A 1 334 ? 45.245 31.777 27.070 1.00 23.34 334 ASN A N 1
ATOM 2630 C CA . ASN A 1 334 ? 44.910 31.989 28.494 1.00 23.34 334 ASN A CA 1
ATOM 2631 C C . ASN A 1 334 ? 43.476 31.859 29.061 1.00 23.34 334 ASN A C 1
ATOM 2633 O O . ASN A 1 334 ? 42.610 32.703 28.865 1.00 23.34 334 ASN A O 1
ATOM 2637 N N . SER A 1 335 ? 43.339 30.887 29.971 1.00 20.69 335 SER A N 1
ATOM 2638 C CA . SER A 1 335 ? 42.459 30.903 31.157 1.00 20.69 335 SER A CA 1
ATOM 2639 C C . SER A 1 335 ? 42.923 31.975 32.179 1.00 20.69 335 SER A C 1
ATOM 2641 O O . SER A 1 335 ? 44.073 32.416 32.089 1.00 20.69 335 SER A O 1
ATOM 2643 N N . PRO A 1 336 ? 42.112 32.377 33.185 1.00 25.55 336 PRO A N 1
ATOM 2644 C CA . PRO A 1 336 ? 41.877 31.518 34.354 1.00 25.55 336 PRO A CA 1
ATOM 2645 C C . PRO A 1 336 ? 40.455 31.574 34.949 1.00 25.55 336 PRO A C 1
ATOM 2647 O O . PRO A 1 336 ? 39.578 32.311 34.514 1.00 25.55 336 PRO A O 1
ATOM 2650 N N . ALA A 1 337 ? 40.260 30.706 35.938 1.00 20.95 337 ALA A N 1
ATOM 2651 C CA . ALA A 1 337 ? 39.026 30.377 36.633 1.00 20.95 337 ALA A CA 1
ATOM 2652 C C . ALA A 1 337 ? 38.588 31.376 37.729 1.00 20.95 337 ALA A C 1
ATOM 2654 O O . ALA A 1 337 ? 39.393 32.155 38.233 1.00 20.95 337 ALA A O 1
ATOM 2655 N N . ASN A 1 338 ? 37.338 31.153 38.167 1.00 20.95 338 ASN A N 1
ATOM 2656 C CA . ASN A 1 338 ? 36.653 31.551 39.409 1.00 20.95 338 ASN A CA 1
ATOM 2657 C C . ASN A 1 338 ? 36.218 33.015 39.579 1.00 20.95 338 ASN A C 1
ATOM 2659 O O . ASN A 1 338 ? 37.049 33.908 39.679 1.00 20.95 338 ASN A O 1
ATOM 2663 N N . LEU A 1 339 ? 34.909 33.220 39.793 1.00 21.84 339 LEU A N 1
ATOM 2664 C CA . LEU A 1 339 ? 34.323 33.601 41.092 1.00 21.84 339 LEU A CA 1
ATOM 2665 C C . LEU A 1 339 ? 32.784 33.696 41.005 1.00 21.84 339 LEU A C 1
ATOM 2667 O O . LEU A 1 339 ? 32.215 33.979 39.955 1.00 21.84 339 LEU A O 1
ATOM 2671 N N . GLN A 1 340 ? 32.152 33.385 42.135 1.00 20.72 340 GLN A N 1
ATOM 2672 C CA . GLN A 1 340 ? 30.718 33.408 42.447 1.00 20.72 340 GLN A CA 1
ATOM 2673 C C . GLN A 1 340 ? 30.109 34.816 42.289 1.00 20.72 340 GLN A C 1
ATOM 2675 O O . GLN A 1 340 ? 30.824 35.783 42.525 1.00 20.72 340 GLN A O 1
ATOM 2680 N N . ASP A 1 341 ? 28.810 34.946 41.974 1.00 21.25 341 ASP A N 1
ATOM 2681 C CA . ASP A 1 341 ? 27.782 35.364 42.952 1.00 21.25 341 ASP A CA 1
ATOM 2682 C C . ASP A 1 341 ? 26.351 35.422 42.362 1.00 21.25 341 ASP A C 1
ATOM 2684 O O . ASP A 1 341 ? 26.133 35.465 41.153 1.00 21.25 341 ASP A O 1
ATOM 2688 N N . ASN A 1 342 ? 25.400 35.399 43.290 1.00 21.69 342 ASN A N 1
ATOM 2689 C CA . ASN A 1 342 ? 23.942 35.333 43.216 1.00 21.69 342 ASN A CA 1
ATOM 2690 C C . ASN A 1 342 ? 23.218 36.402 42.367 1.00 21.69 342 ASN A C 1
ATOM 2692 O O . ASN A 1 342 ? 23.581 37.574 42.378 1.00 21.69 342 ASN A O 1
ATOM 2696 N N . SER A 1 343 ? 22.059 36.039 41.797 1.00 24.38 343 SER A N 1
ATOM 2697 C CA . SER A 1 343 ? 20.839 36.866 41.906 1.00 24.38 343 SER A CA 1
ATOM 2698 C C . SER A 1 343 ? 19.569 36.057 41.608 1.00 24.38 343 SER A C 1
ATOM 2700 O O . SER A 1 343 ? 19.473 35.329 40.622 1.00 24.38 343 SER A O 1
ATOM 2702 N N . GLU A 1 344 ? 18.613 36.171 42.526 1.00 23.22 344 GLU A N 1
ATOM 2703 C CA . GLU A 1 344 ? 17.268 35.599 42.499 1.00 23.22 344 GLU A CA 1
ATOM 2704 C C . GLU A 1 344 ? 16.395 36.248 41.410 1.00 23.22 344 GLU A C 1
ATOM 2706 O O . GLU A 1 344 ? 16.439 37.462 41.215 1.00 23.22 344 GLU A O 1
ATOM 2711 N N . ALA A 1 345 ? 15.521 35.464 40.770 1.00 23.22 345 ALA A N 1
ATOM 2712 C CA . ALA A 1 345 ? 14.362 35.988 40.048 1.00 23.22 345 ALA A CA 1
ATOM 2713 C C . ALA A 1 345 ? 13.156 35.044 40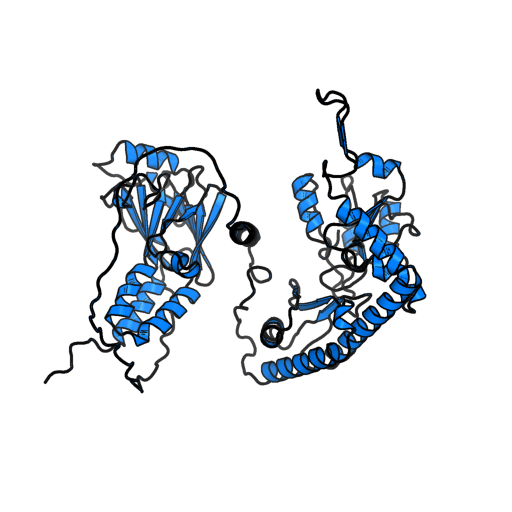.199 1.00 23.22 345 ALA A C 1
ATOM 2715 O O . ALA A 1 345 ? 13.031 34.016 39.541 1.00 23.22 345 ALA A O 1
ATOM 2716 N N . LEU A 1 346 ? 12.305 35.442 41.144 1.00 22.94 346 LEU A N 1
ATOM 2717 C CA . LEU A 1 346 ? 10.896 35.121 41.376 1.00 22.94 346 LEU A CA 1
ATOM 2718 C C . LEU A 1 346 ? 10.141 34.460 40.201 1.00 22.94 346 LEU A C 1
ATOM 2720 O O . LEU A 1 346 ? 9.876 35.080 39.174 1.00 22.94 346 LEU A O 1
ATOM 2724 N N . THR A 1 347 ? 9.672 33.234 40.422 1.00 20.25 347 THR A N 1
ATOM 2725 C CA . THR A 1 347 ? 8.589 32.596 39.659 1.00 20.25 347 THR A CA 1
ATOM 2726 C C . THR A 1 347 ? 7.225 33.151 40.094 1.00 20.25 347 THR A C 1
ATOM 2728 O O . THR A 1 347 ? 6.919 33.056 41.287 1.00 20.25 347 THR A O 1
ATOM 2731 N N . PRO A 1 348 ? 6.354 33.653 39.198 1.00 24.41 348 PRO A N 1
ATOM 2732 C CA . PRO A 1 348 ? 4.956 33.870 39.538 1.00 24.41 348 PRO A CA 1
ATOM 2733 C C . PRO A 1 348 ? 4.152 32.580 39.314 1.00 24.41 348 PRO A C 1
ATOM 2735 O O . PRO A 1 348 ? 4.161 31.981 38.240 1.00 24.41 348 PRO A O 1
ATOM 2738 N N . THR A 1 349 ? 3.466 32.149 40.366 1.00 21.88 349 THR A N 1
ATOM 2739 C CA . THR A 1 349 ? 2.478 31.067 40.388 1.00 21.88 349 THR A CA 1
ATOM 2740 C C . THR A 1 349 ? 1.230 31.428 39.566 1.00 21.88 349 THR A C 1
ATOM 2742 O O . THR A 1 349 ? 0.785 32.577 39.609 1.00 21.88 349 THR A O 1
ATOM 2745 N N . PRO A 1 350 ? 0.607 30.473 38.847 1.00 26.36 350 PRO A N 1
ATOM 2746 C CA . PRO A 1 350 ? -0.609 30.739 38.089 1.00 26.36 350 PRO A CA 1
ATOM 2747 C C . PRO A 1 350 ? -1.810 30.842 39.038 1.00 26.36 350 PRO A C 1
ATOM 2749 O O . PRO A 1 350 ? -2.131 29.913 39.778 1.00 26.36 350 PRO A O 1
ATOM 2752 N N . THR A 1 351 ? -2.482 31.990 39.018 1.00 25.25 35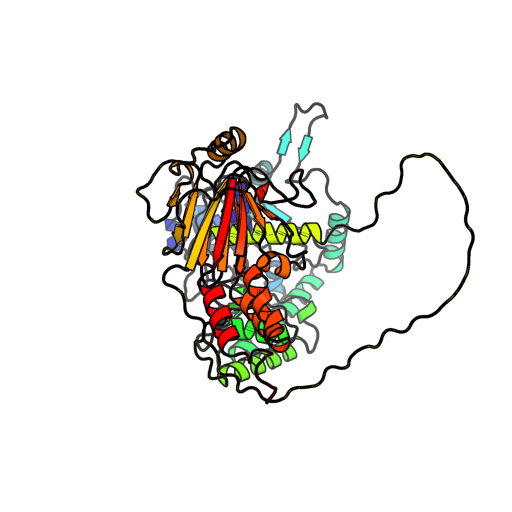1 THR A N 1
ATOM 2753 C CA . THR A 1 351 ? -3.763 32.203 39.697 1.00 25.25 351 THR A CA 1
ATOM 2754 C C . THR A 1 351 ? -4.880 31.692 38.788 1.00 25.25 351 THR A C 1
ATOM 2756 O O . THR A 1 351 ? -5.097 32.211 37.698 1.00 25.25 351 THR A O 1
ATOM 2759 N N . THR A 1 352 ? -5.583 30.648 39.222 1.00 26.69 352 THR A N 1
ATOM 2760 C CA . THR A 1 352 ? -6.784 30.114 38.566 1.00 26.69 352 THR A CA 1
ATOM 2761 C C . THR A 1 352 ? -7.909 31.148 38.566 1.00 26.69 352 THR A C 1
ATOM 2763 O O . THR A 1 352 ? -8.432 31.486 39.629 1.00 26.69 352 THR A O 1
ATOM 2766 N N . ILE A 1 353 ? -8.318 31.604 37.380 1.00 31.16 353 ILE A N 1
ATOM 2767 C CA . ILE A 1 353 ? -9.560 32.358 37.180 1.00 31.16 353 ILE A CA 1
ATOM 2768 C C . ILE A 1 353 ? -10.623 31.364 36.698 1.00 31.16 353 ILE A C 1
ATOM 2770 O O . ILE A 1 353 ? -10.609 30.927 35.551 1.00 31.16 353 ILE A O 1
ATOM 2774 N N . ASN A 1 354 ? -11.527 30.983 37.603 1.00 28.31 354 ASN A N 1
ATOM 2775 C CA . ASN A 1 354 ? -12.733 30.226 37.276 1.00 28.31 354 ASN A CA 1
ATOM 2776 C C . ASN A 1 354 ? -13.829 31.165 36.744 1.00 28.31 354 ASN A C 1
ATOM 2778 O O . ASN A 1 354 ? -14.035 32.248 37.289 1.00 28.31 354 ASN A O 1
ATOM 2782 N N . ASN A 1 355 ? -14.586 30.653 35.768 1.00 33.03 355 ASN A N 1
ATOM 2783 C CA . ASN A 1 355 ? -15.868 31.137 35.238 1.00 33.03 355 ASN A CA 1
ATOM 2784 C C . ASN A 1 355 ? -15.844 32.346 34.284 1.00 33.03 355 ASN A C 1
ATOM 2786 O O . ASN A 1 355 ? -16.207 33.460 34.655 1.00 33.03 355 ASN A O 1
ATOM 2790 N N . ILE A 1 356 ? -15.589 32.068 33.000 1.00 33.38 356 ILE A N 1
ATOM 2791 C CA . ILE A 1 356 ? -16.196 32.805 31.878 1.00 33.38 356 ILE A CA 1
ATOM 2792 C C . ILE A 1 356 ? -17.222 31.854 31.233 1.00 33.38 356 ILE A C 1
ATOM 2794 O O . ILE A 1 356 ? -16.868 30.702 30.974 1.00 33.38 356 ILE A O 1
ATOM 2798 N N . PRO A 1 357 ? -18.480 32.267 30.985 1.00 29.41 357 PRO A N 1
ATOM 2799 C CA . PRO A 1 357 ? -19.432 31.438 30.253 1.00 29.41 357 PRO A CA 1
ATOM 2800 C C . PRO A 1 357 ? -18.923 31.232 28.820 1.00 29.41 357 PRO A C 1
ATOM 2802 O O . PRO A 1 357 ? -18.885 32.172 28.027 1.00 29.41 357 PRO A O 1
ATOM 2805 N N . THR A 1 358 ? -18.507 30.011 28.483 1.00 37.62 358 THR A N 1
ATOM 2806 C CA . THR A 1 358 ? -18.044 29.633 27.142 1.00 37.62 358 THR A CA 1
ATOM 2807 C C . THR A 1 358 ? -19.230 29.557 26.189 1.00 37.62 358 THR A C 1
ATOM 2809 O O . THR A 1 358 ? -19.842 28.510 25.987 1.00 37.62 358 THR A O 1
ATOM 2812 N N . THR A 1 359 ? -19.571 30.690 25.582 1.00 39.16 359 THR A N 1
ATOM 2813 C CA . THR A 1 359 ? -20.439 30.692 24.404 1.00 39.16 359 THR A CA 1
ATOM 2814 C C . THR A 1 359 ? -19.593 30.185 23.238 1.00 39.16 359 THR A C 1
ATOM 2816 O O . THR A 1 359 ? -18.622 30.832 22.856 1.00 39.16 359 THR A O 1
ATOM 2819 N N . ALA A 1 360 ? -19.893 28.996 22.711 1.00 43.59 360 ALA A N 1
ATOM 2820 C CA . ALA A 1 360 ? -19.151 28.431 21.586 1.00 43.59 360 ALA A CA 1
ATOM 2821 C C . ALA A 1 360 ? -19.317 29.329 20.348 1.00 43.59 360 ALA A C 1
ATOM 2823 O O . ALA A 1 360 ? -20.379 29.362 19.725 1.00 43.59 360 ALA A O 1
ATOM 2824 N N . ILE A 1 361 ? -18.274 30.086 19.997 1.00 55.16 361 ILE A N 1
ATOM 2825 C CA . ILE A 1 361 ? -18.271 30.907 18.784 1.00 55.16 361 ILE A CA 1
ATOM 2826 C C . ILE A 1 361 ? -18.045 29.978 17.598 1.00 55.16 361 ILE A C 1
ATOM 2828 O O . ILE A 1 361 ? -16.959 29.426 17.424 1.00 55.16 361 ILE A O 1
ATOM 2832 N N . SER A 1 362 ? -19.086 29.803 16.792 1.00 49.81 362 SER A N 1
ATOM 2833 C CA . SER A 1 362 ? -19.017 28.992 15.580 1.00 49.81 362 SER A CA 1
ATOM 2834 C C . SER A 1 362 ? -18.287 29.751 14.470 1.00 49.81 362 SER A C 1
ATOM 2836 O O . SER A 1 362 ? -18.554 30.931 14.236 1.00 49.81 362 SER A O 1
ATOM 2838 N N . TYR A 1 363 ? -17.373 29.069 13.783 1.00 63.28 363 TYR A N 1
ATOM 2839 C CA . TYR A 1 363 ? -16.718 29.575 12.578 1.00 63.28 363 TYR A CA 1
ATOM 2840 C C . TYR A 1 363 ? -17.736 29.729 11.438 1.00 63.28 363 TYR A C 1
ATOM 2842 O O . TYR A 1 363 ? -18.556 28.838 11.213 1.00 63.28 363 TYR A O 1
ATOM 2850 N N . VAL A 1 364 ? -17.673 30.845 10.707 1.00 63.75 364 VAL A N 1
ATOM 2851 C CA . VAL A 1 364 ? -18.512 31.114 9.530 1.00 63.75 364 VAL A CA 1
ATOM 2852 C C . VAL A 1 364 ? -17.599 31.441 8.355 1.00 63.75 364 VAL A C 1
ATOM 2854 O O . VAL A 1 364 ? -16.733 32.304 8.460 1.00 63.75 364 VAL A O 1
ATOM 2857 N N . GLU A 1 365 ? -17.794 30.747 7.238 1.00 71.88 365 GLU A N 1
ATOM 2858 C CA . GLU A 1 365 ? -17.013 30.969 6.023 1.00 71.88 365 GLU A CA 1
ATOM 2859 C C . GLU A 1 365 ? -17.393 32.313 5.378 1.00 71.88 365 GLU A C 1
ATOM 2861 O O . GLU A 1 365 ? -18.573 32.623 5.187 1.00 71.88 365 GLU A O 1
ATOM 2866 N N . THR A 1 366 ? -16.394 33.118 5.023 1.00 76.62 366 THR A N 1
ATOM 2867 C CA . THR A 1 366 ? -16.601 34.408 4.359 1.00 76.62 366 THR A CA 1
ATOM 2868 C C . THR A 1 366 ? -16.831 34.226 2.852 1.00 76.62 366 THR A C 1
ATOM 2870 O O . THR A 1 366 ? -16.256 33.320 2.252 1.00 76.62 366 THR A O 1
ATOM 2873 N N . PRO A 1 367 ? -17.583 35.122 2.175 1.00 76.00 367 PRO A N 1
ATOM 2874 C CA . PRO A 1 367 ? -17.781 35.061 0.717 1.00 76.00 367 PRO A CA 1
ATOM 2875 C C . PRO A 1 367 ? -16.479 35.048 -0.101 1.00 76.00 367 PRO A C 1
ATOM 2877 O O . PRO A 1 367 ? -16.443 34.531 -1.216 1.00 76.00 367 PRO A O 1
ATOM 2880 N N . PHE A 1 368 ? -15.415 35.625 0.461 1.00 87.81 368 PHE A N 1
ATOM 2881 C CA . PHE A 1 368 ? -14.051 35.509 -0.036 1.00 87.81 368 PHE A CA 1
ATOM 2882 C C . PHE A 1 368 ? -13.197 34.899 1.063 1.00 87.81 368 PHE A C 1
ATOM 2884 O O . PHE A 1 368 ? -13.090 35.507 2.128 1.00 87.81 368 PHE A O 1
ATOM 2891 N N . TRP A 1 369 ? -12.578 33.746 0.842 1.00 88.88 369 TRP A N 1
ATOM 2892 C CA . TRP A 1 369 ? -11.822 33.055 1.894 1.00 88.88 369 TRP A CA 1
ATOM 2893 C C . TRP A 1 369 ? -10.430 33.672 2.117 1.00 88.88 369 TRP A C 1
ATOM 2895 O O . TRP A 1 369 ? -9.902 33.625 3.229 1.00 88.88 369 TRP A O 1
ATOM 2905 N N . CYS A 1 370 ? -9.857 34.346 1.110 1.00 94.12 370 CYS A N 1
ATOM 2906 C CA . CYS A 1 370 ? -8.653 35.158 1.291 1.00 94.12 370 CYS A CA 1
ATOM 2907 C C . CYS A 1 370 ? -8.635 36.448 0.465 1.00 94.12 370 CYS A C 1
ATOM 2909 O O . CYS A 1 370 ? -9.287 36.566 -0.576 1.00 94.12 370 CYS A O 1
ATOM 2911 N N . SER A 1 371 ? -7.814 37.393 0.918 1.00 95.56 371 SER A N 1
ATOM 2912 C CA . SER A 1 371 ? -7.500 38.651 0.241 1.00 95.56 371 SER A CA 1
ATOM 2913 C C . SER A 1 371 ? -5.996 38.731 -0.027 1.00 95.56 371 SER A C 1
ATOM 2915 O O . SER A 1 371 ? -5.199 38.417 0.853 1.00 95.56 371 SER A O 1
ATOM 2917 N N . ILE A 1 372 ? -5.588 39.146 -1.226 1.00 96.62 372 ILE A N 1
ATOM 2918 C CA . ILE A 1 372 ? -4.185 39.107 -1.657 1.00 96.62 372 ILE A CA 1
ATOM 2919 C C . ILE A 1 372 ? -3.728 40.491 -2.080 1.00 96.62 372 ILE A C 1
ATOM 2921 O O . ILE A 1 372 ? -4.370 41.160 -2.892 1.00 96.62 372 ILE A O 1
ATOM 2925 N N . LEU A 1 373 ? -2.582 40.897 -1.552 1.00 97.31 373 LEU A N 1
ATOM 2926 C CA . LEU A 1 373 ? -1.911 42.141 -1.882 1.00 97.31 373 LEU A CA 1
ATOM 2927 C C . LEU A 1 373 ? -0.606 41.820 -2.601 1.00 97.31 373 LEU A C 1
ATOM 2929 O O . LEU A 1 373 ? 0.175 41.000 -2.125 1.00 97.31 373 LEU A O 1
ATOM 2933 N N . TYR A 1 374 ? -0.357 42.480 -3.729 1.00 97.38 374 TYR A N 1
ATOM 2934 C CA . TYR A 1 374 ? 0.882 42.331 -4.485 1.00 97.38 374 TYR A CA 1
ATOM 2935 C C . TYR A 1 374 ? 1.842 43.494 -4.233 1.00 97.38 374 TYR A C 1
ATOM 2937 O O . TYR A 1 374 ? 1.440 44.658 -4.144 1.00 97.38 374 TYR A O 1
ATOM 2945 N N . TYR A 1 375 ? 3.126 43.161 -4.141 1.00 97.31 375 TYR A N 1
ATOM 2946 C CA . TYR A 1 375 ? 4.205 44.094 -3.874 1.00 97.31 375 TYR A CA 1
ATOM 2947 C C . TYR A 1 375 ? 5.379 43.880 -4.829 1.00 97.31 375 TYR A C 1
ATOM 2949 O O . TYR A 1 375 ? 5.782 42.757 -5.150 1.00 97.31 375 TYR A O 1
ATOM 2957 N N . GLU A 1 376 ? 5.987 44.995 -5.216 1.00 96.62 376 GLU A N 1
ATOM 2958 C CA . GLU A 1 376 ? 7.299 45.047 -5.847 1.00 96.62 376 GLU A CA 1
ATOM 2959 C C . GLU A 1 376 ? 8.238 45.773 -4.873 1.00 96.62 376 GLU A C 1
ATOM 2961 O O . GLU A 1 376 ? 8.060 46.961 -4.596 1.00 96.62 376 GLU A O 1
ATOM 2966 N N . LEU A 1 377 ? 9.216 45.056 -4.305 1.00 94.06 377 LEU A N 1
ATOM 2967 C CA . LEU A 1 377 ? 10.063 45.556 -3.212 1.00 94.06 377 LEU A CA 1
ATOM 2968 C C . LEU A 1 377 ? 9.220 46.050 -2.018 1.00 94.06 377 LEU A C 1
ATOM 2970 O O . LEU A 1 377 ? 8.483 45.272 -1.417 1.00 94.06 377 LEU A O 1
ATOM 2974 N N . ASN A 1 378 ? 9.321 47.328 -1.653 1.00 93.44 378 ASN A N 1
ATOM 2975 C CA . ASN A 1 378 ? 8.563 47.944 -0.565 1.00 93.44 378 ASN A CA 1
ATOM 2976 C C . ASN A 1 378 ? 7.301 48.689 -1.038 1.00 93.44 378 ASN A C 1
ATOM 2978 O O . ASN A 1 378 ? 6.660 49.351 -0.223 1.00 93.44 378 ASN A O 1
ATOM 2982 N N . GLN A 1 379 ? 6.946 48.610 -2.324 1.00 94.38 379 GLN A N 1
ATOM 2983 C CA . GLN A 1 379 ? 5.789 49.304 -2.887 1.00 94.38 379 GLN A CA 1
ATOM 2984 C C . GLN A 1 379 ? 4.649 48.331 -3.175 1.00 94.38 379 GLN A C 1
ATOM 2986 O O . GLN A 1 379 ? 4.844 47.298 -3.815 1.00 94.38 379 GLN A O 1
ATOM 2991 N N . ARG A 1 380 ? 3.442 48.683 -2.723 1.00 95.75 380 ARG A N 1
ATOM 2992 C CA . ARG A 1 380 ? 2.210 47.970 -3.071 1.00 95.75 380 ARG A CA 1
ATOM 2993 C C . ARG A 1 380 ? 1.804 48.319 -4.502 1.00 95.75 380 ARG A C 1
ATOM 2995 O O . ARG A 1 380 ? 1.795 49.494 -4.863 1.00 95.75 380 ARG A O 1
ATOM 3002 N N . VAL A 1 381 ? 1.443 47.312 -5.292 1.00 94.19 381 VAL A N 1
ATOM 3003 C CA . VAL A 1 381 ? 1.112 47.463 -6.712 1.00 94.19 381 VAL A CA 1
ATOM 3004 C C . VAL A 1 381 ? -0.242 46.819 -7.000 1.00 94.19 381 VAL A C 1
ATOM 3006 O O . VAL A 1 381 ? -0.430 45.630 -6.760 1.00 94.19 381 VAL A O 1
ATOM 3009 N N . GLY A 1 382 ? -1.164 47.598 -7.570 1.00 90.94 382 GLY A N 1
ATOM 3010 C CA . GLY A 1 382 ? -2.507 47.137 -7.925 1.00 90.94 382 GLY A CA 1
ATOM 3011 C C . GLY A 1 382 ? -3.500 47.097 -6.759 1.00 90.94 382 GLY A C 1
ATOM 3012 O O . GLY A 1 382 ? -3.191 47.456 -5.618 1.00 90.94 382 GLY A O 1
ATOM 3013 N N . GLU A 1 383 ? -4.722 46.675 -7.078 1.00 90.44 383 GLU A N 1
ATOM 3014 C CA . GLU A 1 383 ? -5.811 46.500 -6.114 1.00 90.44 383 GLU A CA 1
ATOM 3015 C C . GLU A 1 383 ? -5.686 45.178 -5.342 1.00 90.44 383 GLU A C 1
ATOM 3017 O O . GLU A 1 383 ? -4.902 44.296 -5.698 1.00 90.44 383 GLU A O 1
ATOM 3022 N N . THR A 1 384 ? -6.438 45.049 -4.246 1.00 93.62 384 THR A N 1
ATOM 3023 C CA . THR A 1 384 ? -6.545 43.774 -3.524 1.00 93.62 384 THR A CA 1
ATOM 3024 C C . THR A 1 384 ? -7.293 42.762 -4.389 1.00 93.62 384 THR A C 1
ATOM 3026 O O . THR A 1 384 ? -8.401 43.041 -4.842 1.00 93.62 384 THR A O 1
ATOM 3029 N N . PHE A 1 385 ? -6.735 41.568 -4.567 1.00 92.81 385 PHE A N 1
ATOM 3030 C CA . PHE A 1 385 ? -7.468 40.458 -5.168 1.00 92.81 385 PHE A CA 1
ATOM 3031 C C . PHE A 1 385 ? -8.265 39.719 -4.089 1.00 92.81 385 PHE A C 1
ATOM 3033 O O . PHE A 1 385 ? -7.702 39.318 -3.070 1.00 92.81 385 PHE A O 1
ATOM 3040 N N . HIS A 1 386 ? -9.563 39.523 -4.311 1.00 92.81 386 HIS A N 1
ATOM 3041 C CA . HIS A 1 386 ? -10.449 38.824 -3.380 1.00 92.81 386 HIS A CA 1
ATOM 3042 C C . HIS A 1 386 ? -10.852 37.465 -3.954 1.00 92.81 386 HIS A C 1
ATOM 3044 O O . HIS A 1 386 ? -11.514 37.388 -4.988 1.00 92.81 386 HIS A O 1
ATOM 3050 N N . ALA A 1 387 ? -10.449 36.386 -3.283 1.00 88.56 387 ALA A N 1
ATOM 3051 C CA . ALA A 1 387 ? -10.655 35.028 -3.769 1.00 88.56 387 ALA A CA 1
ATOM 3052 C C . ALA A 1 387 ? -12.005 34.467 -3.309 1.00 88.56 387 ALA A C 1
ATOM 3054 O O . ALA A 1 387 ? -12.169 34.127 -2.138 1.00 88.56 387 ALA A O 1
ATOM 3055 N N . SER A 1 388 ? -12.967 34.364 -4.228 1.00 83.88 388 SER A N 1
ATOM 3056 C CA . SER A 1 388 ? -14.272 33.724 -3.986 1.00 83.88 388 SER A CA 1
ATOM 3057 C C . SER A 1 388 ? -14.286 32.247 -4.378 1.00 83.88 388 SER A C 1
ATOM 3059 O O . SER A 1 388 ? -15.064 31.464 -3.843 1.00 83.88 388 SER A O 1
ATOM 3061 N N . LEU A 1 389 ? -13.424 31.851 -5.316 1.00 86.81 389 LEU A N 1
ATOM 3062 C CA . LEU A 1 389 ? -13.289 30.468 -5.755 1.00 86.81 389 LEU A CA 1
ATOM 3063 C C . LEU A 1 389 ? -12.331 29.714 -4.841 1.00 86.81 389 LEU A C 1
ATOM 3065 O O . LEU A 1 389 ? -11.249 30.210 -4.532 1.00 86.81 389 LEU A O 1
ATOM 3069 N N . ASN A 1 390 ? -12.670 28.469 -4.506 1.00 87.31 390 ASN A N 1
ATOM 3070 C CA . ASN A 1 390 ? -11.829 27.573 -3.701 1.00 87.31 390 ASN A CA 1
ATOM 3071 C C . ASN A 1 390 ? -10.477 27.245 -4.353 1.00 87.31 390 ASN A C 1
ATOM 3073 O O . ASN A 1 390 ? -9.640 26.592 -3.743 1.00 87.31 390 ASN A O 1
ATOM 3077 N N . SER A 1 391 ? -10.247 27.658 -5.598 1.00 92.81 391 SER A N 1
ATOM 3078 C CA . SER A 1 391 ? -8.947 27.566 -6.239 1.00 92.81 391 SER A CA 1
ATOM 3079 C C . SER A 1 391 ? -8.761 28.677 -7.262 1.00 92.81 391 SER A C 1
ATOM 3081 O O . SER A 1 391 ? -9.670 28.951 -8.042 1.00 92.81 391 SER A O 1
ATOM 3083 N N . PHE A 1 392 ? -7.571 29.274 -7.272 1.00 93.50 392 PHE A N 1
ATOM 3084 C CA . PHE A 1 392 ? -7.152 30.259 -8.264 1.00 93.50 392 PHE A CA 1
ATOM 3085 C C . PHE A 1 392 ? -5.625 30.224 -8.448 1.00 93.50 392 PHE A C 1
ATOM 3087 O O . PHE A 1 392 ? -4.900 29.606 -7.663 1.00 93.50 392 PHE A O 1
ATOM 3094 N N . VAL A 1 393 ? -5.123 30.884 -9.490 1.00 94.69 393 VAL A N 1
ATOM 3095 C CA . VAL A 1 393 ? -3.688 30.951 -9.813 1.00 94.69 393 VAL A CA 1
ATOM 3096 C C . VAL A 1 393 ? -3.183 32.388 -9.720 1.00 94.69 393 VAL A C 1
ATOM 3098 O O . VAL A 1 393 ? -3.825 33.291 -10.237 1.00 94.69 393 VAL A O 1
ATOM 3101 N N . ILE A 1 394 ? -2.026 32.610 -9.097 1.00 95.69 394 ILE A N 1
ATOM 3102 C CA . ILE A 1 394 ? -1.268 33.865 -9.186 1.00 95.69 394 ILE A CA 1
ATOM 3103 C C . ILE A 1 394 ? -0.124 33.637 -10.169 1.00 95.69 394 ILE A C 1
ATOM 3105 O O . ILE A 1 394 ? 0.761 32.830 -9.886 1.00 95.69 394 ILE A O 1
ATOM 3109 N N . ASP A 1 395 ? -0.117 34.338 -11.299 1.00 94.31 395 ASP A N 1
ATOM 3110 C CA . ASP A 1 395 ? 0.850 34.107 -12.377 1.00 94.31 395 ASP A CA 1
ATOM 3111 C C . ASP A 1 395 ? 1.494 35.393 -12.915 1.00 94.31 395 ASP A C 1
ATOM 3113 O O . ASP A 1 395 ? 1.109 36.512 -12.575 1.00 94.31 395 ASP A O 1
ATOM 3117 N N . GLY A 1 396 ? 2.543 35.226 -13.723 1.00 91.19 396 GLY A N 1
ATOM 3118 C CA . GLY A 1 396 ? 3.291 36.323 -14.339 1.00 91.19 396 GLY A CA 1
ATOM 3119 C C . GLY A 1 396 ? 2.751 36.776 -15.698 1.00 91.19 396 GLY A C 1
ATOM 3120 O O . GLY A 1 396 ? 3.397 37.605 -16.340 1.00 91.19 396 GLY A O 1
ATOM 3121 N N . TYR A 1 397 ? 1.627 36.229 -16.168 1.00 89.62 397 TYR A N 1
ATOM 3122 C CA . TYR A 1 397 ? 1.081 36.500 -17.497 1.00 89.62 397 TYR A CA 1
ATOM 3123 C C . TYR A 1 397 ? 0.128 37.703 -17.503 1.00 89.62 397 TYR A C 1
ATOM 3125 O O . TYR A 1 397 ? -0.157 38.323 -16.477 1.00 89.62 397 TYR A O 1
ATOM 3133 N N . CYS A 1 398 ? -0.345 38.054 -18.699 1.00 81.88 398 CYS A N 1
ATOM 3134 C CA . CYS A 1 398 ? -1.272 39.155 -18.935 1.00 81.88 398 CYS A CA 1
ATOM 3135 C C . CYS A 1 398 ? -2.587 38.597 -19.491 1.00 81.88 398 CYS A C 1
ATOM 3137 O O . CYS A 1 398 ? -2.736 38.487 -20.706 1.00 81.88 398 CYS A O 1
ATOM 3139 N N . ASP A 1 399 ? -3.523 38.229 -18.617 1.00 74.62 399 ASP A N 1
ATOM 3140 C CA . ASP A 1 399 ? -4.876 37.831 -19.022 1.00 74.62 399 ASP A CA 1
ATOM 3141 C C . ASP A 1 399 ? -5.920 38.343 -18.011 1.00 74.62 399 ASP A C 1
ATOM 3143 O O . ASP A 1 399 ? -6.113 37.734 -16.960 1.00 74.62 399 ASP A O 1
ATOM 3147 N N . PRO A 1 400 ? -6.565 39.493 -18.267 1.00 61.28 400 PRO A N 1
ATOM 3148 C CA . PRO A 1 400 ? -7.416 40.160 -17.282 1.00 61.28 400 PRO A CA 1
ATOM 3149 C C . PRO A 1 400 ? -8.824 39.554 -17.129 1.00 61.28 400 PRO A C 1
ATOM 3151 O O . PRO A 1 400 ? -9.581 40.028 -16.288 1.00 61.28 400 PRO A O 1
ATOM 3154 N N . ASN A 1 401 ? -9.207 38.542 -17.920 1.00 62.91 401 ASN A N 1
ATOM 3155 C CA . ASN A 1 401 ? -10.609 38.107 -18.044 1.00 62.91 401 ASN A CA 1
ATOM 3156 C C . ASN A 1 401 ? -10.975 36.833 -17.255 1.00 62.91 401 ASN A C 1
ATOM 3158 O O . ASN A 1 401 ? -12.059 36.283 -17.451 1.00 62.91 401 ASN A O 1
ATOM 3162 N N . ALA A 1 402 ? -10.098 36.354 -16.373 1.00 72.38 402 ALA A N 1
ATOM 3163 C CA . ALA A 1 402 ? -10.272 35.095 -15.651 1.00 72.38 402 ALA A CA 1
ATOM 3164 C C . ALA A 1 402 ? -10.507 35.331 -14.148 1.00 72.38 402 ALA A C 1
ATOM 3166 O O . ALA A 1 402 ? -9.627 35.809 -13.437 1.00 72.38 402 ALA A O 1
ATOM 3167 N N . SER A 1 403 ? -11.697 34.982 -13.644 1.00 73.44 403 SER A N 1
ATOM 3168 C CA . SER A 1 403 ? -12.062 35.130 -12.221 1.00 73.44 403 SER A CA 1
ATOM 3169 C C . SER A 1 403 ? -11.300 34.185 -11.283 1.00 73.44 403 SER A C 1
ATOM 3171 O O . SER A 1 403 ? -11.295 34.378 -10.072 1.00 73.44 403 SER A O 1
ATOM 3173 N N . ASP A 1 404 ? -10.672 33.149 -11.835 1.00 82.50 404 ASP A N 1
ATOM 3174 C CA . ASP A 1 404 ? -9.826 32.167 -11.156 1.00 82.50 404 ASP A CA 1
ATOM 3175 C C . ASP A 1 404 ? -8.328 32.488 -11.286 1.00 82.50 404 ASP A C 1
ATOM 3177 O O . ASP A 1 404 ? -7.482 31.633 -11.008 1.00 82.50 404 ASP A O 1
ATOM 3181 N N . ARG A 1 405 ? -7.967 33.705 -11.715 1.00 89.88 405 ARG A N 1
ATOM 3182 C CA . ARG A 1 405 ? -6.569 34.088 -11.940 1.00 89.88 405 ARG A CA 1
ATOM 3183 C C . ARG A 1 405 ? -6.266 35.503 -11.462 1.00 89.88 405 ARG A C 1
ATOM 3185 O O . ARG A 1 405 ? -6.935 36.466 -11.818 1.00 89.88 405 ARG A O 1
ATOM 3192 N N . PHE A 1 406 ? -5.186 35.631 -10.702 1.00 92.25 406 PHE A N 1
ATOM 3193 C CA . PHE A 1 406 ? -4.574 36.896 -10.333 1.00 92.25 406 PHE A CA 1
ATOM 3194 C C . PHE A 1 406 ? -3.308 37.116 -11.170 1.00 92.25 406 PHE A C 1
ATOM 3196 O O . PHE A 1 406 ? -2.198 36.722 -10.803 1.00 92.25 406 PHE A O 1
ATOM 3203 N N . CYS A 1 407 ? -3.495 37.734 -12.333 1.00 91.44 407 CYS A N 1
ATOM 3204 C CA . CYS A 1 407 ? -2.436 37.992 -13.302 1.00 91.44 407 CYS A CA 1
ATOM 3205 C C . CYS A 1 407 ? -1.584 39.185 -12.863 1.00 91.44 407 CYS A C 1
ATOM 3207 O O . CYS A 1 407 ? -1.973 40.346 -13.003 1.00 91.44 407 CYS A O 1
ATOM 3209 N N . LEU A 1 408 ? -0.385 38.918 -12.352 1.00 92.00 408 LEU A N 1
ATOM 3210 C CA . LEU A 1 408 ? 0.517 39.982 -11.923 1.00 92.00 408 LEU A CA 1
ATOM 3211 C C . LEU A 1 408 ? 1.018 40.783 -13.122 1.00 92.00 408 LEU A C 1
ATOM 3213 O O . LEU A 1 408 ? 1.207 41.993 -12.992 1.00 92.00 408 LEU A O 1
ATOM 3217 N N . GLY A 1 409 ? 1.182 40.133 -14.283 1.00 87.81 409 GLY A N 1
ATOM 3218 C CA . GLY A 1 409 ? 1.697 40.712 -15.525 1.00 87.81 409 GLY A CA 1
ATOM 3219 C C . GLY A 1 409 ? 0.911 41.927 -16.026 1.00 87.81 409 GLY A C 1
ATOM 3220 O O . GLY A 1 409 ? 1.529 42.863 -16.534 1.00 87.81 409 GLY A O 1
ATOM 3221 N N . SER A 1 410 ? -0.405 41.981 -15.792 1.00 86.12 410 SER A N 1
ATOM 3222 C CA . SER A 1 410 ? -1.264 43.108 -16.192 1.00 86.12 410 SER A CA 1
ATOM 3223 C C . SER A 1 410 ? -1.179 44.331 -15.274 1.00 86.12 410 SER A C 1
ATOM 3225 O O . SER A 1 410 ? -1.643 45.405 -15.651 1.00 86.12 410 SER A O 1
ATOM 3227 N N . LEU A 1 411 ? -0.591 44.209 -14.080 1.00 90.25 411 LEU A N 1
ATOM 3228 C CA . LEU A 1 411 ? -0.508 45.322 -13.132 1.00 90.25 411 LEU A CA 1
ATOM 3229 C C . LEU A 1 411 ? 0.550 46.347 -13.560 1.00 90.25 411 LEU A C 1
ATOM 3231 O O . LEU A 1 411 ? 1.708 46.000 -13.810 1.00 90.25 411 LEU A O 1
ATOM 3235 N N . THR A 1 412 ? 0.182 47.626 -13.596 1.00 88.62 412 THR A N 1
ATOM 3236 C CA . THR A 1 412 ? 1.087 48.740 -13.919 1.00 88.62 412 THR A CA 1
ATOM 3237 C C . THR A 1 412 ? 1.771 49.293 -12.668 1.00 88.62 412 THR A C 1
ATOM 3239 O O . THR A 1 412 ? 1.113 49.513 -11.655 1.00 88.62 412 THR A O 1
ATOM 3242 N N . ASN A 1 413 ? 3.071 49.583 -12.753 1.00 90.19 413 ASN A N 1
ATOM 3243 C CA . ASN A 1 413 ? 3.828 50.289 -11.716 1.00 90.19 413 ASN A CA 1
ATOM 3244 C C . ASN A 1 413 ? 4.813 51.266 -12.379 1.00 90.19 413 ASN A C 1
ATOM 3246 O O . ASN A 1 413 ? 5.701 50.835 -13.111 1.00 90.19 413 ASN A O 1
ATOM 3250 N N . VAL A 1 414 ? 4.664 52.570 -12.122 1.00 88.25 414 VAL A N 1
ATOM 3251 C CA . VAL A 1 414 ? 5.519 53.626 -12.707 1.00 88.25 414 VAL A CA 1
ATOM 3252 C C . VAL A 1 414 ? 6.952 53.556 -12.170 1.00 88.25 414 VAL A C 1
ATOM 3254 O O . VAL A 1 414 ? 7.896 53.882 -12.880 1.00 88.25 414 VAL A O 1
ATOM 3257 N N . ASN A 1 415 ? 7.125 53.067 -10.941 1.00 89.88 415 ASN A N 1
ATOM 3258 C CA . ASN A 1 415 ? 8.423 52.962 -10.275 1.00 89.88 415 ASN A CA 1
ATOM 3259 C C . ASN A 1 415 ? 9.039 51.561 -10.406 1.00 89.88 415 ASN A C 1
ATOM 3261 O O . ASN A 1 415 ? 9.877 51.167 -9.589 1.00 89.88 415 ASN A O 1
ATOM 3265 N N . ARG A 1 416 ? 8.602 50.768 -11.393 1.00 94.31 416 ARG A N 1
ATOM 3266 C CA . ARG A 1 416 ? 9.070 49.391 -11.552 1.00 94.31 416 ARG A CA 1
ATOM 3267 C C . ARG A 1 416 ? 10.567 49.351 -11.831 1.00 94.31 416 ARG A C 1
ATOM 3269 O O . ARG A 1 416 ? 11.061 49.943 -12.788 1.00 94.31 416 ARG A O 1
ATOM 3276 N N . THR A 1 417 ? 11.285 48.590 -11.014 1.00 95.00 417 THR A N 1
ATOM 3277 C CA . THR A 1 417 ? 12.724 48.380 -11.191 1.00 95.00 417 THR A CA 1
ATOM 3278 C C . THR A 1 417 ? 13.009 47.294 -12.230 1.00 95.00 417 THR A C 1
ATOM 3280 O O . THR A 1 417 ? 12.191 46.401 -12.467 1.00 95.00 417 THR A O 1
ATOM 3283 N N . TYR A 1 418 ? 14.217 47.316 -12.801 1.00 93.62 418 TYR A N 1
ATOM 3284 C CA . TYR A 1 418 ? 14.693 46.264 -13.707 1.00 93.62 418 TYR A CA 1
ATOM 3285 C C . TYR A 1 418 ? 14.668 44.867 -13.056 1.00 93.62 418 TYR A C 1
ATOM 3287 O O . TYR A 1 418 ? 14.355 43.865 -13.706 1.00 93.62 418 TYR A O 1
ATOM 3295 N N . GLU A 1 419 ? 14.959 44.790 -11.755 1.00 92.31 419 GLU A N 1
ATOM 3296 C CA . GLU A 1 419 ? 14.931 43.537 -10.998 1.00 92.31 419 GLU A CA 1
ATOM 3297 C C . GLU A 1 419 ? 13.509 42.975 -10.870 1.00 92.31 419 GLU A C 1
ATOM 3299 O O . GLU A 1 419 ? 13.308 41.778 -11.088 1.00 92.31 419 GLU A O 1
ATOM 3304 N N . SER A 1 420 ? 12.519 43.824 -10.569 1.00 93.62 420 SER A N 1
ATOM 3305 C CA . SER A 1 420 ? 11.101 43.436 -10.508 1.00 93.62 420 SER A CA 1
ATOM 3306 C C . SER A 1 420 ? 10.574 43.014 -11.880 1.00 93.62 420 SER A C 1
ATOM 3308 O O . SER A 1 420 ? 9.914 41.985 -11.990 1.00 93.62 420 SER A O 1
ATOM 3310 N N . GLU A 1 421 ? 10.931 43.739 -12.941 1.00 92.50 421 GLU A N 1
ATOM 3311 C CA . GLU A 1 421 ? 10.568 43.401 -14.324 1.00 92.50 421 GLU A CA 1
ATOM 3312 C C . GLU A 1 421 ? 11.112 42.022 -14.739 1.00 92.50 421 GLU A C 1
ATOM 3314 O O . GLU A 1 421 ? 10.394 41.190 -15.296 1.00 92.50 421 GLU A O 1
ATOM 3319 N N . THR A 1 422 ? 12.376 41.740 -14.415 1.00 92.38 422 THR A N 1
ATOM 3320 C CA . THR A 1 422 ? 13.004 40.442 -14.705 1.00 92.38 422 THR A CA 1
ATOM 3321 C C . THR A 1 422 ? 12.376 39.324 -13.873 1.00 92.38 422 THR A C 1
ATOM 3323 O O . THR A 1 422 ? 12.126 38.234 -14.386 1.00 92.38 422 THR A O 1
ATOM 3326 N N . CYS A 1 423 ? 12.079 39.590 -12.597 1.00 93.25 423 CYS A N 1
ATOM 3327 C CA . CYS A 1 423 ? 11.419 38.637 -11.710 1.00 93.25 423 CYS A CA 1
ATOM 3328 C C . CYS A 1 423 ? 10.030 38.246 -12.227 1.00 93.25 423 CYS A C 1
ATOM 3330 O O . CYS A 1 423 ? 9.759 37.056 -12.354 1.00 93.25 423 CYS A O 1
ATOM 3332 N N . ARG A 1 424 ? 9.197 39.222 -12.620 1.00 93.56 424 ARG A N 1
ATOM 3333 C CA . ARG A 1 424 ? 7.847 38.999 -13.175 1.00 93.56 424 ARG A CA 1
ATOM 3334 C C . ARG A 1 424 ? 7.854 38.048 -14.367 1.00 93.56 424 ARG A C 1
ATOM 3336 O O . ARG A 1 424 ? 7.045 37.128 -14.414 1.00 93.56 424 ARG A O 1
ATOM 3343 N N . LYS A 1 425 ? 8.818 38.208 -15.278 1.00 90.44 425 LYS A N 1
ATOM 3344 C CA . LYS A 1 425 ? 8.988 37.319 -16.442 1.00 90.44 425 LYS A CA 1
ATOM 3345 C C . LYS A 1 425 ? 9.294 35.873 -16.045 1.00 90.44 425 LYS A C 1
ATOM 3347 O O . LYS A 1 425 ? 8.863 34.953 -16.728 1.00 90.44 425 LYS A O 1
ATOM 3352 N N . MET A 1 426 ? 10.009 35.671 -14.938 1.00 92.81 426 MET A N 1
ATOM 3353 C CA . MET A 1 426 ? 10.355 34.344 -14.419 1.00 92.81 426 MET A CA 1
ATOM 3354 C C . MET A 1 426 ? 9.244 33.702 -13.574 1.00 92.81 426 MET A C 1
ATOM 3356 O O . MET A 1 426 ? 9.329 32.507 -13.301 1.00 92.81 426 MET A O 1
ATOM 3360 N N . ILE A 1 427 ? 8.204 34.448 -13.172 1.00 95.50 427 ILE A N 1
ATOM 3361 C CA . ILE A 1 427 ? 7.052 33.874 -12.456 1.00 95.50 427 ILE A CA 1
ATOM 3362 C C . ILE A 1 427 ? 6.355 32.835 -13.343 1.00 95.50 427 ILE A C 1
ATOM 3364 O O . ILE A 1 427 ? 6.032 31.752 -12.859 1.00 95.50 427 ILE A O 1
ATOM 3368 N N . GLY A 1 428 ? 6.179 33.110 -14.641 1.00 93.00 428 GLY A N 1
ATOM 3369 C CA . GLY A 1 428 ? 5.534 32.177 -15.573 1.00 93.00 428 GLY A CA 1
ATOM 3370 C C . GLY A 1 428 ? 4.155 31.746 -15.068 1.00 93.00 428 GLY A C 1
ATOM 3371 O O . GLY A 1 428 ? 3.372 32.596 -14.653 1.00 93.00 428 GLY A O 1
ATOM 3372 N N . HIS A 1 429 ? 3.894 30.435 -15.024 1.00 91.38 429 HIS A N 1
ATOM 3373 C CA . HIS A 1 429 ? 2.657 29.847 -14.484 1.00 91.38 429 HIS A CA 1
ATOM 3374 C C . HIS A 1 429 ? 2.440 30.065 -12.974 1.00 91.38 429 HIS A C 1
ATOM 3376 O O . HIS A 1 429 ? 1.352 29.801 -12.474 1.00 91.38 429 HIS A O 1
ATOM 3382 N N . GLY A 1 430 ? 3.450 30.556 -12.250 1.00 94.75 430 GLY A N 1
ATOM 3383 C CA . GLY A 1 430 ? 3.314 31.057 -10.886 1.00 94.75 430 GLY A CA 1
ATOM 3384 C C . GLY A 1 430 ? 2.918 30.010 -9.845 1.00 94.75 430 GLY A C 1
ATOM 3385 O O . GLY A 1 430 ? 3.571 28.971 -9.718 1.00 94.75 430 GLY A O 1
ATOM 3386 N N . VAL A 1 431 ? 1.906 30.322 -9.038 1.00 96.81 431 VAL A N 1
ATOM 3387 C CA . VAL A 1 431 ? 1.445 29.499 -7.912 1.00 96.81 431 VAL A CA 1
ATOM 3388 C C . VAL A 1 431 ? -0.065 29.323 -7.965 1.00 96.81 431 VAL A C 1
ATOM 3390 O O . VAL A 1 431 ? -0.807 30.289 -8.119 1.00 96.81 431 VAL A O 1
ATOM 3393 N N . ARG A 1 432 ? -0.532 28.091 -7.783 1.00 96.50 432 ARG A N 1
ATOM 3394 C CA . ARG A 1 432 ? -1.942 27.800 -7.549 1.00 96.50 432 ARG A CA 1
ATOM 3395 C C . ARG A 1 432 ? -2.204 27.761 -6.051 1.00 96.50 432 ARG A C 1
ATOM 3397 O O . ARG A 1 432 ? -1.561 27.000 -5.329 1.00 96.50 432 ARG A O 1
ATOM 3404 N N . LEU A 1 433 ? -3.153 28.572 -5.599 1.00 96.25 433 LEU A N 1
ATOM 3405 C CA . LEU A 1 433 ? -3.674 28.532 -4.239 1.00 96.25 433 LEU A CA 1
ATOM 3406 C C . LEU A 1 433 ? -5.029 27.836 -4.254 1.00 96.25 433 LEU A C 1
ATOM 3408 O O . LEU A 1 433 ? -5.849 28.062 -5.149 1.00 96.25 433 LEU A O 1
ATOM 3412 N N . TYR A 1 434 ? -5.259 26.964 -3.281 1.00 93.94 434 TYR A N 1
ATOM 3413 C CA . TYR A 1 434 ? -6.557 26.325 -3.125 1.00 93.94 434 TYR A CA 1
ATOM 3414 C C . TYR A 1 434 ? -6.907 26.081 -1.662 1.00 93.94 434 TYR A C 1
ATOM 3416 O O . TYR A 1 434 ? -6.033 25.809 -0.838 1.00 93.94 434 TYR A O 1
ATOM 3424 N N . TYR A 1 435 ? -8.202 26.198 -1.384 1.00 87.06 435 TYR A N 1
ATOM 3425 C CA . TYR A 1 435 ? -8.833 26.044 -0.086 1.00 87.06 435 TYR A CA 1
ATOM 3426 C C . TYR A 1 435 ? -9.780 24.844 -0.115 1.00 87.06 435 TYR A C 1
ATOM 3428 O O . TYR A 1 435 ? -10.726 24.805 -0.906 1.00 87.06 435 TYR A O 1
ATOM 3436 N N . ILE A 1 436 ? -9.505 23.834 0.708 1.00 82.06 436 ILE A N 1
ATOM 3437 C CA . ILE A 1 436 ? -10.299 22.602 0.779 1.00 82.06 436 ILE A CA 1
ATOM 3438 C C . ILE A 1 436 ? -10.422 22.200 2.244 1.00 82.06 436 ILE A C 1
ATOM 3440 O O . ILE A 1 436 ? -9.417 21.996 2.914 1.00 82.06 436 ILE A O 1
ATOM 3444 N N . GLY A 1 437 ? -11.657 22.072 2.736 1.00 76.31 437 GLY A N 1
ATOM 3445 C CA . GLY A 1 437 ? -11.922 21.518 4.068 1.00 76.31 437 GLY A CA 1
ATOM 3446 C C . GLY A 1 437 ? -11.290 22.299 5.225 1.00 76.31 437 GLY A C 1
ATOM 3447 O O . GLY A 1 437 ? -10.894 21.685 6.208 1.00 76.31 437 GLY A O 1
ATOM 3448 N N . GLY A 1 438 ? -11.158 23.626 5.115 1.00 82.50 438 GLY A N 1
ATOM 3449 C CA . GLY A 1 438 ? -10.510 24.445 6.145 1.00 82.50 438 GLY A CA 1
ATOM 3450 C C . GLY A 1 438 ? -8.993 24.583 6.000 1.00 82.50 438 GLY A C 1
ATOM 3451 O O . GLY A 1 438 ? -8.357 25.207 6.844 1.00 82.50 438 GLY A O 1
ATOM 3452 N N . GLU A 1 439 ? -8.394 24.023 4.951 1.00 92.12 439 GLU A N 1
ATOM 3453 C CA . GLU A 1 439 ? -6.947 24.031 4.739 1.00 92.12 439 GLU A CA 1
ATOM 3454 C C . GLU A 1 439 ? -6.567 24.810 3.482 1.00 92.12 439 GLU A C 1
ATOM 3456 O O . GLU A 1 439 ? -7.259 24.733 2.466 1.00 92.12 439 GLU A O 1
ATOM 3461 N N . VAL A 1 440 ? -5.442 25.528 3.534 1.00 93.00 440 VAL A N 1
ATOM 3462 C CA . VAL A 1 440 ? -4.895 26.283 2.398 1.00 93.00 440 VAL A CA 1
ATOM 3463 C C . VAL A 1 440 ? -3.596 25.643 1.931 1.00 93.00 440 VAL A C 1
ATOM 3465 O O . VAL A 1 440 ? -2.682 25.396 2.724 1.00 93.00 440 VAL A O 1
ATOM 3468 N N . PHE A 1 441 ? -3.482 25.444 0.622 1.00 95.31 441 PHE A N 1
ATOM 3469 C CA . PHE A 1 441 ? -2.296 24.896 -0.026 1.00 95.31 441 PHE A CA 1
ATOM 3470 C C . PHE A 1 441 ? -1.730 25.868 -1.061 1.00 95.31 441 PHE A C 1
ATOM 3472 O O . PHE A 1 441 ? -2.482 26.539 -1.769 1.00 95.31 441 PHE A O 1
ATOM 3479 N N . ALA A 1 442 ? -0.401 25.893 -1.178 1.00 94.81 442 ALA A N 1
ATOM 3480 C CA . ALA A 1 442 ? 0.314 26.532 -2.280 1.00 94.81 442 ALA A CA 1
ATOM 3481 C C . ALA A 1 442 ? 1.002 25.483 -3.145 1.00 94.81 442 ALA A C 1
ATOM 3483 O O . ALA A 1 442 ? 1.836 24.733 -2.652 1.00 94.81 442 ALA A O 1
ATOM 3484 N N . GLU A 1 443 ? 0.692 25.467 -4.438 1.00 95.88 443 GLU A N 1
ATOM 3485 C CA . GLU A 1 443 ? 1.299 24.589 -5.437 1.00 95.88 443 GLU A CA 1
ATOM 3486 C C . GLU A 1 443 ? 2.087 25.410 -6.462 1.00 95.88 443 GLU A C 1
ATOM 3488 O O . GLU A 1 443 ? 1.542 26.278 -7.141 1.00 95.88 443 GLU A O 1
ATOM 3493 N N . CYS A 1 444 ? 3.385 25.143 -6.585 1.00 93.50 444 CYS A N 1
ATOM 3494 C CA . CYS A 1 444 ? 4.268 25.859 -7.496 1.00 93.50 444 CYS A CA 1
ATOM 3495 C C . CYS A 1 444 ? 4.136 25.306 -8.923 1.00 93.50 444 CYS A C 1
ATOM 3497 O O . CYS A 1 444 ? 4.593 24.200 -9.221 1.00 93.50 444 CYS A O 1
ATOM 3499 N N . HIS A 1 445 ? 3.518 26.085 -9.813 1.00 92.88 445 HIS A N 1
ATOM 3500 C CA . HIS A 1 445 ? 3.406 25.779 -11.248 1.00 92.88 445 HIS A CA 1
ATOM 3501 C C . HIS A 1 445 ? 4.524 26.435 -12.069 1.00 92.88 445 HIS A C 1
ATOM 3503 O O . HIS A 1 445 ? 4.755 26.052 -13.212 1.00 92.88 445 HIS A O 1
ATOM 3509 N N . SER A 1 446 ? 5.222 27.413 -11.492 1.00 92.31 446 SER A N 1
ATOM 3510 C CA . SER A 1 446 ? 6.388 28.071 -12.080 1.00 92.31 446 SER A CA 1
ATOM 3511 C C . SER A 1 446 ? 7.585 27.124 -12.238 1.00 92.31 446 SER A C 1
ATOM 3513 O O . SER A 1 446 ? 7.806 26.236 -11.416 1.00 92.31 446 SER A O 1
ATOM 3515 N N . ASP A 1 447 ? 8.420 27.379 -13.249 1.00 92.06 447 ASP A N 1
ATOM 3516 C CA . ASP A 1 447 ? 9.747 26.759 -13.385 1.00 92.06 447 ASP A CA 1
ATOM 3517 C C . ASP A 1 447 ? 10.766 27.319 -12.372 1.00 92.06 447 ASP A C 1
ATOM 3519 O O . ASP A 1 447 ? 11.853 26.765 -12.196 1.00 92.06 447 ASP A O 1
ATOM 3523 N N . SER A 1 448 ? 10.423 28.415 -11.685 1.00 93.31 448 SER A N 1
ATOM 3524 C CA . SER A 1 448 ? 11.201 28.990 -10.587 1.00 93.31 448 SER A CA 1
ATOM 3525 C C . SER A 1 448 ? 10.564 28.673 -9.230 1.00 93.31 448 SER A C 1
ATOM 3527 O O . SER A 1 448 ? 9.343 28.660 -9.115 1.00 93.31 448 SER A O 1
ATOM 3529 N N . PRO A 1 449 ? 11.361 28.475 -8.164 1.00 91.69 449 PRO A N 1
ATOM 3530 C CA . PRO A 1 449 ? 10.818 28.221 -6.835 1.00 91.69 449 PRO A CA 1
ATOM 3531 C C . PRO A 1 449 ? 10.072 29.438 -6.275 1.00 91.69 449 PRO A C 1
ATOM 3533 O O . PRO A 1 449 ? 10.423 30.591 -6.557 1.00 91.69 449 PRO A O 1
ATOM 3536 N N . ILE A 1 450 ? 9.107 29.163 -5.402 1.00 95.88 450 ILE A N 1
ATOM 3537 C CA . ILE A 1 450 ? 8.453 30.159 -4.546 1.00 95.88 450 ILE A CA 1
ATOM 3538 C C . ILE A 1 450 ? 8.899 29.959 -3.098 1.00 95.88 450 ILE A C 1
ATOM 3540 O O . ILE A 1 450 ? 9.314 28.869 -2.703 1.00 95.88 450 ILE A O 1
ATOM 3544 N N . PHE A 1 451 ? 8.844 31.021 -2.308 1.00 96.62 451 PHE A N 1
ATOM 3545 C CA . PHE A 1 451 ? 9.302 31.018 -0.923 1.00 96.62 451 PHE A CA 1
ATOM 3546 C C . PHE A 1 451 ? 8.168 31.521 -0.049 1.00 96.62 451 PHE A C 1
ATOM 3548 O O . PHE A 1 451 ? 7.612 32.576 -0.338 1.00 96.62 451 PHE A O 1
ATOM 3555 N N . VAL A 1 452 ? 7.800 30.763 0.979 1.00 96.31 452 VAL A N 1
ATOM 3556 C CA . VAL A 1 452 ? 6.599 31.003 1.779 1.00 96.31 452 VAL A CA 1
ATOM 3557 C C . VAL A 1 452 ? 6.960 31.078 3.250 1.00 96.31 452 VAL A C 1
ATOM 3559 O O . VAL A 1 452 ? 7.615 30.192 3.784 1.00 96.31 452 VAL A O 1
ATOM 3562 N N . GLN A 1 453 ? 6.484 32.121 3.913 1.00 95.38 453 GLN A N 1
ATOM 3563 C CA . GLN A 1 453 ? 6.453 32.236 5.361 1.00 95.38 453 GLN A CA 1
ATOM 3564 C C . GLN A 1 453 ? 5.001 32.128 5.803 1.00 95.38 453 GLN A C 1
ATOM 3566 O O . GLN A 1 453 ? 4.199 33.027 5.541 1.00 95.38 453 GLN A O 1
ATOM 3571 N N . SER A 1 454 ? 4.682 31.028 6.478 1.00 95.00 454 SER A N 1
ATOM 3572 C CA . SER A 1 454 ? 3.406 30.840 7.156 1.00 95.00 454 SER A CA 1
ATOM 3573 C C . SER A 1 454 ? 3.668 30.495 8.621 1.00 95.00 454 SER A C 1
ATOM 3575 O O . SER A 1 454 ? 4.198 29.418 8.898 1.00 95.00 454 SER A O 1
ATOM 3577 N N . PRO A 1 455 ? 3.289 31.370 9.569 1.00 89.19 455 PRO A N 1
ATOM 3578 C CA . PRO A 1 455 ? 3.443 31.082 10.991 1.00 89.19 455 PRO A CA 1
ATOM 3579 C C . PRO A 1 455 ? 2.674 29.833 11.439 1.00 89.19 455 PRO A C 1
ATOM 3581 O O . PRO A 1 455 ? 3.197 29.069 12.242 1.00 89.19 455 PRO A O 1
ATOM 3584 N N . CYS A 1 456 ? 1.483 29.589 10.876 1.00 87.25 456 CYS A N 1
ATOM 3585 C CA . CYS A 1 456 ? 0.682 28.392 11.158 1.00 87.25 456 CYS A CA 1
ATOM 3586 C C . CYS A 1 456 ? 1.438 27.116 10.752 1.00 87.25 456 CYS A C 1
ATOM 3588 O O . CYS A 1 456 ? 1.642 26.223 11.570 1.00 87.25 456 CYS A O 1
ATOM 3590 N N . CYS A 1 457 ? 1.965 27.087 9.523 1.00 85.12 457 CYS A N 1
ATOM 3591 C CA . CYS A 1 457 ? 2.777 25.973 9.031 1.00 85.12 457 CYS A CA 1
ATOM 3592 C C . CYS A 1 457 ? 4.077 25.799 9.833 1.00 85.12 457 CYS A C 1
ATOM 3594 O O . CYS A 1 457 ? 4.483 24.673 10.105 1.00 85.12 457 CYS A O 1
ATOM 3596 N N . ASN A 1 458 ? 4.742 26.894 10.208 1.00 85.81 458 ASN A N 1
ATOM 3597 C CA . ASN A 1 458 ? 5.986 26.840 10.977 1.00 85.81 458 ASN A CA 1
ATOM 3598 C C . ASN A 1 458 ? 5.750 26.267 12.378 1.00 85.81 458 ASN A C 1
ATOM 3600 O O . ASN A 1 458 ? 6.529 25.436 12.837 1.00 85.81 458 ASN A O 1
ATOM 3604 N N . GLN A 1 459 ? 4.651 26.654 13.031 1.00 81.19 459 GLN A N 1
ATOM 3605 C CA . GLN A 1 459 ? 4.296 26.150 14.354 1.00 81.19 459 GLN A CA 1
ATOM 3606 C C . GLN A 1 459 ? 4.030 24.641 14.352 1.00 81.19 459 GLN A C 1
ATOM 3608 O O . GLN A 1 459 ? 4.474 23.957 15.272 1.00 81.19 459 GLN A O 1
ATOM 3613 N N . ARG A 1 460 ? 3.392 24.109 13.300 1.00 82.00 460 ARG A N 1
ATOM 3614 C CA . ARG A 1 460 ? 3.201 22.661 13.116 1.00 82.00 460 ARG A CA 1
ATOM 3615 C C . ARG A 1 460 ? 4.516 21.879 13.184 1.00 82.00 460 ARG A C 1
ATOM 3617 O O . ARG A 1 460 ? 4.555 20.809 13.779 1.00 82.00 460 ARG A O 1
ATOM 3624 N N . PHE A 1 461 ? 5.586 22.425 12.611 1.00 76.19 461 PHE A N 1
ATOM 3625 C CA . PHE A 1 461 ? 6.916 21.806 12.610 1.00 76.19 461 PHE A CA 1
ATOM 3626 C C . PHE A 1 461 ? 7.828 22.303 13.743 1.00 76.19 461 PHE A C 1
ATOM 3628 O O . PHE A 1 461 ? 9.019 22.006 13.745 1.00 76.19 461 PHE A O 1
ATOM 3635 N N . GLN A 1 462 ? 7.291 23.071 14.700 1.00 82.88 462 GLN A N 1
ATOM 3636 C CA . GLN A 1 462 ? 8.050 23.708 15.787 1.00 82.88 462 GLN A CA 1
ATOM 3637 C C . GLN A 1 462 ? 9.210 24.593 15.295 1.00 82.88 462 GLN A C 1
ATOM 3639 O O . GLN A 1 462 ? 10.205 24.802 15.989 1.00 82.88 462 GLN A O 1
ATOM 3644 N N . TRP A 1 463 ? 9.086 25.139 14.087 1.00 81.69 463 TRP A N 1
ATOM 3645 C CA . TRP A 1 463 ? 10.043 26.086 13.539 1.00 81.69 463 TRP A CA 1
ATOM 3646 C C . TRP A 1 463 ? 9.762 27.497 14.033 1.00 81.69 463 TRP A C 1
ATOM 3648 O O . TRP A 1 463 ? 8.640 27.856 14.397 1.00 81.69 463 TRP A O 1
ATOM 3658 N N . HIS A 1 464 ? 10.796 28.335 13.991 1.00 85.06 464 HIS A N 1
ATOM 3659 C CA . HIS A 1 464 ? 10.643 29.746 14.304 1.00 85.06 464 HIS A CA 1
ATOM 3660 C C . HIS A 1 464 ? 9.553 30.380 13.404 1.00 85.06 464 HIS A C 1
ATOM 3662 O O . HIS A 1 464 ? 9.548 30.139 12.195 1.00 85.06 464 HIS A O 1
ATOM 3668 N N . PRO A 1 465 ? 8.643 31.233 13.918 1.00 84.25 465 PRO A N 1
ATOM 3669 C CA . PRO A 1 465 ? 7.541 31.792 13.120 1.00 84.25 465 PRO A CA 1
ATOM 3670 C C . PRO A 1 465 ? 7.997 32.557 11.873 1.00 84.25 465 PRO A C 1
ATOM 3672 O O . PRO A 1 465 ? 7.258 32.656 10.894 1.00 84.25 465 PRO A O 1
ATOM 3675 N N . ALA A 1 466 ? 9.228 33.078 11.895 1.00 86.00 466 ALA A N 1
ATOM 3676 C CA . ALA A 1 466 ? 9.828 33.782 10.769 1.00 86.00 466 ALA A CA 1
ATOM 3677 C C . ALA A 1 466 ? 10.477 32.872 9.703 1.00 86.00 466 ALA A C 1
ATOM 3679 O O . ALA A 1 466 ? 10.959 33.404 8.702 1.00 86.00 466 ALA A O 1
ATOM 3680 N N . THR A 1 467 ? 10.493 31.548 9.884 1.00 88.19 467 THR A N 1
ATOM 3681 C CA . THR A 1 467 ? 11.081 30.594 8.932 1.00 88.19 467 THR A CA 1
ATOM 3682 C C . THR A 1 467 ? 10.418 30.693 7.559 1.00 88.19 467 THR A C 1
ATOM 3684 O O . THR A 1 467 ? 9.206 30.900 7.444 1.00 88.19 467 THR A O 1
ATOM 3687 N N . VAL A 1 468 ? 11.237 30.579 6.510 1.00 91.75 468 VAL A N 1
ATOM 3688 C CA . VAL A 1 468 ? 10.817 30.692 5.111 1.00 91.75 468 VAL A CA 1
ATOM 3689 C C . VAL A 1 468 ? 11.048 29.363 4.406 1.00 91.75 468 VAL A C 1
ATOM 3691 O O . VAL A 1 468 ? 12.185 28.959 4.166 1.00 91.75 468 VAL A O 1
ATOM 3694 N N . CYS A 1 469 ? 9.960 28.706 4.027 1.00 91.06 469 CYS A N 1
ATOM 3695 C CA . CYS A 1 469 ? 9.974 27.436 3.321 1.00 91.06 469 CYS A CA 1
ATOM 3696 C C . CYS A 1 469 ? 10.113 27.665 1.814 1.00 91.06 469 CYS A C 1
ATOM 3698 O O . CYS A 1 469 ? 9.354 28.424 1.209 1.00 91.06 469 CYS A O 1
ATOM 3700 N N . LYS A 1 470 ? 11.063 26.977 1.179 1.00 92.50 470 LYS A N 1
ATOM 3701 C CA . LYS A 1 470 ? 11.195 26.953 -0.281 1.00 92.50 470 LYS A CA 1
ATOM 3702 C C . LYS A 1 470 ? 10.301 25.858 -0.857 1.00 92.50 470 LYS A C 1
ATOM 3704 O O . LYS A 1 470 ? 10.479 24.695 -0.518 1.00 92.50 470 LYS A O 1
ATOM 3709 N N . ILE A 1 471 ? 9.422 26.211 -1.790 1.00 90.62 471 ILE A N 1
ATOM 3710 C CA . ILE A 1 471 ? 8.617 25.265 -2.571 1.00 90.62 471 ILE A CA 1
ATOM 3711 C C . ILE A 1 471 ? 9.231 25.179 -3.980 1.00 90.62 471 ILE A C 1
ATOM 3713 O O . ILE A 1 471 ? 9.186 26.162 -4.730 1.00 90.62 471 ILE A O 1
ATOM 3717 N N . PRO A 1 472 ? 9.865 24.048 -4.346 1.00 91.06 472 PRO A N 1
ATOM 3718 C CA . PRO A 1 472 ? 10.416 23.848 -5.683 1.00 91.06 472 PRO A CA 1
ATOM 3719 C C . PRO A 1 472 ? 9.329 23.765 -6.769 1.00 91.06 472 PRO A C 1
ATOM 3721 O O . PRO A 1 472 ? 8.167 23.496 -6.456 1.00 91.06 472 PRO A O 1
ATOM 3724 N N . PRO A 1 473 ? 9.707 23.924 -8.052 1.00 89.19 473 PRO A N 1
ATOM 3725 C CA . PRO A 1 473 ? 8.809 23.676 -9.176 1.00 89.19 473 PRO A CA 1
ATOM 3726 C C . PRO A 1 473 ? 8.103 22.323 -9.064 1.00 89.19 473 PRO A C 1
ATOM 3728 O O . PRO A 1 473 ? 8.753 21.305 -8.817 1.00 89.19 473 PRO A O 1
ATOM 3731 N N . ARG A 1 474 ? 6.786 22.308 -9.308 1.00 86.25 474 ARG A N 1
ATOM 3732 C CA . ARG A 1 474 ? 5.912 21.118 -9.266 1.00 86.25 474 ARG A CA 1
ATOM 3733 C C . ARG A 1 474 ? 5.718 20.500 -7.877 1.00 86.25 474 ARG A C 1
ATOM 3735 O O . ARG A 1 474 ? 5.198 19.389 -7.782 1.00 86.25 474 ARG A O 1
ATOM 3742 N N . CYS A 1 475 ? 6.104 21.206 -6.817 1.00 80.38 475 CYS A N 1
ATOM 3743 C CA . CYS A 1 475 ? 5.789 20.835 -5.441 1.00 80.38 475 CYS A CA 1
ATOM 3744 C C . CYS A 1 475 ? 4.614 21.664 -4.911 1.00 80.38 475 CYS A C 1
ATOM 3746 O O . CYS A 1 475 ? 4.354 22.772 -5.384 1.00 80.38 475 CYS A O 1
ATOM 3748 N N . ASN A 1 476 ? 3.932 21.148 -3.892 1.00 88.56 476 ASN A N 1
ATOM 3749 C CA . ASN A 1 476 ? 3.007 21.927 -3.078 1.00 88.56 476 ASN A CA 1
ATOM 3750 C C . ASN A 1 476 ? 3.362 21.828 -1.599 1.00 88.56 476 ASN A C 1
ATOM 3752 O O . ASN A 1 476 ? 4.166 20.985 -1.217 1.00 88.56 476 ASN A O 1
ATOM 3756 N N . LEU A 1 477 ? 2.787 22.729 -0.812 1.00 86.38 477 LEU A N 1
ATOM 3757 C CA . LEU A 1 477 ? 2.921 22.784 0.634 1.00 86.38 477 LEU A CA 1
ATOM 3758 C C . LEU A 1 477 ? 1.570 23.180 1.229 1.00 86.38 477 LEU A C 1
ATOM 3760 O O . LEU A 1 477 ? 0.934 24.124 0.746 1.00 86.38 477 LEU A O 1
ATOM 3764 N N . LYS A 1 478 ? 1.150 22.503 2.301 1.00 91.69 478 LYS A N 1
ATOM 3765 C CA . LYS A 1 478 ? 0.050 22.988 3.145 1.00 91.69 478 LYS A CA 1
ATOM 3766 C C . LYS A 1 478 ? 0.550 24.179 3.950 1.00 91.69 478 LYS A C 1
ATOM 3768 O O . LYS A 1 478 ? 1.404 24.013 4.819 1.00 91.69 478 LYS A O 1
ATOM 3773 N N . ILE A 1 479 ? 0.015 25.357 3.653 1.00 93.00 479 ILE A N 1
ATOM 3774 C CA . ILE A 1 479 ? 0.457 26.625 4.237 1.00 93.00 479 ILE A CA 1
ATOM 3775 C C . ILE A 1 479 ? -0.466 27.100 5.360 1.00 93.00 479 ILE A C 1
ATOM 3777 O O . ILE A 1 479 ? -0.073 28.003 6.083 1.00 93.00 479 ILE A O 1
ATOM 3781 N N . PHE A 1 480 ? -1.659 26.530 5.540 1.00 93.62 480 PHE A N 1
ATOM 3782 C CA . PHE A 1 480 ? -2.542 26.866 6.665 1.00 93.62 480 PHE A CA 1
ATOM 3783 C C . PHE A 1 480 ? -3.561 25.757 6.942 1.00 93.62 480 PHE A C 1
ATOM 3785 O O . PHE A 1 480 ? -3.996 25.083 6.005 1.00 93.62 480 PHE A O 1
ATOM 3792 N N . SER A 1 481 ? -3.986 25.616 8.199 1.00 91.06 481 SER A N 1
ATOM 3793 C CA . SER A 1 481 ? -5.103 24.757 8.604 1.00 91.06 481 SER A CA 1
ATOM 3794 C C . SER A 1 481 ? -5.970 25.440 9.664 1.00 91.06 481 SER A C 1
ATOM 3796 O O . SER A 1 481 ? -5.469 25.865 10.706 1.00 91.06 481 SER A O 1
ATOM 3798 N N . ASN A 1 482 ? -7.284 25.500 9.426 1.00 85.50 482 ASN A N 1
ATOM 3799 C CA . ASN A 1 482 ? -8.260 26.003 10.395 1.00 85.50 482 ASN A CA 1
ATOM 3800 C C . ASN A 1 482 ? -8.245 25.184 11.691 1.00 85.50 482 ASN A C 1
ATOM 3802 O O . ASN A 1 482 ? -8.447 25.749 12.761 1.00 85.50 482 ASN A O 1
ATOM 3806 N N . THR A 1 483 ? -7.991 23.875 11.619 1.00 83.69 483 THR A N 1
ATOM 3807 C CA . THR A 1 483 ? -7.921 23.006 12.802 1.00 83.69 483 THR A CA 1
ATOM 3808 C C . THR A 1 483 ? -6.707 23.343 13.663 1.00 83.69 483 THR A C 1
ATOM 3810 O O . THR A 1 483 ? -6.837 23.491 14.876 1.00 83.69 483 THR A O 1
ATOM 3813 N N . GLU A 1 484 ? -5.542 23.525 13.039 1.00 84.38 484 GLU A N 1
ATOM 3814 C CA . GLU A 1 484 ? -4.317 23.938 13.737 1.00 84.38 484 GLU A CA 1
ATOM 3815 C C . GLU A 1 484 ? -4.493 25.339 14.338 1.00 84.38 484 GLU A C 1
ATOM 3817 O O . GLU A 1 484 ? -4.194 25.563 15.510 1.00 84.38 484 GLU A O 1
ATOM 3822 N N . PHE A 1 485 ? -5.064 26.275 13.574 1.00 86.62 485 PHE A N 1
ATOM 3823 C CA . PHE A 1 485 ? -5.375 27.616 14.064 1.00 86.62 485 PHE A CA 1
ATOM 3824 C C . PHE A 1 485 ? -6.346 27.598 15.251 1.00 86.62 485 PHE A C 1
ATOM 3826 O O . PHE A 1 485 ? -6.116 28.306 16.229 1.00 86.62 485 PHE A O 1
ATOM 3833 N N . ALA A 1 486 ? -7.386 26.761 15.211 1.00 81.12 486 ALA A N 1
ATOM 3834 C CA . ALA A 1 486 ? -8.345 26.610 16.302 1.00 81.12 486 ALA A CA 1
ATOM 3835 C C . ALA A 1 486 ? -7.678 26.144 17.603 1.00 81.12 486 ALA A C 1
ATOM 3837 O O . ALA A 1 486 ? -7.978 26.681 18.666 1.00 81.12 486 ALA A O 1
ATOM 3838 N N . GLN A 1 487 ? -6.749 25.186 17.517 1.00 80.62 487 GLN A N 1
ATOM 3839 C CA . GLN A 1 487 ? -5.978 24.700 18.667 1.00 80.62 487 GLN A CA 1
ATOM 3840 C C . GLN A 1 487 ? -5.061 25.787 19.236 1.00 80.62 487 GLN A C 1
ATOM 3842 O O . GLN A 1 487 ? -4.965 25.966 20.452 1.00 80.62 487 GLN A O 1
ATOM 3847 N N . ILE A 1 488 ? -4.392 26.545 18.362 1.00 82.81 488 ILE A N 1
ATOM 3848 C CA . ILE A 1 488 ? -3.551 27.672 18.780 1.00 82.81 488 ILE A CA 1
ATOM 3849 C C . ILE A 1 488 ? -4.413 28.720 19.486 1.00 82.81 488 ILE A C 1
ATOM 3851 O O . ILE A 1 488 ? -4.064 29.183 20.572 1.00 82.81 488 ILE A O 1
ATOM 3855 N N . LEU A 1 489 ? -5.562 29.057 18.905 1.00 79.88 489 LEU A N 1
ATOM 3856 C CA . LEU A 1 489 ? -6.503 30.024 19.448 1.00 79.88 489 LEU A CA 1
ATOM 3857 C C . LEU A 1 489 ? -7.039 29.580 20.813 1.00 79.88 489 LEU A C 1
ATOM 3859 O O . LEU A 1 489 ? -6.922 30.343 21.770 1.00 79.88 489 LEU A O 1
ATOM 3863 N N . SER A 1 490 ? -7.532 28.344 20.946 1.00 78.50 490 SER A N 1
ATOM 3864 C CA . SER A 1 490 ? -8.056 27.821 22.216 1.00 78.50 490 SER A CA 1
ATOM 3865 C C . SER A 1 490 ? -7.014 27.858 23.332 1.00 78.50 490 SER A C 1
ATOM 3867 O O . SER A 1 490 ? -7.319 28.265 24.451 1.00 78.50 490 SER A O 1
ATOM 3869 N N . ASN A 1 491 ? -5.766 27.508 23.014 1.00 78.19 491 ASN A N 1
ATOM 3870 C CA . ASN A 1 491 ? -4.659 27.538 23.967 1.00 78.19 491 ASN A CA 1
ATOM 3871 C C . ASN A 1 491 ? -4.214 28.962 24.308 1.00 78.19 491 ASN A C 1
ATOM 3873 O O . ASN A 1 491 ? -3.620 29.176 25.362 1.00 78.19 491 ASN A O 1
ATOM 3877 N N . THR A 1 492 ? -4.477 29.933 23.430 1.00 78.69 492 THR A N 1
ATOM 3878 C CA . THR A 1 492 ? -4.033 31.320 23.613 1.00 78.69 492 THR A CA 1
ATOM 3879 C C . THR A 1 492 ? -5.050 32.168 24.371 1.00 78.69 492 THR A C 1
ATOM 3881 O O . THR A 1 492 ? -4.662 33.088 25.087 1.00 78.69 492 THR A O 1
ATOM 3884 N N . VAL A 1 493 ? -6.343 31.838 24.274 1.00 76.81 493 VAL A N 1
ATOM 3885 C CA . VAL A 1 493 ? -7.442 32.571 24.929 1.00 76.81 493 VAL A CA 1
ATOM 3886 C C . VAL A 1 493 ? -7.228 32.727 26.439 1.00 76.81 493 VAL A C 1
ATOM 3888 O O . VAL A 1 493 ? -7.512 33.789 26.991 1.00 76.81 493 VAL A O 1
ATOM 3891 N N . GLN A 1 494 ? -6.652 31.723 27.106 1.00 75.62 494 GLN A N 1
ATOM 3892 C CA . GLN A 1 494 ? -6.345 31.778 28.543 1.00 75.62 494 GLN A CA 1
ATOM 3893 C C . GLN A 1 494 ? -5.295 32.840 28.927 1.00 75.62 494 GLN A C 1
ATOM 3895 O O . GLN A 1 494 ? -5.226 33.229 30.090 1.00 75.62 494 GLN A O 1
ATOM 3900 N N . TYR A 1 495 ? -4.491 33.323 27.973 1.00 73.81 495 TYR A N 1
ATOM 3901 C CA . TYR A 1 495 ? -3.458 34.342 28.198 1.00 73.81 495 TYR A CA 1
ATOM 3902 C C . TYR A 1 495 ? -3.954 35.780 27.939 1.00 73.81 495 TYR A C 1
ATOM 3904 O O . TYR A 1 495 ? -3.174 36.726 28.037 1.00 73.81 495 TYR A O 1
ATOM 3912 N N . GLY A 1 496 ? -5.248 35.964 27.647 1.00 76.38 496 GLY A N 1
ATOM 3913 C CA . GLY A 1 496 ? -5.899 37.274 27.565 1.00 76.38 496 GLY A CA 1
ATOM 3914 C C . GLY A 1 496 ? -5.821 37.969 26.198 1.00 76.38 496 GLY A C 1
ATOM 3915 O O . GLY A 1 496 ? -5.307 37.432 25.217 1.00 76.38 496 GLY A O 1
ATOM 3916 N N . TYR A 1 497 ? -6.365 39.191 26.138 1.00 80.56 497 TYR A N 1
ATOM 3917 C CA . TYR A 1 497 ? -6.604 39.947 24.897 1.00 80.56 497 TYR A CA 1
ATOM 3918 C C . TYR A 1 497 ? -5.343 40.149 24.040 1.00 80.56 497 TYR A C 1
ATOM 3920 O O . TYR A 1 497 ? -5.354 39.846 22.851 1.00 80.56 497 TYR A O 1
ATOM 3928 N N . GLU A 1 498 ? -4.242 40.613 24.639 1.00 81.69 498 GLU A N 1
ATOM 3929 C CA . GLU A 1 498 ? -2.971 40.875 23.938 1.00 81.69 498 GLU A CA 1
ATOM 3930 C C . GLU A 1 498 ? -2.399 39.614 23.268 1.00 81.69 498 GLU A C 1
ATOM 3932 O O . GLU A 1 498 ? -1.893 39.660 22.145 1.00 81.69 498 GLU A O 1
ATOM 3937 N N . ALA A 1 499 ? -2.501 38.458 23.930 1.00 76.81 499 ALA A N 1
ATOM 3938 C CA . ALA A 1 499 ? -2.007 37.196 23.389 1.00 76.81 499 ALA A CA 1
ATOM 3939 C C . ALA A 1 499 ? -2.826 36.757 22.166 1.00 76.81 499 ALA A C 1
ATOM 3941 O O . ALA A 1 499 ? -2.256 36.378 21.143 1.00 76.81 499 ALA A O 1
ATOM 3942 N N . VAL A 1 500 ? -4.154 36.886 22.240 1.00 78.69 500 VAL A N 1
ATOM 3943 C CA . VAL A 1 500 ? -5.065 36.576 21.129 1.00 78.69 500 VAL A CA 1
ATOM 3944 C C . VAL A 1 500 ? -4.887 37.571 19.981 1.00 78.69 500 VAL A C 1
ATOM 3946 O O . VAL A 1 500 ? -4.804 37.163 18.827 1.00 78.69 500 VAL A O 1
ATOM 3949 N N . TYR A 1 501 ? -4.717 38.863 20.268 1.00 83.50 501 TYR A N 1
ATOM 3950 C CA . TYR A 1 501 ? -4.472 39.883 19.247 1.00 83.50 501 TYR A CA 1
ATOM 3951 C C . TYR A 1 501 ? -3.189 39.607 18.446 1.00 83.50 501 TYR A C 1
ATOM 3953 O O . TYR A 1 501 ? -3.152 39.803 17.230 1.00 83.50 501 TYR A O 1
ATOM 3961 N N . ASN A 1 502 ? -2.147 39.062 19.080 1.00 84.88 502 ASN A N 1
ATOM 3962 C CA . ASN A 1 502 ? -0.919 38.668 18.385 1.00 84.88 502 ASN A CA 1
ATOM 3963 C C . ASN A 1 502 ? -1.117 37.525 17.367 1.00 84.88 502 ASN A C 1
ATOM 3965 O O . ASN A 1 502 ? -0.322 37.411 16.428 1.00 84.88 502 ASN A O 1
ATOM 3969 N N . LEU A 1 503 ? -2.193 36.733 17.479 1.00 85.88 503 LEU A N 1
ATOM 3970 C CA . LEU A 1 503 ? -2.535 35.688 16.505 1.00 85.88 503 LEU A CA 1
ATOM 3971 C C . LEU A 1 503 ? -3.021 36.245 15.161 1.00 85.88 503 LEU A C 1
ATOM 3973 O O . LEU A 1 503 ? -3.046 35.503 14.178 1.00 85.88 503 LEU A O 1
ATOM 3977 N N . THR A 1 504 ? -3.317 37.548 15.065 1.00 87.44 504 THR A N 1
ATOM 3978 C CA . THR A 1 504 ? -3.584 38.220 13.776 1.00 87.44 504 THR A CA 1
ATOM 3979 C C . THR A 1 504 ? -2.474 37.936 12.762 1.00 87.44 504 THR A C 1
ATOM 3981 O O . THR A 1 504 ? -2.736 37.709 11.584 1.00 87.44 504 THR A O 1
ATOM 3984 N N . ARG A 1 505 ? -1.222 37.843 13.232 1.00 86.19 505 ARG A N 1
ATOM 3985 C CA . ARG A 1 505 ? -0.048 37.540 12.402 1.00 86.19 505 ARG A CA 1
ATOM 3986 C C . ARG A 1 505 ? -0.064 36.129 11.816 1.00 86.19 505 ARG A C 1
ATOM 3988 O O . ARG A 1 505 ? 0.550 35.917 10.778 1.00 86.19 505 ARG A O 1
ATOM 3995 N N . ILE A 1 506 ? -0.747 35.179 12.454 1.00 88.31 506 ILE A N 1
ATOM 3996 C CA . ILE A 1 506 ? -0.875 33.794 11.973 1.00 88.31 506 ILE A CA 1
ATOM 3997 C C . ILE A 1 506 ? -1.840 33.713 10.784 1.00 88.31 506 ILE A C 1
ATOM 3999 O O . ILE A 1 506 ? -1.684 32.849 9.924 1.00 88.31 506 ILE A O 1
ATOM 4003 N N . CYS A 1 507 ? -2.783 34.653 10.690 1.00 90.69 507 CYS A N 1
ATOM 4004 C CA . CYS A 1 507 ? -3.741 34.746 9.589 1.00 90.69 507 CYS A CA 1
ATOM 4005 C C . CYS A 1 507 ? -3.149 35.386 8.319 1.00 90.69 507 CYS A C 1
ATOM 4007 O O . CYS A 1 507 ? -3.837 35.472 7.299 1.00 90.69 507 CYS A O 1
ATOM 4009 N N . ALA A 1 508 ? -1.891 35.840 8.376 1.00 93.56 508 ALA A N 1
ATOM 4010 C CA . ALA A 1 508 ? -1.181 36.457 7.265 1.00 93.56 508 ALA A CA 1
ATOM 4011 C C . ALA A 1 508 ? -0.044 35.552 6.774 1.00 93.56 508 ALA A C 1
ATOM 4013 O O . ALA A 1 508 ? 0.842 35.151 7.530 1.00 93.56 508 ALA A O 1
ATOM 4014 N N . ILE A 1 509 ? -0.047 35.267 5.475 1.00 96.56 509 ILE A N 1
ATOM 4015 C CA . ILE A 1 509 ? 0.974 34.469 4.801 1.00 96.56 509 ILE A CA 1
ATOM 4016 C C . ILE A 1 509 ? 1.733 35.368 3.840 1.00 96.56 509 ILE A C 1
ATOM 4018 O O . ILE A 1 509 ? 1.156 36.153 3.090 1.00 96.56 509 ILE A O 1
ATOM 4022 N N . ARG A 1 510 ? 3.052 35.224 3.833 1.00 97.56 510 ARG A N 1
ATOM 4023 C CA . ARG A 1 510 ? 3.944 35.995 2.973 1.00 97.56 510 ARG A CA 1
ATOM 4024 C C . ARG A 1 510 ? 4.616 35.079 1.975 1.00 97.56 510 ARG A C 1
ATOM 4026 O O . ARG A 1 510 ? 5.158 34.047 2.362 1.00 97.56 510 ARG A O 1
ATOM 4033 N N . MET A 1 511 ? 4.598 35.452 0.701 1.00 97.94 511 MET A N 1
ATOM 4034 C CA . MET A 1 511 ? 5.149 34.621 -0.364 1.00 97.94 511 MET A CA 1
ATOM 4035 C C . MET A 1 511 ? 5.922 35.453 -1.380 1.00 97.94 511 MET A C 1
ATOM 4037 O O . MET A 1 511 ? 5.362 36.368 -1.970 1.00 97.94 511 MET A O 1
ATOM 4041 N N . SER A 1 512 ? 7.183 35.111 -1.640 1.00 97.81 512 SER A N 1
ATOM 4042 C CA . SER A 1 512 ? 7.972 35.720 -2.713 1.00 97.81 512 SER A CA 1
ATOM 4043 C C . SER A 1 512 ? 8.179 34.763 -3.882 1.00 97.81 512 SER A C 1
ATOM 4045 O O . SER A 1 512 ? 8.235 33.539 -3.727 1.00 97.81 512 SER A O 1
ATOM 4047 N N . PHE A 1 513 ? 8.335 35.341 -5.071 1.00 97.12 513 PHE A N 1
ATOM 4048 C CA . PHE A 1 513 ? 8.607 34.593 -6.292 1.00 97.12 513 PHE A CA 1
ATOM 4049 C C . PHE A 1 513 ? 10.092 34.652 -6.634 1.00 97.12 513 PHE A C 1
ATOM 4051 O O . PHE A 1 513 ? 10.714 35.712 -6.534 1.00 97.12 513 PHE A O 1
ATOM 4058 N N . VAL A 1 514 ? 10.656 33.528 -7.088 1.00 93.12 514 VAL A N 1
ATOM 4059 C CA . VAL A 1 514 ? 12.022 33.375 -7.627 1.00 93.12 514 VAL A CA 1
ATOM 4060 C C . VAL A 1 514 ? 13.161 33.602 -6.621 1.00 93.12 514 VAL A C 1
ATOM 4062 O O . VAL A 1 514 ? 14.186 32.919 -6.681 1.00 93.12 514 VAL A O 1
ATOM 4065 N N . LYS A 1 515 ? 13.033 34.559 -5.698 1.00 93.88 515 LYS A N 1
ATOM 4066 C CA . LYS A 1 515 ? 14.068 34.976 -4.744 1.00 93.88 515 LYS A CA 1
ATOM 4067 C C . LYS A 1 515 ? 13.567 34.842 -3.308 1.00 93.88 515 LYS A C 1
ATOM 4069 O O . LYS A 1 515 ? 12.660 35.569 -2.915 1.00 93.88 515 LYS A O 1
ATOM 4074 N N . GLY A 1 516 ? 14.218 33.985 -2.524 1.00 90.62 516 GLY A N 1
ATOM 4075 C CA . GLY A 1 516 ? 13.957 33.832 -1.092 1.00 90.62 516 GLY A CA 1
ATOM 4076 C C . GLY A 1 516 ? 14.506 34.974 -0.236 1.00 90.62 516 GLY A C 1
ATOM 4077 O O . GLY A 1 516 ? 15.322 35.788 -0.695 1.00 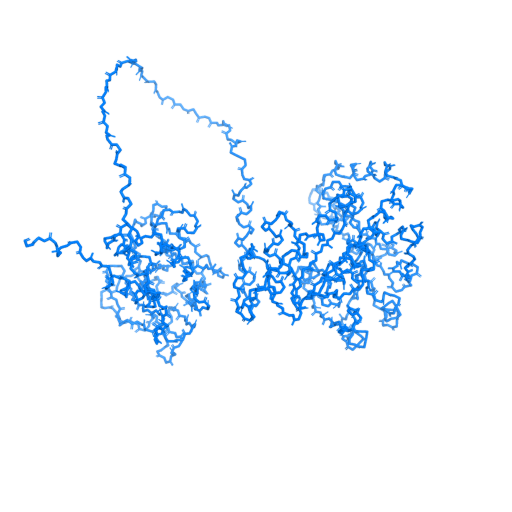90.62 516 GLY A O 1
ATOM 4078 N N . TRP A 1 517 ? 14.051 35.012 1.014 1.00 94.06 517 TRP A N 1
ATOM 4079 C CA . TRP A 1 517 ? 14.493 35.933 2.059 1.00 94.06 517 TRP A CA 1
ATOM 4080 C C . TRP A 1 517 ? 14.581 35.209 3.407 1.00 94.06 517 TRP A C 1
ATOM 4082 O O . TRP A 1 517 ? 14.002 34.142 3.569 1.00 94.06 517 TRP A O 1
ATOM 4092 N N . GLY A 1 518 ? 15.289 35.792 4.371 1.00 89.69 518 GLY A N 1
ATOM 4093 C CA . GLY A 1 518 ? 15.447 35.260 5.722 1.00 89.69 518 GLY A CA 1
ATOM 4094 C C . GLY A 1 518 ? 16.912 35.130 6.129 1.00 89.69 518 GLY A C 1
ATOM 4095 O O . GLY A 1 518 ? 17.809 35.697 5.501 1.00 89.69 518 GLY A O 1
ATOM 4096 N N . GLU A 1 519 ? 17.156 34.393 7.207 1.00 77.94 519 GLU A N 1
ATOM 4097 C CA . GLU A 1 519 ? 18.495 34.208 7.773 1.00 77.94 519 GLU A CA 1
ATOM 4098 C C . GLU A 1 519 ? 19.439 33.443 6.831 1.00 77.94 519 GLU A C 1
ATOM 4100 O O . GLU A 1 519 ? 20.610 33.794 6.694 1.00 77.94 519 GLU A O 1
ATOM 4105 N N . GLU A 1 520 ? 18.891 32.485 6.088 1.00 76.12 520 GLU A N 1
ATOM 4106 C CA . GLU A 1 520 ? 19.624 31.625 5.152 1.00 76.12 520 GLU A CA 1
ATOM 4107 C C . GLU A 1 520 ? 19.789 32.237 3.750 1.00 76.12 520 GLU A C 1
ATOM 4109 O O . GLU A 1 520 ? 20.391 31.641 2.857 1.00 76.12 520 GLU A O 1
ATOM 4114 N N . TYR A 1 521 ? 19.256 33.441 3.524 1.00 86.88 521 TYR A N 1
ATOM 4115 C CA . TYR A 1 521 ? 19.230 34.073 2.210 1.00 86.88 521 TYR A CA 1
ATOM 4116 C C . TYR A 1 521 ? 19.977 35.404 2.202 1.00 86.88 521 TYR A C 1
ATOM 4118 O O . TYR A 1 521 ? 20.039 36.138 3.186 1.00 86.88 521 TYR A O 1
ATOM 4126 N N . ARG A 1 522 ? 20.472 35.787 1.016 1.00 86.94 522 ARG A N 1
ATOM 4127 C CA . ARG A 1 522 ? 21.100 37.102 0.794 1.00 86.94 522 ARG A CA 1
ATOM 4128 C C . ARG A 1 522 ? 20.183 38.270 1.191 1.00 86.94 522 ARG A C 1
ATOM 4130 O O . ARG A 1 522 ? 20.667 39.332 1.565 1.00 86.94 522 ARG A O 1
ATOM 4137 N N . ARG A 1 523 ? 18.865 38.100 1.063 1.00 90.00 523 ARG A N 1
ATOM 4138 C CA . ARG A 1 523 ? 17.857 39.107 1.420 1.00 90.00 523 ARG A CA 1
ATOM 4139 C C . ARG A 1 523 ? 17.369 38.837 2.835 1.00 90.00 523 ARG A C 1
ATOM 4141 O O . ARG A 1 523 ? 16.815 37.776 3.080 1.00 90.00 523 ARG A O 1
ATOM 4148 N N . ARG A 1 524 ? 17.524 39.800 3.743 1.00 89.62 524 ARG A N 1
ATOM 4149 C CA . ARG A 1 524 ? 17.087 39.644 5.142 1.00 89.62 524 ARG A CA 1
ATOM 4150 C C . ARG A 1 524 ? 15.581 39.840 5.327 1.00 89.62 524 ARG A C 1
ATOM 4152 O O . ARG A 1 524 ? 14.986 39.197 6.181 1.00 89.62 524 ARG A O 1
ATOM 4159 N N . THR A 1 525 ? 14.959 40.697 4.518 1.00 91.94 525 THR A N 1
ATOM 4160 C CA . THR A 1 525 ? 13.535 41.046 4.634 1.00 91.94 525 THR A CA 1
ATOM 4161 C C . THR A 1 525 ? 12.785 40.748 3.343 1.00 91.94 525 THR A C 1
ATOM 4163 O O . THR A 1 525 ? 13.348 40.859 2.250 1.00 91.94 525 THR A O 1
ATOM 4166 N N . ILE A 1 526 ? 11.492 40.428 3.456 1.00 94.69 526 ILE A N 1
ATOM 4167 C CA . ILE A 1 526 ? 10.640 40.200 2.283 1.00 94.69 526 ILE A CA 1
ATOM 4168 C C . ILE A 1 526 ? 10.516 41.450 1.403 1.00 94.69 526 ILE A C 1
ATOM 4170 O O . ILE A 1 526 ? 10.495 41.344 0.183 1.00 94.69 526 ILE A O 1
ATOM 4174 N N . MET A 1 527 ? 10.567 42.642 2.002 1.00 94.56 527 MET A N 1
ATOM 4175 C CA . MET A 1 527 ? 10.550 43.927 1.290 1.00 94.56 527 MET A CA 1
ATOM 4176 C C . MET A 1 527 ? 11.776 44.134 0.382 1.00 94.56 527 MET A C 1
ATOM 4178 O O . MET A 1 527 ? 11.780 45.027 -0.458 1.00 94.56 527 MET A O 1
ATOM 4182 N N . SER A 1 528 ? 12.818 43.310 0.536 1.00 93.69 528 SER A N 1
ATOM 4183 C CA . SER A 1 528 ? 13.982 43.287 -0.359 1.00 93.69 528 SER A CA 1
ATOM 4184 C C . SER A 1 528 ? 13.792 42.346 -1.560 1.00 93.69 528 SER A C 1
ATOM 4186 O O . SER A 1 528 ? 14.697 42.197 -2.388 1.00 93.69 528 SER A O 1
ATOM 4188 N N . THR A 1 529 ? 12.667 41.626 -1.635 1.00 95.81 529 THR A N 1
ATOM 4189 C CA . THR A 1 529 ? 12.372 40.702 -2.735 1.00 95.81 529 THR A CA 1
ATOM 4190 C C . THR A 1 529 ? 11.722 41.454 -3.902 1.00 95.81 529 THR A C 1
ATOM 4192 O O . THR A 1 529 ? 10.868 42.312 -3.677 1.00 95.81 529 THR A O 1
ATOM 4195 N N . PRO A 1 530 ? 12.108 41.170 -5.162 1.00 95.38 530 PRO A N 1
ATOM 4196 C CA . PRO A 1 530 ? 11.631 41.963 -6.295 1.00 95.38 530 PRO A CA 1
ATOM 4197 C C . PRO A 1 530 ? 10.119 41.878 -6.531 1.00 95.38 530 PRO A C 1
ATOM 4199 O O . PRO A 1 530 ? 9.531 42.858 -6.985 1.00 95.38 530 PRO A O 1
ATOM 4202 N N . CYS A 1 531 ? 9.509 40.721 -6.241 1.00 97.25 531 CYS A N 1
ATOM 4203 C CA . CYS A 1 531 ? 8.074 40.467 -6.369 1.00 97.25 531 CYS A CA 1
ATOM 4204 C C . CYS A 1 531 ? 7.604 39.514 -5.269 1.00 97.25 531 CYS A C 1
ATOM 4206 O O . CYS A 1 531 ? 8.167 38.423 -5.121 1.00 97.25 531 CYS A O 1
ATOM 4208 N N . TRP A 1 532 ? 6.554 39.896 -4.548 1.00 97.88 532 TRP A N 1
ATOM 4209 C CA . TRP A 1 532 ? 5.959 39.078 -3.496 1.00 97.88 532 TRP A CA 1
ATOM 4210 C C . TRP A 1 532 ? 4.490 39.435 -3.266 1.00 97.88 532 TRP A C 1
ATOM 4212 O O . TRP A 1 532 ? 4.011 40.474 -3.719 1.00 97.88 532 TRP A O 1
ATOM 4222 N N . VAL A 1 533 ? 3.769 38.548 -2.588 1.00 98.06 533 VAL A N 1
ATOM 4223 C CA . VAL A 1 533 ? 2.382 38.741 -2.172 1.00 98.06 533 VAL A CA 1
ATOM 4224 C C . VAL A 1 533 ? 2.229 38.545 -0.671 1.00 98.06 533 VAL A C 1
ATOM 4226 O O . VAL A 1 533 ? 2.933 37.742 -0.051 1.00 98.06 533 VAL A O 1
ATOM 4229 N N . GLU A 1 534 ? 1.277 39.274 -0.103 1.00 97.56 534 GLU A N 1
ATOM 4230 C CA . GLU A 1 534 ? 0.752 39.040 1.236 1.00 97.56 534 GLU A CA 1
ATOM 4231 C C . GLU A 1 534 ? -0.684 38.530 1.117 1.00 97.56 534 GLU A C 1
ATOM 4233 O O . GLU A 1 534 ? -1.512 39.143 0.444 1.00 97.56 534 GLU A O 1
ATOM 4238 N N . ILE A 1 535 ? -0.960 37.386 1.733 1.00 97.31 535 ILE A N 1
ATOM 4239 C CA . ILE A 1 535 ? -2.239 36.683 1.678 1.00 97.31 535 ILE A CA 1
ATOM 4240 C C . ILE A 1 535 ? -2.851 36.748 3.072 1.00 97.31 535 ILE A C 1
ATOM 4242 O O . ILE A 1 535 ? -2.259 36.271 4.036 1.00 97.31 535 ILE A O 1
ATOM 4246 N N . HIS A 1 536 ? -4.038 37.326 3.163 1.00 96.00 536 HIS A N 1
ATOM 4247 C CA . HIS A 1 536 ? -4.800 37.491 4.393 1.00 96.00 536 HIS A CA 1
ATOM 4248 C C . HIS A 1 536 ? -5.980 36.524 4.380 1.00 96.00 536 HIS A C 1
ATOM 4250 O O . HIS A 1 536 ? -6.788 36.553 3.450 1.00 96.00 536 HIS A O 1
ATOM 4256 N N . LEU A 1 537 ? -6.074 35.652 5.381 1.00 94.75 537 LEU A N 1
ATOM 4257 C CA . LEU A 1 537 ? -7.135 34.649 5.479 1.00 94.75 537 LEU A CA 1
ATOM 4258 C C . LEU A 1 537 ? -8.347 35.237 6.204 1.00 94.75 537 LEU A C 1
ATOM 4260 O O . LEU A 1 537 ? -8.317 35.456 7.413 1.00 94.75 537 LEU A O 1
ATOM 4264 N N . ASN A 1 538 ? -9.416 35.501 5.455 1.00 92.38 538 ASN A N 1
ATOM 4265 C CA . ASN A 1 538 ? -10.544 36.296 5.937 1.00 92.38 538 ASN A CA 1
ATOM 4266 C C . ASN A 1 538 ? -11.362 35.551 7.004 1.00 92.38 538 ASN A C 1
ATOM 4268 O O . ASN A 1 538 ? -11.716 36.152 8.013 1.00 92.38 538 ASN A O 1
ATOM 4272 N N . GLY A 1 539 ? -11.608 34.248 6.822 1.00 87.12 539 GLY A N 1
ATOM 4273 C CA . GLY A 1 539 ? -12.332 33.429 7.800 1.00 87.12 539 GLY A CA 1
ATOM 4274 C C . GLY A 1 539 ? -11.630 33.372 9.167 1.00 87.12 539 GLY A C 1
ATOM 4275 O O . GLY A 1 539 ? -12.235 33.748 10.169 1.00 87.12 539 GLY A O 1
ATOM 4276 N N . PRO A 1 540 ? -10.347 32.961 9.239 1.00 87.31 540 PRO A N 1
ATOM 4277 C CA . PRO A 1 540 ? -9.570 32.990 10.481 1.00 87.31 540 PRO A CA 1
ATOM 4278 C C . PRO A 1 540 ? -9.485 34.373 11.135 1.00 87.31 540 PRO A C 1
ATOM 4280 O O . PRO A 1 540 ? -9.630 34.467 12.352 1.00 87.31 540 PRO A O 1
ATOM 4283 N N . MET A 1 541 ? -9.315 35.448 10.352 1.00 88.19 541 MET A N 1
ATOM 4284 C CA . MET A 1 541 ? -9.340 36.816 10.889 1.00 88.19 541 MET A CA 1
ATOM 4285 C C . MET A 1 541 ? -10.698 37.164 11.500 1.00 88.19 541 MET A C 1
ATOM 4287 O O . MET A 1 541 ? -10.746 37.643 12.626 1.00 88.19 541 MET A O 1
ATOM 4291 N N . GLN A 1 542 ? -11.802 36.865 10.810 1.00 84.31 542 GLN A N 1
ATOM 4292 C CA . GLN A 1 542 ? -13.144 37.117 11.337 1.00 84.31 542 GLN A CA 1
ATOM 4293 C C . GLN A 1 542 ? -13.411 36.304 12.609 1.00 84.31 542 GLN A C 1
ATOM 4295 O O . GLN A 1 542 ? -14.030 36.795 13.553 1.00 84.31 542 GLN A O 1
ATOM 4300 N N . TRP A 1 543 ? -12.938 35.057 12.655 1.00 80.19 543 TRP A N 1
ATOM 4301 C CA . TRP A 1 543 ? -13.048 34.232 13.852 1.00 80.19 543 TRP A CA 1
ATOM 4302 C C . TRP A 1 543 ? -12.278 34.849 15.023 1.00 80.19 543 TRP A C 1
ATOM 4304 O O . TRP A 1 543 ? -12.815 34.949 16.127 1.00 80.19 543 TRP A O 1
ATOM 4314 N N . LEU A 1 544 ? -11.059 35.323 14.769 1.00 85.06 544 LEU A N 1
ATOM 4315 C CA . LEU A 1 544 ? -10.251 36.007 15.768 1.00 85.06 544 LEU A CA 1
ATOM 4316 C C . LEU A 1 544 ? -10.933 37.284 16.278 1.00 85.06 544 LEU A C 1
ATOM 4318 O O . LEU A 1 544 ? -11.004 37.485 17.487 1.00 85.06 544 LEU A O 1
ATOM 4322 N N . ASP A 1 545 ? -11.489 38.099 15.380 1.00 83.31 545 ASP A N 1
ATOM 4323 C CA . ASP A 1 545 ? -12.217 39.323 15.730 1.00 83.31 545 ASP A CA 1
ATOM 4324 C C . ASP A 1 545 ? -13.429 39.024 16.624 1.00 83.31 545 ASP A C 1
ATOM 4326 O O . ASP A 1 545 ? -13.647 39.706 17.627 1.00 83.31 545 ASP A O 1
ATOM 4330 N N . ASN A 1 546 ? -14.185 37.964 16.319 1.00 78.88 546 ASN A N 1
ATOM 4331 C CA . ASN A 1 546 ? -15.319 37.537 17.140 1.00 78.88 546 ASN A CA 1
ATOM 4332 C C . ASN A 1 546 ? -14.882 37.101 18.548 1.00 78.88 546 ASN A C 1
ATOM 4334 O O . ASN A 1 546 ? -15.570 37.401 19.523 1.00 78.88 546 ASN A O 1
ATOM 4338 N N . VAL A 1 547 ? -13.743 36.410 18.672 1.00 77.31 547 VAL A N 1
ATOM 4339 C CA . VAL A 1 547 ? -13.176 36.032 19.978 1.00 77.31 547 VAL A CA 1
ATOM 4340 C C . VAL A 1 547 ? -12.704 37.268 20.743 1.00 77.31 547 VAL A C 1
ATOM 4342 O O . VAL A 1 547 ? -13.002 37.404 21.929 1.00 77.31 547 VAL A O 1
ATOM 4345 N N . LEU A 1 548 ? -12.017 38.199 20.075 1.00 79.56 548 LEU A N 1
ATOM 4346 C CA . LEU A 1 548 ? -11.531 39.439 20.684 1.00 79.56 548 LEU A CA 1
ATOM 4347 C C . LEU A 1 548 ? -12.672 40.319 21.213 1.00 79.56 548 LEU A C 1
ATOM 4349 O O . LEU A 1 548 ? -12.522 40.912 22.277 1.00 79.56 548 LEU A O 1
ATOM 4353 N N . GLN A 1 549 ? -13.823 40.359 20.533 1.00 78.38 549 GLN A N 1
ATOM 4354 C CA . GLN A 1 549 ? -15.012 41.092 20.994 1.00 78.38 549 GLN A CA 1
ATOM 4355 C C . GLN A 1 549 ? -15.622 40.531 22.288 1.00 78.38 549 GLN A C 1
ATOM 4357 O O . GLN A 1 549 ? -16.307 41.260 23.004 1.00 78.38 549 GLN A O 1
ATOM 4362 N N . GLN A 1 550 ? -15.398 39.249 22.589 1.00 72.06 550 GLN A N 1
ATOM 4363 C CA . GLN A 1 550 ? -15.928 38.591 23.788 1.00 72.06 550 GLN A CA 1
ATOM 4364 C C . GLN A 1 550 ? -14.943 38.594 24.962 1.00 72.06 550 GLN A C 1
ATOM 4366 O O . GLN A 1 550 ? -15.331 38.276 26.088 1.00 72.06 550 GLN A O 1
ATOM 4371 N N . LEU A 1 551 ? -13.681 38.962 24.726 1.00 72.06 551 LEU A N 1
ATOM 4372 C CA . LEU A 1 551 ? -12.678 39.069 25.777 1.00 72.06 551 LEU A CA 1
ATOM 4373 C C . LEU A 1 551 ? -12.772 40.436 26.472 1.00 72.06 551 LEU A C 1
ATOM 4375 O O . LEU A 1 551 ? -12.799 41.468 25.799 1.00 72.06 551 LEU A O 1
ATOM 4379 N N . PRO A 1 552 ? -12.791 40.486 27.816 1.00 57.62 552 PRO A N 1
ATOM 4380 C CA . PRO A 1 552 ? -12.779 41.752 28.532 1.00 57.62 552 PRO A CA 1
ATOM 4381 C C . PRO A 1 552 ? -11.465 42.489 28.243 1.00 57.62 552 PRO A C 1
ATOM 4383 O O . PRO A 1 552 ? -10.378 41.986 28.533 1.00 57.62 552 PRO A O 1
ATOM 4386 N N . ALA A 1 553 ? -11.559 43.687 27.662 1.00 54.09 553 ALA A N 1
ATOM 4387 C CA . ALA A 1 553 ? -10.404 44.553 27.475 1.00 54.09 553 ALA A CA 1
ATOM 4388 C C . ALA A 1 553 ? -9.812 44.906 28.850 1.00 54.09 553 ALA A C 1
ATOM 4390 O O . ALA A 1 553 ? -10.526 45.367 29.747 1.00 54.09 553 ALA A O 1
ATOM 4391 N N . LEU A 1 554 ? -8.503 44.702 29.023 1.00 45.78 554 LEU A N 1
ATOM 4392 C CA . LEU A 1 554 ? -7.746 45.186 30.180 1.00 45.78 554 LEU A CA 1
ATOM 4393 C C . LEU A 1 554 ? -7.757 46.725 30.161 1.00 45.78 554 LEU A C 1
ATOM 4395 O O . LEU A 1 554 ? -6.866 47.364 29.613 1.00 45.78 554 LEU A O 1
ATOM 4399 N N . GLY A 1 555 ? -8.826 47.314 30.699 1.00 43.34 555 GLY A N 1
ATOM 4400 C CA . GLY A 1 555 ? -9.046 48.761 30.703 1.00 43.34 555 GLY A CA 1
ATOM 4401 C C . GLY A 1 555 ? -10.368 49.244 31.310 1.00 43.34 555 GLY A C 1
ATOM 4402 O O . GLY A 1 555 ? -10.517 50.445 31.506 1.00 43.34 555 GLY A O 1
ATOM 4403 N N . SER A 1 556 ? -11.318 48.366 31.659 1.00 36.91 556 SER A N 1
ATOM 4404 C CA . SER A 1 556 ? -12.591 48.772 32.288 1.00 36.91 556 SER A CA 1
ATOM 4405 C C . SER A 1 556 ? -12.781 48.246 33.716 1.00 36.91 556 SER A C 1
ATOM 4407 O O . SER A 1 556 ? -13.886 47.861 34.095 1.00 36.91 556 SER A O 1
ATOM 4409 N N . MET A 1 557 ? -11.718 48.231 34.523 1.00 39.59 557 MET A N 1
ATOM 4410 C CA . MET A 1 557 ? -11.825 48.102 35.981 1.00 39.59 557 MET A CA 1
ATOM 4411 C C . MET A 1 557 ? -10.943 49.136 36.685 1.00 39.59 557 MET A C 1
ATOM 4413 O O . MET A 1 557 ? -9.871 48.823 37.189 1.00 39.59 557 MET A O 1
ATOM 4417 N N . SER A 1 558 ? -11.428 50.377 36.715 1.00 32.91 558 SER A N 1
ATOM 4418 C CA . SER A 1 558 ? -11.198 51.315 37.819 1.00 32.91 558 SER A CA 1
ATOM 4419 C C . SER A 1 558 ? -12.221 52.455 37.731 1.00 32.91 558 SER A C 1
ATOM 4421 O O . SER A 1 558 ? -12.018 53.433 37.009 1.00 32.91 558 SER A O 1
ATOM 4423 N N . SER A 1 559 ? -13.330 52.290 38.451 1.00 30.59 559 SER A N 1
ATOM 4424 C CA . SER A 1 559 ? -14.039 53.379 39.131 1.00 30.59 559 SER A CA 1
ATOM 4425 C C . SER A 1 559 ? -13.738 53.264 40.614 1.00 30.59 559 SER A C 1
ATOM 4427 O O . SER A 1 559 ? -13.836 52.104 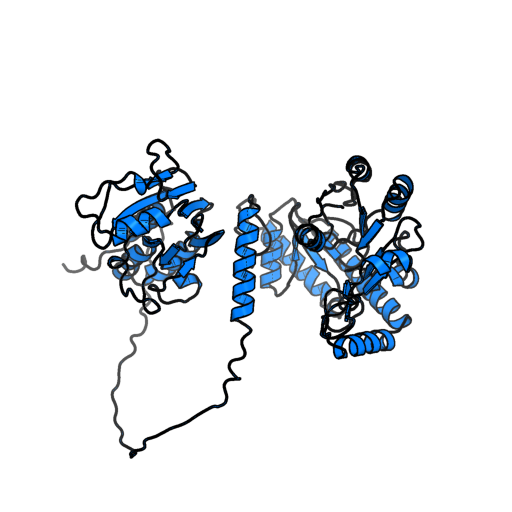41.084 1.00 30.59 559 SER A O 1
#

pLDDT: mean 82.72, std 23.72, range [20.25, 98.88]

Foldseek 3Di:
DEPLPDCVVVVVCVVVVNDDDYFYADQVARAGDPVSVLVVDDPRQAEAEWECPGDFAQHGHPQLSVLVSLVVVVHAYEYECQAPVLQQVQCVVLVQDDDDHDVVRPRHFKYKYHCVHLVVAPPDDIDIDGNDVVVQVVQKDWDQPDPVHTDIDSHPDDDDPVVSVVRSVVSCVVCDSVNSSVQSNLQFVLQQVLQVLQCPQPFKHWSHRRSGRKTKMAGPFAQQLLLVVQVVVVVDDWDFDVPPTIIMDRGGPVCSDPPNSVVVSVSSNVSSVVRNPDPPRDDPDPRPDPPDYDDDPDPLVNVQVVVVVVVVVVVVPDDPDDDDDDDDDDDDDDDDDDDDDDDDDDDDDDDDDDDDPDPPDDFDQDQFQKWKWKDFQQDTWDDIQTHNDQKAFEALDDDPPDNRYNHPVVIDDPPQDPQLVVLSVQCHRNWMWGHDPQWIKIFRQTQAKKKKQALLQCVVVVHDSRDIDIAHHGHMDTRHGPVSLVVCQVVQVVVFLVSLVVCQSNQKMKMAGRADEPPPHPHPDSSRGRIIMIMGRPRSNVSSVVSNVSTDPPPPPDD

Mean predicted aligned error: 17.66 Å

Secondary structure (DSSP, 8-state):
-BTTS-THHHHHHHHHTPPP--BPBPTTT-SB-HHHHHHH--TT---EEEESS-TTT-PPP-HHHHHHHHHHHT-PEEEE-TTTHHHHTTHHHHT------STTSTTEEEEEE-TTTTT-PPTT--EEEESSHHHHHTT-EEESS-TT--EEESSS-SS--HHHHHHHHHHHHHHHHHHHHHHHHHHHHHHHHHHHHHHTSTT-EESS--SSSEEEEE-SSS-HHHHHHHHHHTT---EEETTTTEEEEE--GGGGSTTHHHHHHHHHHHHHHHHHHSS-SS--------SSSS--S-HHHHHHHHHHHHHHHHHTT--S--------------------------PPPP----------------SSSEEEEEEETTEE-SPPEEE-SSEEEEESS--TT-TTEEEGGG---TT--HHHHHHHHHHTT-EEEEEETTEEEEEE-SSS-EEEE-HHHHHHTT--TT--EEE-TT-EEEEEEHHHHHHHHHHHHTT-HHHHHHGGGGGEEEEEESS--STTSS-SSGGGSSSEEEEEEHHHHHHHHHHHHHSPPTT----

Nearest PDB structures (foldseek):
  1u7f-assembly1_C  TM=9.667E-01  e=1.513E-33  Homo sapiens
  1u7v-assembly1_C  TM=9.654E-01  e=6.913E-33  Homo sapiens
  1mk2-assembly1_A  TM=9.826E-01  e=2.442E-31  Homo sapiens
  5zok-assembly1_A  TM=9.638E-01  e=7.414E-31  Homo sapiens
  1dev-assembly2_C  TM=9.601E-01  e=5.407E-30  Homo sapiens

Solvent-accessible surface area (backbone atoms only — not comparable to full-atom values): 32125 Å² total; per-residue (Å²): 58,37,68,60,52,62,70,63,59,58,52,48,22,68,74,71,70,47,87,84,59,73,22,60,56,36,90,80,81,60,29,56,32,64,70,58,45,60,69,67,60,53,98,83,58,76,63,42,49,42,28,38,30,22,76,75,49,11,46,54,36,66,42,57,61,52,21,53,52,17,53,75,70,73,28,45,22,36,33,40,14,38,69,26,35,50,35,67,77,30,25,52,85,39,74,50,74,71,78,73,72,52,74,91,39,84,20,36,40,31,38,34,31,25,36,38,50,63,41,69,19,66,82,91,47,64,46,81,45,55,74,46,69,76,68,49,56,74,59,47,47,74,45,74,83,45,95,91,44,73,43,72,29,79,52,96,58,78,85,73,71,63,65,58,54,52,48,36,51,54,37,49,64,68,44,39,72,68,42,41,23,52,51,37,32,49,28,39,53,48,26,50,49,51,47,56,54,50,60,70,39,86,60,45,40,63,70,44,83,51,72,48,37,23,39,18,35,28,39,93,71,53,68,46,61,58,52,51,50,50,39,38,78,74,70,46,88,70,45,76,46,66,92,63,70,25,40,28,47,72,50,41,79,79,56,65,44,88,66,51,54,62,49,51,50,52,54,49,49,52,40,47,55,54,56,73,70,44,87,69,74,78,67,86,71,82,72,89,56,72,95,68,74,84,89,72,99,44,79,68,60,61,58,50,50,53,54,52,54,55,48,54,59,55,72,74,64,66,76,96,79,86,86,79,86,84,85,90,83,88,81,89,85,83,86,86,84,88,82,89,86,88,81,90,79,87,81,85,79,87,80,86,84,82,85,75,89,83,73,84,81,78,84,64,86,45,81,38,48,33,39,35,41,38,29,45,34,83,42,82,44,70,72,75,46,70,38,63,57,55,47,33,32,41,24,27,43,73,60,93,87,44,96,51,46,49,40,55,48,65,55,76,61,96,84,66,45,73,64,30,57,55,45,40,67,52,28,40,63,20,32,37,40,36,52,58,96,61,28,34,35,45,30,26,60,5,91,38,36,36,26,37,30,25,31,50,40,23,51,78,72,72,42,59,58,79,48,60,48,76,38,48,52,79,33,67,46,72,46,38,42,48,68,61,49,50,53,55,48,64,69,28,54,83,68,38,60,72,52,46,58,60,48,59,58,48,35,37,33,39,36,26,51,71,46,63,40,27,93,94,34,98,29,69,43,68,51,70,25,40,35,33,37,43,37,38,34,42,31,62,45,52,47,50,51,58,53,55,73,73,45,77,67,97,78,83,85,81,133

Sequence (559 aa):
MPITAHPAFNKACCYFKIKLKRIPLNPQTREVDLYQMRRAITKNTCMLVASAPNFPHGVIDPIEDISKIAMEYNIPLHVDACLGGFLIAFMDQAGFPLKPFDFRLPGVMSISCDTHKYGFTPKGTSVILYRNAELRQHQFFAVADWPGGIYGSPTVAGSRSGYLIACCWATLMYYGLEGYIEETRKIIQIARYIADGWSKIDGIYLLHQPDVSVVAISSNKFNIYYLFDGLHEKGWHLIGLQNPPGIHIAVTQVHTQPGIVEKLLEDTQQCVDEILKSDNKTDTVTVIIPPVYVSVLDRAVFNSTKSEYHQEQIDSNIPMDCLSSSDQQHTAVNSPANLQDNSEALTPTPTTINNIPTTAISYVETPFWCSILYYELNQRVGETFHASLNSFVIDGYCDPNASDRFCLGSLTNVNRTYESETCRKMIGHGVRLYYIGGEVFAECHSDSPIFVQSPCCNQRFQWHPATVCKIPPRCNLKIFSNTEFAQILSNTVQYGYEAVYNLTRICAIRMSFVKGWGEEYRRRTIMSTPCWVEIHLNGPMQWLDNVLQQLPALGSMSS

Radius of gyration: 30.63 Å; Cα contacts (8 Å, |Δi|>4): 922; chains: 1; bounding box: 72×84×71 Å